Protein AF-A0A093XWJ9-F1 (afdb_monomer)

Foldseek 3Di:
DDDDDPPPVVVPVVPDDDPVVDVQPFPQQPDDDPVVLVVCCCCVQPPCCCPFQVHHNPPHVLVLLLVQDDLFEEEAACAQLVSVLSSLLVPPDDDDDDDPPGRAYEYEDLHVVRQVNSQVSNCVSPVSHDGHHYFNDDLLDAGPAFDPDDDPVSVLPRGAAGQEYEDEAVLQLDADALLSSLSSLVRVLVRYDQFHKYKYKYFALDEPPADGDPSNVVVVVVCCVSRRGRRNRGYPVSNQVSLVVFAVDKDWDRRRRMIIIMGGRTFDWPFVQPVLVVVDDDDDDPPDDQVPPDDLVQWDKFKFAALQLQWIKIFIAGPDQAWEQEPALLCLQQVFIWQVKDAQGETPGIGTPHHDQSCFAWADDDDQQKTFTAHLAQLFTAWIDHNRMIGGRPLRTDPDDNVPHHYDYDYPPVPDPRDDAQDDDWDDQDQDPPDDPPDPPPQWDWWWFARRNRLKIKIATGHDLQPDAWEQECASSCSRRVATKDKAFPSRIGIDRPPPQWDWADDQDPQWTFTAGSHSSGTFWIHGNPPVDRIIITGCSRTPPDDPVSGHYDYDHPCPDPPNRDSHRDGVD

Nearest PDB structures (foldseek):
  6chh-assembly1_A  TM=5.833E-01  e=3.820E-07  Homo sapiens
  7rkl-assembly3_C  TM=5.700E-01  e=8.475E-07  Homo sapiens
  6chh-assembly1_C  TM=5.160E-01  e=1.262E-06  Homo sapiens
  2a14-assembly1_A  TM=5.743E-01  e=4.949E-06  Homo sapiens
  7d8u-assembly2_B  TM=5.941E-01  e=1.303E-05  African swine fever virus

Sequence (573 aa):
MVVSDEAHEATLASSKLDDDTKEKRGLGAYIYSPWVLNVYDIWVLGISNSYAWRCPTSSVLLPFFKANFSSNHLDVGVGTGYFLAEAVLDRSASSEIDNYESQHITLVDLNPHCLSTAAARIKAAQPTLAPARTVAADAFEPLPLKSSNGSARERQTGQEKFDSISIFYLLHCLPGPCSAKARVFENLKTYLTADGTLYGATILGQGENIHFNWLASALMGLYNKKGIFGNSGDTEKLFVEALERSFDRVEPRVEGCVLLFKASKPIMRYSVSLDLKHTLGRSRDFTDAMSSKVDPADFKTYHGGCHCGAFKFAIRIPELKDIMACNCSICIKNGILGNIWFLDSGPEEFIVEKGDIDSLKKYSFDRMNAVYRFCGVCGTNVFVTNPGEIGINGRALGDIDVEALPKRHYDGWGKWTPYAPQFGERIEWKKPEGKADEEAEDGLVTYYGNCHCGKIRYALRSKNLDDLEVMQCNCSMCGKNSHRHIYPTRTAMQVHDPEGAGTKYSVLSKDSAQTFCSNCGTFVFVDIGDESVDLRPMNVRTIDDIDIYKLKYIMYDGRSKPPLYTGERHKLD

Structure (mmCIF, N/CA/C/O backbone):
data_AF-A0A093XWJ9-F1
#
_entry.id   AF-A0A093XWJ9-F1
#
loop_
_atom_site.group_PDB
_atom_site.id
_atom_site.type_symbol
_atom_site.label_atom_id
_atom_site.label_alt_id
_atom_site.label_comp_id
_atom_site.label_asym_id
_atom_site.label_entity_id
_atom_site.label_seq_id
_atom_site.pdbx_PDB_ins_code
_atom_site.Cartn_x
_atom_site.Cartn_y
_atom_site.Cartn_z
_atom_site.occupancy
_atom_site.B_iso_or_equiv
_atom_site.auth_seq_id
_atom_site.auth_comp_id
_atom_site.auth_asym_id
_atom_site.auth_atom_id
_atom_site.pdbx_PDB_model_num
ATOM 1 N N . MET A 1 1 ? 60.522 18.211 9.497 1.00 31.59 1 MET A N 1
ATOM 2 C CA . MET A 1 1 ? 59.084 18.041 9.790 1.00 31.59 1 MET A CA 1
ATOM 3 C C . MET A 1 1 ? 58.521 17.137 8.716 1.00 31.59 1 MET A C 1
ATOM 5 O O . MET A 1 1 ? 58.765 17.387 7.546 1.00 31.59 1 MET A O 1
ATOM 9 N N . VAL A 1 2 ? 57.950 16.025 9.158 1.00 25.83 2 VAL A N 1
ATOM 10 C CA . VAL A 1 2 ? 57.647 14.817 8.387 1.00 25.83 2 VAL A CA 1
ATOM 11 C C . VAL A 1 2 ? 56.421 15.048 7.501 1.00 25.83 2 VAL A C 1
ATOM 13 O O . VAL A 1 2 ? 55.403 15.535 7.982 1.00 25.83 2 VAL A O 1
ATOM 16 N N . VAL A 1 3 ? 56.552 14.712 6.219 1.00 26.30 3 VAL A N 1
ATOM 17 C CA . VAL A 1 3 ? 55.450 14.538 5.265 1.00 26.30 3 VAL A CA 1
ATOM 18 C C . VAL A 1 3 ? 54.928 13.119 5.491 1.00 26.30 3 VAL A C 1
ATOM 20 O O . VAL A 1 3 ? 55.720 12.185 5.424 1.00 26.30 3 VAL A O 1
ATOM 23 N N . SER A 1 4 ? 53.654 12.956 5.848 1.00 27.36 4 SER A N 1
ATOM 24 C CA . SER A 1 4 ? 53.056 11.646 6.134 1.00 27.36 4 SER A CA 1
ATOM 25 C C . SER A 1 4 ? 52.522 10.963 4.869 1.00 27.36 4 SER A C 1
ATOM 27 O O . SER A 1 4 ? 51.838 11.572 4.048 1.00 27.36 4 SER A O 1
ATOM 29 N N . ASP A 1 5 ? 52.846 9.676 4.776 1.00 31.11 5 ASP A N 1
ATOM 30 C CA . ASP A 1 5 ? 52.783 8.718 3.663 1.00 31.11 5 ASP A CA 1
ATOM 31 C C . ASP A 1 5 ? 51.393 8.316 3.101 1.00 31.11 5 ASP A C 1
ATOM 33 O O . ASP A 1 5 ? 51.286 7.317 2.395 1.00 31.11 5 ASP A O 1
ATOM 37 N N . GLU A 1 6 ? 50.304 9.057 3.320 1.00 30.70 6 GLU A N 1
ATOM 38 C CA . GLU A 1 6 ? 48.955 8.566 2.941 1.00 30.70 6 GLU A CA 1
ATOM 39 C C . GLU A 1 6 ? 48.555 8.804 1.470 1.00 30.70 6 GLU A C 1
ATOM 41 O O . GLU A 1 6 ? 47.637 8.165 0.957 1.00 30.70 6 GLU A O 1
ATOM 46 N N . ALA A 1 7 ? 49.249 9.682 0.739 1.00 29.66 7 ALA A N 1
ATOM 47 C CA . ALA A 1 7 ? 48.881 10.013 -0.645 1.00 29.66 7 ALA A CA 1
ATOM 48 C C . ALA A 1 7 ? 49.449 9.039 -1.698 1.00 29.66 7 ALA A C 1
ATOM 50 O O . ALA A 1 7 ? 48.975 9.016 -2.837 1.00 29.66 7 ALA A O 1
ATOM 51 N N . HIS A 1 8 ? 50.448 8.222 -1.344 1.00 26.80 8 HIS A N 1
ATOM 52 C CA . HIS A 1 8 ? 51.138 7.366 -2.315 1.00 26.80 8 HIS A CA 1
ATOM 53 C C . HIS A 1 8 ? 50.579 5.935 -2.410 1.00 26.80 8 HIS A C 1
ATOM 55 O O . HIS A 1 8 ? 50.715 5.314 -3.466 1.00 26.80 8 HIS A O 1
ATOM 61 N N . GLU A 1 9 ? 49.865 5.440 -1.390 1.00 26.94 9 GLU A N 1
ATOM 62 C CA . GLU A 1 9 ? 49.225 4.110 -1.424 1.00 26.94 9 GLU A CA 1
ATOM 63 C C . GLU A 1 9 ? 47.894 4.083 -2.197 1.00 26.94 9 GLU A C 1
ATOM 65 O O . GLU A 1 9 ? 47.558 3.070 -2.814 1.00 26.94 9 GLU A O 1
ATOM 70 N N . ALA A 1 10 ? 47.175 5.207 -2.293 1.00 28.91 10 ALA A N 1
ATOM 71 C CA . ALA A 1 10 ? 45.915 5.281 -3.046 1.00 28.91 10 ALA A CA 1
ATOM 72 C C . ALA A 1 10 ? 46.098 5.162 -4.575 1.00 28.91 10 ALA A C 1
ATOM 74 O O . ALA A 1 10 ? 45.152 4.847 -5.297 1.00 28.91 10 ALA A O 1
ATOM 75 N N . THR A 1 11 ? 47.319 5.367 -5.080 1.00 28.28 11 THR A N 1
ATOM 76 C CA . THR A 1 11 ? 47.605 5.380 -6.527 1.00 28.28 11 THR A CA 1
ATOM 77 C C . THR A 1 11 ? 48.067 4.013 -7.059 1.00 28.28 11 THR A C 1
ATOM 79 O O . THR A 1 11 ? 48.082 3.796 -8.267 1.00 28.28 11 THR A O 1
ATOM 82 N N . LEU A 1 12 ? 48.381 3.048 -6.184 1.00 26.48 12 LEU A N 1
ATOM 83 C CA . LEU A 1 12 ? 48.844 1.703 -6.576 1.00 26.48 12 LEU A CA 1
ATOM 84 C C . LEU A 1 12 ? 47.805 0.587 -6.357 1.00 26.48 12 LEU A C 1
ATOM 86 O O . LEU A 1 12 ? 47.952 -0.501 -6.918 1.00 26.48 12 LEU A O 1
ATOM 90 N N . ALA A 1 13 ? 46.704 0.867 -5.653 1.00 26.91 13 ALA A N 1
ATOM 91 C CA . ALA A 1 13 ? 45.601 -0.079 -5.457 1.00 26.91 13 ALA A CA 1
ATOM 92 C C . ALA A 1 13 ? 44.625 -0.186 -6.654 1.00 26.91 13 ALA A C 1
ATOM 94 O O . ALA A 1 13 ? 43.755 -1.053 -6.655 1.00 26.91 13 ALA A O 1
ATOM 95 N N . SER A 1 14 ? 44.770 0.634 -7.706 1.00 31.25 14 SER A N 1
ATOM 96 C CA . SER A 1 14 ? 43.903 0.559 -8.901 1.00 31.25 14 SER A CA 1
ATOM 97 C C . SER A 1 14 ? 44.291 -0.546 -9.898 1.00 31.25 14 SER A C 1
ATOM 99 O O . SER A 1 14 ? 43.607 -0.740 -10.902 1.00 31.25 14 SER A O 1
ATOM 101 N N . SER A 1 15 ? 45.363 -1.302 -9.630 1.00 32.66 15 SER A N 1
ATOM 102 C CA . SER A 1 15 ? 45.911 -2.294 -10.569 1.00 32.66 15 SER A CA 1
ATOM 103 C C . SER A 1 15 ? 45.526 -3.755 -10.295 1.00 32.66 15 SER A C 1
ATOM 105 O O . SER A 1 15 ? 45.940 -4.639 -11.044 1.00 32.66 15 SER A O 1
ATOM 107 N N . LYS A 1 16 ? 44.696 -4.039 -9.282 1.00 31.72 16 LYS A N 1
ATOM 108 C CA . LYS A 1 16 ? 44.158 -5.388 -9.029 1.00 31.72 16 LYS A CA 1
ATOM 109 C C . LYS A 1 16 ? 42.671 -5.332 -8.686 1.00 31.72 16 LYS A C 1
ATOM 111 O O . LYS A 1 16 ? 42.286 -5.392 -7.526 1.00 31.72 16 LYS A O 1
ATOM 116 N N . LEU A 1 17 ? 41.843 -5.190 -9.717 1.00 30.77 17 LEU A N 1
ATOM 117 C CA . LEU A 1 17 ? 40.447 -5.616 -9.654 1.00 30.77 17 LEU A CA 1
ATOM 118 C C . LEU A 1 17 ? 40.330 -6.967 -10.353 1.00 30.77 17 LEU A C 1
ATOM 120 O O . LEU A 1 17 ? 40.698 -7.085 -11.526 1.00 30.77 17 LEU A O 1
ATOM 124 N N . ASP A 1 18 ? 39.818 -7.944 -9.613 1.00 33.47 18 ASP A N 1
ATOM 125 C CA . ASP A 1 18 ? 39.602 -9.317 -10.056 1.00 33.47 18 ASP A CA 1
ATOM 126 C C . ASP A 1 18 ? 38.653 -9.369 -11.265 1.00 33.47 18 ASP A C 1
ATOM 128 O O . ASP A 1 18 ? 37.685 -8.601 -11.360 1.00 33.47 18 ASP A O 1
ATOM 132 N N . ASP A 1 19 ? 38.952 -10.278 -12.194 1.00 33.97 19 ASP A N 1
ATOM 133 C CA . ASP A 1 19 ? 38.323 -10.409 -13.519 1.00 33.97 19 ASP A CA 1
ATOM 134 C C . ASP A 1 19 ? 36.785 -10.546 -13.449 1.00 33.97 19 ASP A C 1
ATOM 136 O O . ASP A 1 19 ? 36.067 -9.959 -14.262 1.00 33.97 19 ASP A O 1
ATOM 140 N N . ASP A 1 20 ? 36.269 -11.171 -12.384 1.00 33.53 20 ASP A N 1
ATOM 141 C CA . ASP A 1 20 ? 34.834 -11.352 -12.095 1.00 33.53 20 ASP A CA 1
ATOM 142 C C . ASP A 1 20 ? 34.045 -10.034 -11.951 1.00 33.53 20 ASP A C 1
ATOM 144 O O . ASP A 1 20 ? 32.831 -9.982 -12.181 1.00 33.53 20 ASP A O 1
ATOM 148 N N . THR A 1 21 ? 34.703 -8.935 -11.563 1.00 39.25 21 THR A N 1
ATOM 149 C CA . THR A 1 21 ? 34.029 -7.636 -11.360 1.00 39.25 21 THR A CA 1
ATOM 150 C C . THR A 1 21 ? 33.881 -6.861 -12.671 1.00 39.25 21 THR A C 1
ATOM 152 O O . THR A 1 21 ? 32.970 -6.042 -12.809 1.00 39.25 21 THR A O 1
ATOM 155 N N . LYS A 1 22 ? 34.749 -7.127 -13.655 1.00 34.16 22 LYS A N 1
ATOM 156 C CA . LYS A 1 22 ? 34.668 -6.530 -14.997 1.00 34.16 22 LYS A CA 1
ATOM 157 C C . LYS A 1 22 ? 33.542 -7.153 -15.813 1.00 34.16 22 LYS A C 1
ATOM 159 O O . LYS A 1 22 ? 32.850 -6.437 -16.534 1.00 34.16 22 LYS A O 1
ATOM 164 N N . GLU A 1 23 ? 33.317 -8.452 -15.643 1.00 35.25 23 GLU A N 1
ATOM 165 C CA . GLU A 1 23 ? 32.266 -9.189 -16.346 1.00 35.25 23 GLU A CA 1
ATOM 166 C C . GLU A 1 23 ? 30.857 -8.792 -15.865 1.00 35.25 23 GLU A C 1
ATOM 168 O O . GLU A 1 23 ? 29.939 -8.647 -16.670 1.00 35.25 23 GLU A O 1
ATOM 173 N N . LYS A 1 24 ? 30.697 -8.487 -14.566 1.00 39.31 24 LYS A N 1
ATOM 174 C CA . LYS A 1 24 ? 29.423 -8.017 -13.984 1.00 39.31 24 LYS A CA 1
ATOM 175 C C . LYS A 1 24 ? 29.062 -6.558 -14.288 1.00 39.31 24 LYS A C 1
ATOM 177 O O . LYS A 1 24 ? 27.905 -6.192 -14.108 1.00 39.31 24 LYS A O 1
ATOM 182 N N . ARG A 1 25 ? 30.011 -5.711 -14.711 1.00 44.84 25 ARG A N 1
ATOM 183 C CA . ARG A 1 25 ? 29.813 -4.246 -14.788 1.00 44.84 25 ARG A CA 1
ATOM 184 C C . ARG A 1 25 ? 29.641 -3.655 -16.187 1.00 44.84 25 ARG A C 1
ATOM 186 O O . ARG A 1 25 ? 29.337 -2.473 -16.271 1.00 44.84 25 ARG A O 1
ATOM 193 N N . GLY A 1 26 ? 29.764 -4.443 -17.256 1.00 40.34 26 GLY A N 1
ATOM 194 C CA . GLY A 1 26 ? 29.612 -3.959 -18.634 1.00 40.34 26 GLY A CA 1
ATOM 195 C C . GLY A 1 26 ? 30.706 -2.958 -19.042 1.00 40.34 26 GLY A C 1
ATOM 196 O O . GLY A 1 26 ? 30.886 -1.896 -18.450 1.00 40.34 26 GLY A O 1
ATOM 197 N N . LEU A 1 27 ? 31.453 -3.263 -20.103 1.00 38.03 27 LEU A N 1
ATOM 198 C CA . LEU A 1 27 ? 32.550 -2.409 -20.587 1.00 38.03 27 LEU A CA 1
ATOM 199 C C . LEU A 1 27 ? 32.109 -0.991 -21.013 1.00 38.03 27 LEU A C 1
ATOM 201 O O . LEU A 1 27 ? 32.947 -0.091 -21.073 1.00 38.03 27 LEU A O 1
ATOM 205 N N . GLY A 1 28 ? 30.814 -0.763 -21.265 1.00 43.12 28 GLY A N 1
ATOM 206 C CA . GLY A 1 28 ? 30.256 0.548 -21.620 1.00 43.12 28 GLY A CA 1
ATOM 207 C C . GLY A 1 28 ? 30.391 1.634 -20.541 1.00 43.12 28 GLY A C 1
ATOM 208 O O . GLY A 1 28 ? 30.415 2.816 -20.880 1.00 43.12 28 GLY A O 1
ATOM 209 N N . ALA A 1 29 ? 30.550 1.263 -19.263 1.00 42.84 29 ALA A N 1
ATOM 210 C CA . ALA A 1 29 ? 30.640 2.217 -18.151 1.00 42.84 29 ALA A CA 1
ATOM 211 C C . ALA A 1 29 ? 31.997 2.953 -18.052 1.00 42.84 29 ALA A C 1
ATOM 213 O O . ALA A 1 29 ? 32.095 3.962 -17.353 1.00 42.84 29 ALA A O 1
ATOM 214 N N . TYR A 1 30 ? 33.043 2.477 -18.744 1.00 41.62 30 TYR A N 1
ATOM 215 C CA . TYR A 1 30 ? 34.439 2.865 -18.477 1.00 41.62 30 TYR A CA 1
ATOM 216 C C . TYR A 1 30 ? 35.169 3.641 -19.586 1.00 41.62 30 TYR A C 1
ATOM 218 O O . TYR A 1 30 ? 36.379 3.837 -19.483 1.00 41.62 30 TYR A O 1
ATOM 226 N N . ILE A 1 31 ? 34.495 4.127 -20.632 1.00 41.56 31 ILE A N 1
ATOM 227 C CA . ILE A 1 31 ? 35.190 4.799 -21.747 1.00 41.56 31 ILE A CA 1
ATOM 228 C C . ILE A 1 31 ? 34.793 6.264 -21.866 1.00 41.56 31 ILE A C 1
ATOM 230 O O . ILE A 1 31 ? 34.144 6.593 -22.842 1.00 41.56 31 ILE A O 1
ATOM 234 N N . TYR A 1 32 ? 35.207 7.174 -20.976 1.00 50.03 32 TYR A N 1
ATOM 235 C CA . TYR A 1 32 ? 35.037 8.604 -21.290 1.00 50.03 32 TYR A CA 1
ATOM 236 C C . TYR A 1 32 ? 36.178 9.481 -20.764 1.00 50.03 32 TYR A C 1
ATOM 238 O O . TYR A 1 32 ? 36.378 9.613 -19.560 1.00 50.03 32 TYR A O 1
ATOM 246 N N . SER A 1 33 ? 36.908 10.104 -21.696 1.00 43.84 33 SER A N 1
ATOM 247 C CA . SER A 1 33 ? 37.705 11.313 -21.459 1.00 43.84 33 SER A CA 1
ATOM 248 C C . SER A 1 33 ? 36.942 12.539 -22.000 1.00 43.84 33 SER A C 1
ATOM 250 O O . SER A 1 33 ? 36.126 12.382 -22.915 1.00 43.84 33 SER A O 1
ATOM 252 N N . PRO A 1 34 ? 37.211 13.769 -21.516 1.00 47.38 34 PRO A N 1
ATOM 253 C CA . PRO A 1 34 ? 36.454 14.973 -21.897 1.00 47.38 34 PRO A CA 1
ATOM 254 C C . PRO A 1 34 ? 36.396 15.257 -23.408 1.00 47.38 34 PRO A C 1
ATOM 256 O O . PRO A 1 34 ? 35.411 15.788 -23.914 1.00 47.38 34 PRO A O 1
ATOM 259 N N . TRP A 1 35 ? 37.440 14.884 -24.153 1.00 44.12 35 TRP A N 1
ATOM 260 C CA . TRP A 1 35 ? 37.503 15.080 -25.605 1.00 44.12 35 TRP A CA 1
ATOM 261 C C . TRP A 1 35 ? 36.623 14.081 -26.376 1.00 44.12 35 TRP A C 1
ATOM 263 O O . TRP A 1 35 ? 36.025 14.433 -27.392 1.00 44.12 35 TRP A O 1
ATOM 273 N N . VAL A 1 36 ? 36.473 12.857 -25.855 1.00 54.59 36 VAL A N 1
ATOM 274 C CA . VAL A 1 36 ? 35.605 11.817 -26.431 1.00 54.59 36 VAL A CA 1
ATOM 275 C C . VAL A 1 36 ? 34.131 12.211 -26.317 1.00 54.59 36 VAL A C 1
ATOM 277 O O . VAL A 1 36 ? 33.373 11.925 -27.235 1.00 54.59 36 VAL A O 1
ATOM 280 N N . LEU A 1 37 ? 33.730 12.933 -25.265 1.00 54.72 37 LEU A N 1
ATOM 281 C CA . LEU A 1 37 ? 32.331 13.321 -25.023 1.00 54.72 37 LEU A CA 1
ATOM 282 C C . LEU A 1 37 ? 31.787 14.359 -26.026 1.00 54.72 37 LEU A C 1
ATOM 284 O O . LEU A 1 37 ? 30.641 14.251 -26.455 1.00 54.72 37 LEU A O 1
ATOM 288 N N . ASN A 1 38 ? 32.604 15.316 -26.479 1.00 53.16 38 ASN A N 1
ATOM 289 C CA . ASN A 1 38 ? 32.175 16.287 -27.501 1.00 53.16 38 ASN A CA 1
ATOM 290 C C . ASN A 1 38 ? 32.022 15.649 -28.894 1.00 53.16 38 ASN A C 1
ATOM 292 O O . ASN A 1 38 ? 31.100 15.976 -29.639 1.00 53.16 38 ASN A O 1
ATOM 296 N N . VAL A 1 39 ? 32.907 14.710 -29.245 1.00 58.34 39 VAL A N 1
ATOM 297 C CA . VAL A 1 39 ? 32.788 13.920 -30.484 1.00 58.34 39 VAL A CA 1
ATOM 298 C C . VAL A 1 39 ? 31.611 12.941 -30.386 1.00 58.34 39 VAL A C 1
ATOM 300 O O . VAL A 1 39 ? 30.908 12.719 -31.372 1.00 58.34 39 VAL A O 1
ATOM 303 N N . TYR A 1 40 ? 31.365 12.399 -29.190 1.00 66.06 40 TYR A N 1
ATOM 304 C CA . TYR A 1 40 ? 30.253 11.503 -28.880 1.00 66.06 40 TYR A CA 1
ATOM 305 C C . TYR A 1 40 ? 28.896 12.171 -29.102 1.00 66.06 40 TYR A C 1
ATOM 307 O O . TYR A 1 40 ? 28.047 11.572 -29.750 1.00 66.06 40 TYR A O 1
ATOM 315 N N . ASP A 1 41 ? 28.703 13.419 -28.674 1.00 70.69 41 ASP A N 1
ATOM 316 C CA . ASP A 1 41 ? 27.449 14.144 -28.912 1.00 70.69 41 ASP A CA 1
ATOM 317 C C . ASP A 1 41 ? 27.162 14.330 -30.407 1.00 70.69 41 ASP A C 1
ATOM 319 O O . ASP A 1 41 ? 26.074 14.009 -30.875 1.00 70.69 41 ASP A O 1
ATOM 323 N N . ILE A 1 42 ? 28.142 14.791 -31.189 1.00 67.19 42 ILE A N 1
ATOM 324 C CA . ILE A 1 42 ? 27.961 15.006 -32.636 1.00 67.19 42 ILE A CA 1
ATOM 325 C C . ILE A 1 42 ? 27.674 13.676 -33.345 1.00 67.19 42 ILE A C 1
ATOM 327 O O . ILE A 1 42 ? 26.774 13.588 -34.186 1.00 67.19 42 ILE A O 1
ATOM 331 N N . TRP A 1 43 ? 28.414 12.626 -32.987 1.00 74.50 43 TRP A N 1
ATOM 332 C CA . TRP A 1 43 ? 28.246 11.299 -33.568 1.00 74.50 43 TRP A CA 1
ATOM 333 C C . TRP A 1 43 ? 26.910 10.660 -33.181 1.00 74.50 43 TRP A C 1
ATOM 335 O O . TRP A 1 43 ? 26.178 10.200 -34.053 1.00 74.50 43 TRP A O 1
ATOM 345 N N . VAL A 1 44 ? 26.560 10.637 -31.896 1.00 73.25 44 VAL A N 1
ATOM 346 C CA . VAL A 1 44 ? 25.346 9.980 -31.396 1.00 73.25 44 VAL A CA 1
ATOM 347 C C . VAL A 1 44 ? 24.109 10.806 -31.733 1.00 73.25 44 VAL A C 1
ATOM 349 O O . VAL A 1 44 ? 23.203 10.298 -32.394 1.00 73.25 44 VAL A O 1
ATOM 352 N N . LEU A 1 45 ? 24.085 12.083 -31.346 1.00 73.50 45 LEU A N 1
ATOM 353 C CA . LEU A 1 45 ? 22.906 12.944 -31.463 1.00 73.50 45 LEU A CA 1
ATOM 354 C C . LEU A 1 45 ? 22.680 13.441 -32.895 1.00 73.50 45 LEU A C 1
ATOM 356 O O . LEU A 1 45 ? 21.529 13.618 -33.296 1.00 73.50 45 LEU A O 1
ATOM 360 N N . GLY A 1 46 ? 23.744 13.655 -33.671 1.00 69.38 46 GLY A N 1
ATOM 361 C CA . GLY A 1 46 ? 23.647 14.146 -35.048 1.00 69.38 46 GLY A CA 1
ATOM 362 C C . GLY A 1 46 ? 23.521 13.033 -36.088 1.00 69.38 46 GLY A C 1
ATOM 363 O O . GLY A 1 46 ? 22.656 13.095 -36.966 1.00 69.38 46 GLY A O 1
ATOM 364 N N . ILE A 1 47 ? 24.376 12.010 -35.993 1.00 77.62 47 ILE A N 1
ATOM 365 C CA . ILE A 1 47 ? 24.559 11.017 -37.061 1.00 77.62 47 ILE A CA 1
ATOM 366 C C . ILE A 1 47 ? 23.844 9.699 -36.733 1.00 77.62 47 ILE A C 1
ATOM 368 O O . ILE A 1 47 ? 23.002 9.237 -37.502 1.00 77.62 47 ILE A O 1
ATOM 372 N N . SER A 1 48 ? 24.135 9.093 -35.585 1.00 83.75 48 SER A N 1
ATOM 373 C CA . SER A 1 48 ? 23.626 7.767 -35.228 1.00 83.75 48 SER A CA 1
ATOM 374 C C . SER A 1 48 ? 22.102 7.766 -35.079 1.00 83.75 48 SER A C 1
ATOM 376 O O . SER A 1 48 ? 21.419 6.985 -35.740 1.00 83.75 48 SER A O 1
ATOM 378 N N . ASN A 1 49 ? 21.551 8.712 -34.316 1.00 87.44 49 ASN A N 1
ATOM 379 C CA . ASN A 1 49 ? 20.108 8.827 -34.092 1.00 87.44 49 ASN A CA 1
ATOM 380 C C . ASN A 1 49 ? 19.325 9.019 -35.400 1.00 87.44 49 ASN A C 1
ATOM 382 O O . ASN A 1 49 ? 18.350 8.313 -35.650 1.00 87.44 49 ASN A O 1
ATOM 386 N N . SER A 1 50 ? 19.785 9.912 -36.277 1.00 87.69 50 SER A N 1
ATOM 387 C CA . SER A 1 50 ? 19.087 10.247 -37.524 1.00 87.69 50 SER A CA 1
ATOM 388 C C . SER A 1 50 ? 19.216 9.164 -38.599 1.00 87.69 50 SER A C 1
ATOM 390 O O . SER A 1 50 ? 18.234 8.842 -39.265 1.00 87.69 50 SER A O 1
ATOM 392 N N . TYR A 1 51 ? 20.409 8.587 -38.777 1.00 86.62 51 TYR A N 1
ATOM 393 C CA . TYR A 1 51 ? 20.699 7.706 -39.916 1.00 86.62 51 TYR A CA 1
ATOM 394 C C . TYR A 1 51 ? 20.729 6.223 -39.549 1.00 86.62 51 TYR A C 1
ATOM 396 O O . TYR A 1 51 ? 20.199 5.404 -40.301 1.00 86.62 51 TYR A O 1
ATOM 404 N N . ALA A 1 52 ? 21.318 5.857 -38.407 1.00 89.50 52 ALA A N 1
ATOM 405 C CA . ALA A 1 52 ? 21.320 4.470 -37.955 1.00 89.50 52 ALA A CA 1
ATOM 406 C C . ALA A 1 52 ? 19.962 4.131 -37.334 1.00 89.50 52 ALA A C 1
ATOM 408 O O . ALA A 1 52 ? 19.229 3.305 -37.872 1.00 89.50 52 ALA A O 1
ATOM 409 N N . TRP A 1 53 ? 19.573 4.828 -36.267 1.00 92.62 53 TRP A N 1
ATOM 410 C CA . TRP A 1 53 ? 18.377 4.479 -35.497 1.00 92.62 53 TRP A CA 1
ATOM 411 C C . TRP A 1 53 ? 17.071 4.995 -36.095 1.00 92.62 53 TRP A C 1
ATOM 413 O O . TRP A 1 53 ? 16.004 4.532 -35.699 1.00 92.62 53 TRP A O 1
ATOM 423 N N . ARG A 1 54 ? 17.155 5.918 -37.066 1.00 93.06 54 ARG A N 1
ATOM 424 C CA . ARG A 1 54 ? 16.013 6.573 -37.730 1.00 93.06 54 ARG A CA 1
ATOM 425 C C . ARG A 1 54 ? 15.042 7.235 -36.744 1.00 93.06 54 ARG A C 1
ATOM 427 O O . ARG A 1 54 ? 13.843 7.269 -36.982 1.00 93.06 54 ARG A O 1
ATOM 434 N N . CYS A 1 55 ? 15.577 7.779 -35.657 1.00 93.62 55 CYS A N 1
ATOM 435 C CA . CYS A 1 55 ? 14.858 8.541 -34.645 1.00 93.62 55 CYS A CA 1
ATOM 436 C C . CYS A 1 55 ? 15.623 9.853 -34.396 1.00 93.62 55 CYS A C 1
ATOM 438 O O . CYS A 1 55 ? 16.498 9.900 -33.531 1.00 93.62 55 CYS A O 1
ATOM 440 N N . PRO A 1 56 ? 15.387 10.906 -35.204 1.00 94.38 56 PRO A N 1
ATOM 441 C CA . PRO A 1 56 ? 16.200 12.118 -35.161 1.00 94.38 56 PRO A CA 1
ATOM 442 C C . PRO A 1 56 ? 16.095 12.866 -33.826 1.00 94.38 56 PRO A C 1
ATOM 444 O O . PRO A 1 56 ? 15.008 13.056 -33.274 1.00 94.38 56 PRO A O 1
ATOM 447 N N . THR A 1 57 ? 17.231 13.367 -33.335 1.00 92.56 57 THR A N 1
ATOM 448 C CA . THR A 1 57 ? 17.297 14.067 -32.043 1.00 92.56 57 THR A CA 1
ATOM 449 C C . THR A 1 57 ? 16.452 15.334 -32.019 1.00 92.56 57 THR A C 1
ATOM 451 O O . THR A 1 57 ? 15.670 15.525 -31.093 1.00 92.56 57 THR A O 1
ATOM 45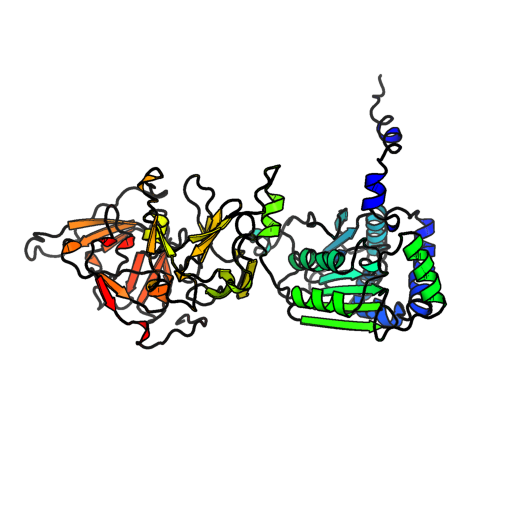4 N N . SER A 1 58 ? 16.576 16.185 -33.037 1.00 91.19 58 SER A N 1
ATOM 455 C CA . SER A 1 58 ? 15.941 17.507 -33.065 1.00 91.19 58 SER A CA 1
ATOM 456 C C . SER A 1 58 ? 14.425 17.460 -33.258 1.00 91.19 58 SER A C 1
ATOM 458 O O . SER A 1 58 ? 13.723 18.292 -32.691 1.00 91.19 58 SER A O 1
ATOM 460 N N . SER A 1 59 ? 13.910 16.508 -34.042 1.00 93.06 59 SER A N 1
ATOM 461 C CA . SER A 1 59 ? 12.487 16.448 -34.399 1.00 93.06 59 SER A CA 1
ATOM 462 C C . SER A 1 59 ? 11.679 15.419 -33.609 1.00 93.06 59 SER A C 1
ATOM 464 O O . SER A 1 59 ? 10.453 15.492 -33.632 1.00 93.06 59 SER A O 1
ATOM 466 N N . VAL A 1 60 ? 12.326 14.466 -32.926 1.00 95.69 60 VAL A N 1
ATOM 467 C CA . VAL A 1 60 ? 11.632 13.406 -32.173 1.00 95.69 60 VAL A CA 1
ATOM 468 C C . VAL A 1 60 ? 12.077 13.365 -30.715 1.00 95.69 60 VAL A C 1
ATOM 470 O O . VAL A 1 60 ? 11.272 13.656 -29.832 1.00 95.69 60 VAL A O 1
ATOM 473 N N . LEU A 1 61 ? 13.344 13.034 -30.443 1.00 95.88 61 LEU A N 1
ATOM 474 C CA . LEU A 1 61 ? 13.800 12.743 -29.074 1.00 95.88 61 LEU A CA 1
ATOM 475 C C . LEU A 1 61 ? 13.761 13.970 -28.163 1.00 95.88 61 LEU A C 1
ATOM 477 O O . LEU A 1 61 ? 13.275 13.881 -27.039 1.00 95.88 61 LEU A O 1
ATOM 481 N N . LEU A 1 62 ? 14.262 15.113 -28.637 1.00 94.94 62 LEU A N 1
ATOM 482 C CA . LEU A 1 62 ? 14.321 16.332 -27.839 1.00 94.94 62 LEU A CA 1
ATOM 483 C C . LEU A 1 62 ? 12.923 16.921 -27.572 1.00 94.94 62 LEU A C 1
ATOM 485 O O . LEU A 1 62 ? 12.639 17.208 -26.408 1.00 94.94 62 LEU A O 1
ATOM 489 N N . PRO A 1 63 ? 12.015 17.037 -28.565 1.00 96.19 63 PRO A N 1
ATOM 490 C CA . PRO A 1 63 ? 10.622 17.396 -28.298 1.00 96.19 63 PRO A CA 1
ATOM 491 C C . PRO A 1 63 ? 9.930 16.434 -27.325 1.00 96.19 63 PRO A C 1
ATOM 493 O O . PRO A 1 63 ? 9.226 16.884 -26.423 1.00 96.19 63 PRO A O 1
ATOM 496 N N . PHE A 1 64 ? 10.161 15.122 -27.460 1.00 97.31 64 PHE A N 1
ATOM 497 C CA . PHE A 1 64 ? 9.595 14.125 -26.549 1.00 97.31 64 PHE A CA 1
ATOM 498 C C . PHE A 1 64 ? 10.124 14.278 -25.116 1.00 97.31 64 PHE A C 1
ATOM 500 O O . PHE A 1 64 ? 9.341 14.202 -24.170 1.00 97.31 64 PHE A O 1
ATOM 507 N N . PHE A 1 65 ? 11.422 14.548 -24.941 1.00 96.69 65 PHE A N 1
ATOM 508 C CA . PHE A 1 65 ? 12.004 14.824 -23.626 1.00 96.69 65 PHE A CA 1
ATOM 509 C C . PHE A 1 65 ? 11.376 16.080 -23.004 1.00 96.69 65 PHE A C 1
ATOM 511 O O . PHE A 1 65 ? 10.830 16.029 -21.902 1.00 96.69 65 PHE A O 1
ATOM 518 N N . LYS A 1 66 ? 11.369 17.194 -23.748 1.00 94.31 66 LYS A N 1
ATOM 519 C CA . LYS A 1 66 ? 10.824 18.488 -23.302 1.00 94.31 66 LYS A CA 1
ATOM 520 C C . LYS A 1 66 ? 9.350 18.402 -22.897 1.00 94.31 66 LYS A C 1
ATOM 522 O O . LYS A 1 66 ? 8.959 19.007 -21.905 1.00 94.31 66 LYS A O 1
ATOM 527 N N . ALA A 1 67 ? 8.545 17.618 -23.615 1.00 94.19 67 ALA A N 1
ATOM 528 C CA . ALA A 1 67 ? 7.117 17.455 -23.336 1.00 94.19 67 ALA A CA 1
ATOM 529 C C . ALA A 1 67 ? 6.800 16.708 -22.024 1.00 94.19 67 ALA A C 1
ATOM 531 O O . ALA A 1 67 ? 5.666 16.776 -21.550 1.00 94.19 67 ALA A O 1
ATOM 532 N N . ASN A 1 68 ? 7.762 15.977 -21.449 1.00 95.75 68 ASN A N 1
ATOM 533 C CA . ASN A 1 68 ? 7.562 15.166 -20.241 1.00 95.75 68 ASN A CA 1
ATOM 534 C C . ASN A 1 68 ? 8.410 15.627 -19.042 1.00 95.75 68 ASN A C 1
ATOM 536 O O . ASN A 1 68 ? 8.233 15.122 -17.934 1.00 95.75 68 ASN A O 1
ATOM 540 N N . PHE A 1 69 ? 9.304 16.592 -19.250 1.00 93.81 69 PHE A N 1
ATOM 541 C CA . PHE A 1 69 ? 10.141 17.182 -18.215 1.00 93.81 69 PHE A CA 1
ATOM 542 C C . PHE A 1 69 ? 9.331 18.071 -17.252 1.00 93.81 69 PHE A C 1
ATOM 544 O O . PHE A 1 69 ? 8.533 18.913 -17.673 1.00 93.81 69 PHE A O 1
ATOM 551 N N . SER A 1 70 ? 9.556 17.909 -15.945 1.00 91.69 70 SER A N 1
ATOM 552 C CA . SER A 1 70 ? 8.926 18.699 -14.876 1.00 91.69 70 SER A CA 1
ATOM 553 C C . SER A 1 70 ? 9.961 19.476 -14.051 1.00 91.69 70 SER A C 1
ATOM 555 O O . SER A 1 70 ? 11.163 19.298 -14.208 1.00 91.69 70 SER A O 1
ATOM 557 N N . SER A 1 71 ? 9.496 20.353 -13.153 1.00 87.19 71 SER A N 1
ATOM 558 C CA . SER A 1 71 ? 10.387 21.141 -12.288 1.00 87.19 71 SER A CA 1
ATOM 559 C C . SER A 1 71 ? 11.073 20.310 -11.195 1.00 87.19 71 SER A C 1
ATOM 561 O O . SER A 1 71 ? 12.170 20.663 -10.780 1.00 87.19 71 SER A O 1
ATOM 563 N N . ASN A 1 72 ? 10.448 19.222 -10.734 1.00 91.00 72 ASN A N 1
ATOM 564 C CA . ASN A 1 72 ? 11.024 18.268 -9.786 1.00 91.00 72 ASN A CA 1
ATOM 565 C C . ASN A 1 72 ? 11.301 16.946 -10.513 1.00 91.00 72 ASN A C 1
ATOM 567 O O . ASN A 1 72 ? 10.385 16.143 -10.737 1.00 91.00 72 ASN A O 1
ATOM 571 N N . HIS A 1 73 ? 12.551 16.772 -10.935 1.00 95.19 73 HIS A N 1
ATOM 572 C CA . HIS A 1 73 ? 12.941 15.802 -11.947 1.00 95.19 73 HIS A CA 1
ATOM 573 C C . HIS A 1 73 ? 14.168 14.979 -11.543 1.00 95.19 73 HIS A C 1
ATOM 575 O O . HIS A 1 73 ? 15.152 15.504 -11.011 1.00 95.19 73 HIS A O 1
ATOM 581 N N . LEU A 1 74 ? 14.117 13.689 -11.863 1.00 97.31 74 LEU A N 1
ATOM 582 C CA . LEU A 1 74 ? 15.221 12.746 -11.720 1.00 97.31 74 LEU A CA 1
ATOM 583 C C . LEU A 1 74 ? 15.607 12.193 -13.098 1.00 97.31 74 LEU A C 1
ATOM 585 O O . LEU A 1 74 ? 14.791 11.558 -13.760 1.00 97.31 74 LEU A O 1
ATOM 589 N N . ASP A 1 75 ? 16.859 12.383 -13.496 1.00 97.88 75 ASP A N 1
ATOM 590 C CA . ASP A 1 75 ? 17.407 11.847 -14.745 1.00 97.88 75 ASP A CA 1
ATOM 591 C C . ASP A 1 75 ? 18.345 10.672 -14.446 1.00 97.88 75 ASP A C 1
ATOM 593 O O . ASP A 1 75 ? 19.276 10.802 -13.644 1.00 97.88 75 ASP A O 1
ATOM 597 N N . VAL A 1 76 ? 18.082 9.511 -15.053 1.00 97.38 76 VAL A N 1
ATOM 598 C CA . VAL A 1 76 ? 18.793 8.250 -14.793 1.00 97.38 76 VAL A CA 1
ATOM 599 C C . VAL A 1 76 ? 19.528 7.795 -16.052 1.00 97.38 76 VAL A C 1
ATOM 601 O O . VAL A 1 76 ? 18.912 7.507 -17.078 1.00 97.38 76 VAL A O 1
ATOM 604 N N . GLY A 1 77 ? 20.854 7.671 -15.953 1.00 94.25 77 GLY A N 1
ATOM 605 C CA . GLY A 1 77 ? 21.739 7.448 -17.099 1.00 94.25 77 GLY A CA 1
ATOM 606 C C . GLY A 1 77 ? 21.999 8.744 -17.861 1.00 94.25 77 GLY A C 1
ATOM 607 O O . GLY A 1 77 ? 21.724 8.835 -19.054 1.00 94.25 77 GLY A O 1
ATOM 608 N N . VAL A 1 78 ? 22.499 9.759 -17.157 1.00 92.12 78 VAL A N 1
ATOM 609 C CA . VAL A 1 78 ? 22.523 11.155 -17.626 1.00 92.12 78 VAL A CA 1
ATOM 610 C C . VAL A 1 78 ? 23.465 11.408 -18.805 1.00 92.12 78 VAL A C 1
ATOM 612 O O . VAL A 1 78 ? 23.311 12.396 -19.527 1.00 92.12 78 VAL A O 1
ATOM 615 N N . GLY A 1 79 ? 24.471 10.550 -19.009 1.00 88.38 79 GLY A N 1
ATOM 616 C CA . GLY A 1 79 ? 25.436 10.694 -20.101 1.00 88.38 79 GLY A CA 1
ATOM 617 C C . GLY A 1 79 ? 26.130 12.065 -20.095 1.00 88.38 79 GLY A C 1
ATOM 618 O O . GLY A 1 79 ? 26.792 12.432 -19.126 1.00 88.38 79 GLY A O 1
ATOM 619 N N . THR A 1 80 ? 25.995 12.832 -21.182 1.00 87.62 80 THR A N 1
ATOM 620 C CA . THR A 1 80 ? 26.540 14.202 -21.297 1.00 87.62 80 THR A CA 1
ATOM 621 C C . THR A 1 80 ? 25.587 15.287 -20.784 1.00 87.62 80 THR A C 1
ATOM 623 O O . THR A 1 80 ? 25.930 16.469 -20.832 1.00 87.62 80 THR A O 1
ATOM 626 N N . GLY A 1 81 ? 24.377 14.924 -20.346 1.00 91.50 81 GLY A N 1
ATOM 627 C CA . GLY A 1 81 ? 23.335 15.855 -19.909 1.00 91.50 81 GLY A CA 1
ATOM 628 C C . GLY A 1 81 ? 22.709 16.691 -21.029 1.00 91.50 81 GLY A C 1
ATOM 629 O O . GLY A 1 81 ? 22.086 17.705 -20.733 1.00 91.50 81 GLY A O 1
ATOM 630 N N . TYR A 1 82 ? 22.886 16.319 -22.306 1.00 92.69 82 TYR A N 1
ATOM 631 C CA . TYR A 1 82 ? 22.410 17.106 -23.454 1.00 92.69 82 TYR A CA 1
ATOM 632 C C . TYR A 1 82 ? 20.905 17.406 -23.407 1.00 92.69 82 TYR A C 1
ATOM 634 O O . TYR A 1 82 ? 20.517 18.570 -23.401 1.00 92.69 82 TYR A O 1
ATOM 642 N N . PHE A 1 83 ? 20.060 16.369 -23.352 1.00 93.38 83 PHE A N 1
ATOM 643 C CA . PHE A 1 83 ? 18.602 16.536 -23.403 1.00 93.38 83 PHE A CA 1
ATOM 644 C C . PHE A 1 83 ? 18.086 17.406 -22.260 1.00 93.38 83 PHE A C 1
ATOM 646 O O . PHE A 1 83 ? 17.260 18.292 -22.476 1.00 93.38 83 PHE A O 1
ATOM 653 N N . LEU A 1 84 ? 18.623 17.185 -21.061 1.00 93.06 84 LEU A N 1
ATOM 654 C CA . LEU A 1 84 ? 18.251 17.934 -19.874 1.00 93.06 84 LEU A CA 1
ATOM 655 C C . LEU A 1 84 ? 18.719 19.393 -19.949 1.00 93.06 84 LEU A C 1
ATOM 657 O O . LEU A 1 84 ? 17.939 20.286 -19.635 1.00 93.06 84 LEU A O 1
ATOM 661 N N . ALA A 1 85 ? 19.940 19.652 -20.432 1.00 92.75 85 ALA A N 1
ATOM 662 C CA . ALA A 1 85 ? 20.451 21.007 -20.658 1.00 92.75 85 ALA A CA 1
ATOM 663 C C . ALA A 1 85 ? 19.578 21.795 -21.655 1.00 92.75 85 ALA A C 1
ATOM 665 O O . ALA A 1 85 ? 19.229 22.945 -21.403 1.00 92.75 85 ALA A O 1
ATOM 666 N N . GLU A 1 86 ? 19.164 21.162 -22.753 1.00 92.38 86 GLU A N 1
ATOM 667 C CA . GLU A 1 86 ? 18.249 21.760 -23.733 1.00 92.38 86 GLU A CA 1
ATOM 668 C C . GLU A 1 86 ? 16.835 21.975 -23.166 1.00 92.38 86 GLU A C 1
ATOM 670 O O . GLU A 1 86 ? 16.168 22.953 -23.502 1.00 92.38 86 GLU A O 1
ATOM 675 N N . ALA A 1 87 ? 16.354 21.077 -22.302 1.00 90.94 87 ALA A N 1
ATOM 676 C CA . ALA A 1 87 ? 15.041 21.204 -21.671 1.00 90.94 87 ALA A CA 1
ATOM 677 C C . ALA A 1 87 ? 14.978 22.342 -20.641 1.00 90.94 87 ALA A C 1
ATOM 679 O O . ALA A 1 87 ? 13.960 23.031 -20.561 1.00 90.94 87 ALA A O 1
ATOM 680 N N . VAL A 1 88 ? 16.058 22.579 -19.885 1.00 88.56 88 VAL A N 1
ATOM 681 C CA . VAL A 1 88 ? 16.123 23.712 -18.944 1.00 88.56 88 VAL A CA 1
ATOM 682 C C . VAL A 1 88 ? 16.322 25.059 -19.649 1.00 88.56 88 VAL A C 1
ATOM 684 O O . VAL A 1 88 ? 15.847 26.073 -19.137 1.00 88.56 88 VAL A O 1
ATOM 687 N N . LEU A 1 89 ? 16.973 25.082 -20.821 1.00 85.00 89 LEU A N 1
ATOM 688 C CA . LEU A 1 89 ? 17.176 26.292 -21.635 1.00 85.00 89 LEU A CA 1
ATOM 689 C C . LEU A 1 89 ? 15.860 26.897 -22.129 1.00 85.00 89 LEU A C 1
ATOM 691 O O . LEU A 1 89 ? 15.628 28.098 -21.967 1.00 85.00 89 LEU A O 1
ATOM 695 N N . ASP A 1 90 ? 14.981 26.056 -22.678 1.00 74.81 90 ASP A N 1
ATOM 696 C CA . ASP A 1 90 ? 13.696 26.471 -23.259 1.00 74.81 90 ASP A CA 1
ATOM 697 C C . ASP A 1 90 ? 12.729 27.084 -22.234 1.00 74.81 90 ASP A C 1
ATOM 699 O O . ASP A 1 90 ? 11.768 27.750 -22.610 1.00 74.81 90 ASP A O 1
ATOM 703 N N . ARG A 1 91 ? 12.968 26.895 -20.931 1.00 68.00 91 ARG A N 1
ATOM 704 C CA . ARG A 1 91 ? 12.091 27.385 -19.855 1.00 68.00 91 ARG A CA 1
ATOM 705 C C . ARG A 1 91 ? 12.346 28.839 -19.421 1.00 68.00 91 ARG A C 1
ATOM 707 O O . ARG A 1 91 ? 11.877 29.251 -18.363 1.00 68.00 91 ARG A O 1
ATOM 714 N N . SER A 1 92 ? 13.039 29.648 -20.223 1.00 52.88 92 SER A N 1
ATOM 715 C CA . SER A 1 92 ? 13.302 31.058 -19.894 1.00 52.88 92 SER A CA 1
ATOM 716 C C . SER A 1 92 ? 12.169 32.000 -20.347 1.00 52.88 92 SER A C 1
ATOM 718 O O . SER A 1 92 ? 12.031 32.274 -21.534 1.00 52.88 92 SER A O 1
ATOM 720 N N . ALA A 1 93 ? 11.447 32.575 -19.373 1.00 47.22 93 ALA A N 1
ATOM 721 C CA . ALA A 1 93 ? 10.606 33.784 -19.462 1.00 47.22 93 ALA A CA 1
ATOM 722 C C . ALA A 1 93 ? 9.178 33.689 -20.056 1.00 47.22 93 ALA A C 1
ATOM 724 O O . ALA A 1 93 ? 8.752 34.596 -20.771 1.00 47.22 93 ALA A O 1
ATOM 725 N N . SER A 1 94 ? 8.369 32.690 -19.682 1.00 42.19 94 SER A N 1
ATOM 726 C CA . SER A 1 94 ? 6.911 32.910 -19.655 1.00 42.19 94 SER A CA 1
ATOM 727 C C . SER A 1 94 ? 6.533 33.560 -18.325 1.00 42.19 94 SER A C 1
ATOM 729 O O . SER A 1 94 ? 6.695 32.965 -17.262 1.00 42.19 94 SER A O 1
ATOM 731 N N . SER A 1 95 ? 6.080 34.806 -18.407 1.00 42.84 95 SER A N 1
ATOM 732 C CA . SER A 1 95 ? 5.547 35.615 -17.319 1.00 42.84 95 SER A CA 1
ATOM 733 C C . SER A 1 95 ? 4.455 34.883 -16.542 1.00 42.84 95 SER A C 1
ATOM 735 O O . SER A 1 95 ? 3.344 34.753 -17.040 1.00 42.84 95 SER A O 1
ATOM 737 N N . GLU A 1 96 ? 4.762 34.467 -15.323 1.00 37.53 96 GLU A N 1
ATOM 738 C CA . GLU A 1 96 ? 3.906 34.659 -14.157 1.00 37.53 96 GLU A CA 1
ATOM 739 C C . GLU A 1 96 ? 4.745 34.407 -12.904 1.00 37.53 96 GLU A C 1
ATOM 741 O O . GLU A 1 96 ? 5.667 33.592 -12.874 1.00 37.53 96 GLU A O 1
ATOM 746 N N . ILE A 1 97 ? 4.497 35.246 -11.910 1.00 42.22 97 ILE A N 1
ATOM 747 C CA . ILE A 1 97 ? 5.168 35.287 -10.622 1.00 42.22 97 ILE A CA 1
ATOM 748 C C . ILE A 1 97 ? 4.845 33.976 -9.904 1.00 42.22 97 ILE A C 1
ATOM 750 O O . ILE A 1 97 ? 3.788 33.884 -9.308 1.00 42.22 97 ILE A O 1
ATOM 754 N N . ASP A 1 98 ? 5.731 32.983 -9.991 1.00 36.47 98 ASP A N 1
ATOM 755 C CA . ASP A 1 98 ? 5.828 31.877 -9.034 1.00 36.47 98 ASP A CA 1
ATOM 756 C C . ASP A 1 98 ? 7.247 31.271 -9.068 1.00 36.47 98 ASP A C 1
ATOM 758 O O . ASP A 1 98 ? 7.584 30.376 -9.837 1.00 36.47 98 ASP A O 1
ATOM 762 N N . ASN A 1 99 ? 8.101 31.827 -8.205 1.00 42.16 99 ASN A N 1
ATOM 763 C CA . ASN A 1 99 ? 9.289 31.226 -7.593 1.00 42.16 99 ASN A CA 1
ATOM 764 C C . ASN A 1 99 ? 10.302 30.496 -8.498 1.00 42.16 99 ASN A C 1
ATOM 766 O O . ASN A 1 99 ? 10.342 29.267 -8.583 1.00 42.16 99 ASN A O 1
ATOM 770 N N . TYR A 1 100 ? 11.295 31.267 -8.952 1.00 42.25 100 TYR A N 1
ATOM 771 C CA . TYR A 1 100 ? 12.631 30.826 -9.396 1.00 42.25 100 TYR A CA 1
ATOM 772 C C . TYR A 1 100 ? 13.437 30.008 -8.340 1.00 42.25 100 TYR A C 1
ATOM 774 O O . TYR A 1 100 ? 14.624 29.758 -8.535 1.00 42.25 100 TYR A O 1
ATOM 782 N N . GLU A 1 101 ? 12.813 29.549 -7.247 1.00 46.56 101 GLU A N 1
ATOM 783 C CA . GLU A 1 101 ? 13.429 28.784 -6.149 1.00 46.56 101 GLU A CA 1
ATOM 784 C C . GLU A 1 101 ? 13.150 27.264 -6.155 1.00 46.56 101 GLU A C 1
ATOM 786 O O . GLU A 1 101 ? 13.661 26.572 -5.282 1.00 46.56 101 GLU A O 1
ATOM 791 N N . SER A 1 102 ? 12.384 26.691 -7.098 1.00 60.22 102 SER A N 1
ATOM 792 C CA . SER A 1 102 ? 11.883 25.302 -6.932 1.00 60.22 102 SER A CA 1
ATOM 793 C C . SER A 1 102 ? 12.117 24.319 -8.091 1.00 60.22 102 SER A C 1
ATOM 795 O O . SER A 1 102 ? 11.441 23.292 -8.170 1.00 60.22 102 SER A O 1
ATOM 797 N N . GLN A 1 103 ? 13.077 24.571 -8.993 1.00 71.94 103 GLN A N 1
ATOM 798 C CA . GLN A 1 103 ? 13.536 23.502 -9.893 1.00 71.94 103 GLN A CA 1
ATOM 799 C C . GLN A 1 103 ? 14.561 22.611 -9.183 1.00 71.94 103 GLN A C 1
ATOM 801 O O . GLN A 1 103 ? 15.698 23.015 -8.933 1.00 71.94 103 GLN A O 1
ATOM 806 N N . HIS A 1 104 ? 14.143 21.386 -8.881 1.00 86.50 104 HIS A N 1
ATOM 807 C CA . HIS A 1 104 ? 14.939 20.363 -8.222 1.00 86.50 104 HIS A CA 1
ATOM 808 C C . HIS A 1 104 ? 15.318 19.293 -9.241 1.00 86.50 104 HIS A C 1
ATOM 810 O O . HIS A 1 104 ? 14.482 18.502 -9.674 1.00 86.50 104 HIS A O 1
ATOM 816 N N . ILE A 1 105 ? 16.591 19.289 -9.633 1.00 92.81 105 ILE A N 1
ATOM 817 C CA . ILE A 1 105 ? 17.142 18.316 -10.576 1.00 92.81 105 ILE A CA 1
ATOM 818 C C . ILE A 1 105 ? 18.077 17.373 -9.829 1.00 92.81 105 ILE A C 1
ATOM 820 O O . ILE A 1 105 ? 19.054 17.814 -9.213 1.00 92.81 105 ILE A O 1
ATOM 824 N N . THR A 1 106 ? 17.801 16.076 -9.936 1.00 95.81 106 THR A N 1
ATOM 825 C CA . THR A 1 106 ? 18.683 15.008 -9.462 1.00 95.81 106 THR A CA 1
ATOM 826 C C . THR A 1 106 ? 19.194 14.190 -10.643 1.00 95.81 106 THR A C 1
ATOM 828 O O . THR A 1 106 ? 18.430 13.787 -11.512 1.00 95.81 106 THR A O 1
ATOM 831 N N . LEU A 1 107 ? 20.502 13.949 -10.668 1.00 97.19 107 LEU A N 1
ATOM 832 C CA . LEU A 1 107 ? 21.225 13.210 -11.696 1.00 97.19 107 LEU A CA 1
ATOM 833 C C . LEU A 1 107 ? 21.726 11.894 -11.106 1.00 97.19 107 LEU A C 1
ATOM 835 O O . LEU A 1 107 ? 22.442 11.908 -10.100 1.00 97.19 107 LEU A O 1
ATOM 839 N N . VAL A 1 108 ? 21.387 10.777 -11.744 1.00 96.56 108 VAL A N 1
ATOM 840 C CA . VAL A 1 108 ? 21.841 9.435 -11.367 1.00 96.56 108 VAL A CA 1
ATOM 841 C C . VAL A 1 108 ? 22.600 8.797 -12.516 1.00 96.56 108 VAL A C 1
ATOM 843 O O . VAL A 1 108 ? 22.090 8.670 -13.624 1.00 96.56 108 VAL A O 1
ATOM 846 N N . ASP A 1 109 ? 23.818 8.349 -12.239 1.00 94.38 109 ASP A N 1
ATOM 847 C CA . ASP A 1 109 ? 24.638 7.607 -13.192 1.00 94.38 109 ASP A CA 1
ATOM 848 C C . ASP A 1 109 ? 25.651 6.751 -12.434 1.00 94.38 109 ASP A C 1
ATOM 850 O O . ASP A 1 109 ? 26.072 7.110 -11.334 1.00 94.38 109 ASP A O 1
ATOM 854 N N . LEU A 1 110 ? 26.079 5.634 -13.018 1.00 89.38 110 LEU A N 1
ATOM 855 C CA . LEU A 1 110 ? 27.137 4.814 -12.434 1.00 89.38 110 LEU A CA 1
ATOM 856 C C . LEU A 1 110 ? 28.504 5.513 -12.538 1.00 89.38 110 LEU A C 1
ATOM 858 O O . LEU A 1 110 ? 29.384 5.271 -11.712 1.00 89.38 110 LEU A O 1
ATOM 862 N N . ASN A 1 111 ? 28.689 6.376 -13.543 1.00 86.19 111 ASN A N 1
ATOM 863 C CA . ASN A 1 111 ? 29.945 7.051 -13.835 1.00 86.19 111 ASN A CA 1
ATOM 864 C C . ASN A 1 111 ? 29.971 8.492 -13.273 1.00 86.19 111 ASN A C 1
ATOM 866 O O . ASN A 1 111 ? 29.296 9.384 -13.800 1.00 86.19 111 ASN A O 1
ATOM 870 N N . PRO A 1 112 ? 30.827 8.790 -12.274 1.00 89.50 112 PRO A N 1
ATOM 871 C CA . PRO A 1 112 ? 30.978 10.142 -11.727 1.00 89.50 112 PRO A CA 1
ATOM 872 C C . PRO A 1 112 ? 31.401 11.205 -12.755 1.00 89.50 112 PRO A C 1
ATOM 874 O O . PRO A 1 112 ? 31.127 12.397 -12.581 1.00 89.50 112 PRO A O 1
ATOM 877 N N . HIS A 1 113 ? 32.059 10.804 -13.847 1.00 88.44 113 HIS A N 1
ATOM 878 C CA . HIS A 1 113 ? 32.420 11.728 -14.918 1.00 88.44 113 HIS A CA 1
ATOM 879 C C . HIS A 1 113 ? 31.196 12.188 -15.721 1.00 88.44 113 HIS A C 1
ATOM 881 O O . HIS A 1 113 ? 31.097 13.369 -16.054 1.00 88.44 113 HIS A O 1
ATOM 887 N N . CYS A 1 114 ? 30.234 11.295 -15.968 1.00 88.06 114 CYS A N 1
ATOM 888 C CA . CYS A 1 114 ? 28.954 11.645 -16.586 1.00 88.06 114 CYS A CA 1
ATOM 889 C C . CYS A 1 114 ? 28.175 12.612 -15.688 1.00 88.06 114 CYS A C 1
ATOM 891 O O . CYS A 1 114 ? 27.746 13.665 -16.152 1.00 88.06 114 CYS A O 1
ATOM 893 N N . LEU A 1 115 ? 28.116 12.335 -14.379 1.00 92.62 115 LEU A N 1
ATOM 894 C CA . LEU A 1 115 ? 27.476 13.219 -13.395 1.00 92.62 115 LEU A CA 1
ATOM 895 C C . LEU A 1 115 ? 28.067 14.635 -13.398 1.00 92.62 115 LEU A C 1
ATOM 897 O O . LEU A 1 115 ? 27.331 15.616 -13.498 1.00 92.62 115 LEU A O 1
ATOM 901 N N . SER A 1 116 ? 29.394 14.753 -13.303 1.00 92.50 116 SER A N 1
ATOM 902 C CA . SER A 1 116 ? 30.072 16.058 -13.295 1.00 92.50 116 SER A CA 1
ATOM 903 C C . SER A 1 116 ? 29.931 16.803 -14.626 1.00 92.50 116 SER A C 1
ATOM 905 O O . SER A 1 116 ? 29.690 18.010 -14.624 1.00 92.50 116 SER A O 1
ATOM 907 N N . THR A 1 117 ? 30.012 16.093 -15.755 1.00 91.88 117 THR A N 1
ATOM 908 C CA . THR A 1 117 ? 29.834 16.674 -17.095 1.00 91.88 117 THR A CA 1
ATOM 909 C C . THR A 1 117 ? 28.409 17.184 -17.298 1.00 91.88 117 THR A C 1
ATOM 911 O O . THR A 1 117 ? 28.221 18.334 -17.698 1.00 91.88 117 THR A O 1
ATOM 914 N N . ALA A 1 118 ? 27.404 16.363 -16.987 1.00 93.88 118 ALA A N 1
ATOM 915 C CA . ALA A 1 118 ? 25.998 16.726 -17.116 1.00 93.88 118 ALA A CA 1
ATOM 916 C C . ALA A 1 118 ? 25.643 17.912 -16.209 1.00 93.88 118 ALA A C 1
ATOM 918 O O . ALA A 1 118 ? 25.062 18.889 -16.680 1.00 93.88 118 ALA A O 1
ATOM 919 N N . ALA A 1 119 ? 26.065 17.886 -14.939 1.00 94.56 119 ALA A N 1
ATOM 920 C CA . ALA A 1 119 ? 25.839 18.989 -14.007 1.00 94.56 119 ALA A CA 1
ATOM 921 C C . ALA A 1 119 ? 26.466 20.305 -14.501 1.00 94.56 119 ALA A C 1
ATOM 923 O O . ALA A 1 119 ? 25.815 21.352 -14.463 1.00 94.56 119 ALA A O 1
ATOM 924 N N . ALA A 1 120 ? 27.703 20.257 -15.011 1.00 93.94 120 ALA A N 1
ATOM 925 C CA . ALA A 1 120 ? 28.373 21.427 -15.575 1.00 93.94 120 ALA A CA 1
ATOM 926 C C . ALA A 1 120 ? 27.645 21.961 -16.817 1.00 93.94 120 ALA A C 1
ATOM 928 O O . ALA A 1 120 ? 27.458 23.172 -16.942 1.00 93.94 120 ALA A O 1
ATOM 929 N N . ARG A 1 121 ? 27.183 21.073 -17.706 1.00 94.38 121 ARG A N 1
ATOM 930 C CA . ARG A 1 121 ? 26.435 21.459 -18.906 1.00 94.38 121 ARG A CA 1
ATOM 931 C C . ARG A 1 121 ? 25.105 22.118 -18.563 1.00 94.38 121 ARG A C 1
ATOM 933 O O . ARG A 1 121 ? 24.811 23.175 -19.105 1.00 94.38 121 ARG A O 1
ATOM 940 N N . ILE A 1 122 ? 24.337 21.539 -17.642 1.00 92.31 122 ILE A N 1
ATOM 941 C CA . ILE A 1 122 ? 23.055 22.091 -17.174 1.00 92.31 122 ILE A CA 1
ATOM 942 C C . ILE A 1 122 ? 23.269 23.470 -16.540 1.00 92.31 122 ILE A C 1
ATOM 944 O O . ILE A 1 122 ? 22.537 24.408 -16.845 1.00 92.31 122 ILE A O 1
ATOM 948 N N . LYS A 1 123 ? 24.309 23.627 -15.708 1.00 91.12 123 LYS A N 1
ATOM 949 C CA . LYS A 1 123 ? 24.641 24.917 -15.088 1.00 91.12 123 LYS A CA 1
ATOM 950 C C . LYS A 1 123 ? 25.091 25.965 -16.109 1.00 91.12 123 LYS A C 1
ATOM 952 O O . LYS A 1 123 ? 24.750 27.132 -15.956 1.00 91.12 123 LYS A O 1
ATOM 957 N N . ALA A 1 124 ? 25.841 25.568 -17.137 1.00 91.94 124 ALA A N 1
ATOM 958 C CA . ALA A 1 124 ? 26.226 26.462 -18.229 1.00 91.94 124 ALA A CA 1
ATOM 959 C C . ALA A 1 124 ? 25.015 26.887 -19.074 1.00 91.94 124 ALA A C 1
ATOM 961 O O . ALA A 1 124 ? 24.949 28.027 -19.524 1.00 91.94 124 ALA A O 1
ATOM 962 N N . ALA A 1 125 ? 24.060 25.974 -19.254 1.00 89.69 125 ALA A N 1
ATOM 963 C CA . ALA A 1 125 ? 22.827 26.195 -19.988 1.00 89.69 125 ALA A CA 1
ATOM 964 C C . ALA A 1 125 ? 21.881 27.159 -19.238 1.00 89.69 125 ALA A C 1
ATOM 966 O O . ALA A 1 125 ? 21.381 28.111 -19.825 1.00 89.69 125 ALA A O 1
ATOM 967 N N . GLN A 1 126 ? 21.702 26.987 -17.922 1.00 88.25 126 GLN A N 1
ATOM 968 C CA . GLN A 1 126 ? 20.916 27.896 -17.078 1.00 88.25 126 GLN A CA 1
ATOM 969 C C . GLN A 1 126 ? 21.703 28.315 -15.816 1.00 88.25 126 GLN A C 1
ATOM 971 O O . GLN A 1 126 ? 21.588 27.674 -14.765 1.00 88.25 126 GLN A O 1
ATOM 976 N N . PRO A 1 127 ? 22.490 29.410 -15.867 1.00 86.50 127 PRO A N 1
ATOM 977 C CA . PRO A 1 127 ? 23.363 29.826 -14.763 1.00 86.50 127 PRO A CA 1
ATOM 978 C C . PRO A 1 127 ? 22.641 30.190 -13.462 1.00 86.50 127 PRO A C 1
ATOM 980 O O . PRO A 1 127 ? 23.245 30.113 -12.391 1.00 86.50 127 PRO A O 1
ATOM 983 N N . THR A 1 128 ? 21.364 30.566 -13.522 1.00 83.75 128 THR A N 1
ATOM 984 C CA . THR A 1 128 ? 20.548 30.927 -12.349 1.00 83.75 128 THR A CA 1
ATOM 985 C C . THR A 1 128 ? 19.969 29.715 -11.618 1.00 83.75 128 THR A C 1
ATOM 987 O O . THR A 1 128 ? 19.551 29.846 -10.472 1.00 83.75 128 THR A O 1
ATOM 990 N N . LEU A 1 129 ? 19.991 28.529 -12.235 1.00 82.94 129 LEU A N 1
ATOM 991 C CA . LEU A 1 129 ? 19.458 27.303 -11.651 1.00 82.94 129 LEU A CA 1
ATOM 992 C C . LEU A 1 129 ? 20.299 26.838 -10.452 1.00 82.94 129 LEU A C 1
ATOM 994 O O . LEU A 1 129 ? 21.534 26.946 -10.458 1.00 82.94 129 LEU A O 1
ATOM 998 N N . ALA A 1 130 ? 19.645 26.277 -9.433 1.00 84.31 130 ALA A N 1
ATOM 999 C CA . ALA A 1 130 ? 20.338 25.595 -8.345 1.00 84.31 130 ALA A CA 1
ATOM 1000 C C . ALA A 1 130 ? 21.238 24.464 -8.898 1.00 84.31 130 ALA A C 1
ATOM 1002 O O . ALA A 1 130 ? 20.889 23.835 -9.900 1.00 84.31 130 ALA A O 1
ATOM 1003 N N . PRO A 1 131 ? 22.410 24.194 -8.292 1.00 88.44 131 PRO A N 1
ATOM 1004 C CA . PRO A 1 131 ? 23.251 23.081 -8.720 1.00 88.44 131 PRO A CA 1
ATOM 1005 C C . PRO A 1 131 ? 22.477 21.759 -8.688 1.00 88.44 131 PRO A C 1
ATOM 1007 O O . PRO A 1 131 ? 21.844 21.436 -7.683 1.00 88.44 131 PRO A O 1
ATOM 1010 N N . ALA A 1 132 ? 22.554 20.989 -9.775 1.00 91.81 132 ALA A N 1
ATOM 1011 C CA . ALA A 1 132 ? 21.929 19.676 -9.830 1.00 91.81 132 ALA A CA 1
ATOM 1012 C C . ALA A 1 132 ? 22.553 18.745 -8.779 1.00 91.81 132 ALA A C 1
ATOM 1014 O O . ALA A 1 132 ? 23.780 18.669 -8.640 1.00 91.81 132 ALA A O 1
ATOM 1015 N N . ARG A 1 133 ? 21.712 18.013 -8.046 1.00 93.56 133 ARG A N 1
ATOM 1016 C CA . ARG A 1 133 ? 22.172 16.976 -7.120 1.00 93.56 133 ARG A CA 1
ATOM 1017 C C . ARG A 1 133 ? 22.706 15.804 -7.932 1.00 93.56 133 ARG A C 1
ATOM 1019 O O . ARG A 1 133 ? 22.044 15.352 -8.856 1.00 93.56 133 ARG A O 1
ATOM 1026 N N . THR A 1 134 ? 23.875 15.286 -7.578 1.00 95.00 134 THR A N 1
ATOM 1027 C CA . THR A 1 134 ? 24.481 14.134 -8.262 1.00 95.00 134 THR A CA 1
ATOM 1028 C C . THR A 1 134 ? 24.518 12.924 -7.341 1.00 95.00 134 THR A C 1
ATOM 1030 O O . THR A 1 134 ? 24.803 13.045 -6.148 1.00 95.00 134 THR A O 1
ATOM 1033 N N . VAL A 1 135 ? 24.194 11.753 -7.885 1.00 94.06 135 VAL A N 1
ATOM 1034 C CA . VAL A 1 135 ? 24.117 10.495 -7.141 1.00 94.06 135 VAL A CA 1
ATOM 1035 C C . VAL A 1 135 ? 24.731 9.378 -7.978 1.00 94.06 135 VAL A C 1
ATOM 1037 O O . VAL A 1 135 ? 24.188 8.983 -9.005 1.00 94.06 135 VAL A O 1
ATOM 1040 N N . ALA A 1 136 ? 25.876 8.863 -7.526 1.00 93.50 136 ALA A N 1
ATOM 1041 C CA . ALA A 1 136 ? 26.515 7.711 -8.150 1.00 93.50 136 ALA A CA 1
ATOM 1042 C C . ALA A 1 136 ? 25.820 6.422 -7.691 1.00 93.50 136 ALA A C 1
ATOM 1044 O O . ALA A 1 136 ? 25.981 6.019 -6.537 1.00 93.50 136 ALA A O 1
ATOM 1045 N N . ALA A 1 137 ? 25.015 5.809 -8.558 1.00 91.06 137 ALA A N 1
ATOM 1046 C CA . ALA A 1 137 ? 24.223 4.629 -8.215 1.00 91.06 137 ALA A CA 1
ATOM 1047 C C . ALA A 1 137 ? 23.931 3.742 -9.432 1.00 91.06 137 ALA A C 1
ATOM 1049 O O . ALA A 1 137 ? 23.949 4.196 -10.575 1.00 91.06 137 ALA A O 1
ATOM 1050 N N . ASP A 1 138 ? 23.651 2.468 -9.157 1.00 87.31 138 ASP A N 1
ATOM 1051 C CA . ASP A 1 138 ? 23.187 1.497 -10.145 1.00 87.31 138 ASP A CA 1
ATOM 1052 C C . ASP A 1 138 ? 21.660 1.593 -10.291 1.00 87.31 138 ASP A C 1
ATOM 1054 O O . ASP A 1 138 ? 20.937 1.541 -9.299 1.00 87.31 138 ASP A O 1
ATOM 1058 N N . ALA A 1 139 ? 21.162 1.711 -11.524 1.00 87.88 139 ALA A N 1
ATOM 1059 C CA . ALA A 1 139 ? 19.730 1.791 -11.810 1.00 87.88 139 ALA A CA 1
ATOM 1060 C C . ALA A 1 139 ? 18.960 0.500 -11.456 1.00 87.88 139 ALA A C 1
ATOM 1062 O O . ALA A 1 139 ? 17.736 0.542 -11.289 1.00 87.88 139 ALA A O 1
ATOM 1063 N N . PHE A 1 140 ? 19.649 -0.640 -11.335 1.00 81.94 140 PHE A N 1
ATOM 1064 C CA . PHE A 1 140 ? 19.054 -1.905 -10.892 1.00 81.94 140 PHE A CA 1
ATOM 1065 C C . PHE A 1 140 ? 18.766 -1.963 -9.389 1.00 81.94 140 PHE A C 1
ATOM 1067 O O . PHE A 1 140 ? 17.945 -2.782 -8.968 1.00 81.94 140 PHE A O 1
ATOM 1074 N N . GLU A 1 141 ? 19.431 -1.120 -8.601 1.00 84.56 141 GLU A N 1
ATOM 1075 C CA . GLU A 1 141 ? 19.391 -1.147 -7.142 1.00 84.56 141 GLU A CA 1
ATOM 1076 C C . GLU A 1 141 ? 18.640 0.069 -6.584 1.00 84.56 141 GLU A C 1
ATOM 1078 O O . GLU A 1 141 ? 18.615 1.128 -7.222 1.00 84.56 141 GLU A O 1
ATOM 1083 N N . PRO A 1 142 ? 18.037 -0.032 -5.386 1.00 82.94 142 PRO A N 1
ATOM 1084 C CA . PRO A 1 142 ? 17.430 1.115 -4.724 1.00 82.94 142 PRO A CA 1
ATOM 1085 C C . PRO A 1 142 ? 18.398 2.302 -4.645 1.00 82.94 142 PRO A C 1
ATOM 1087 O O . PRO A 1 142 ? 19.500 2.215 -4.096 1.00 82.94 142 PRO A O 1
ATOM 1090 N N . LEU A 1 143 ? 17.974 3.436 -5.194 1.00 87.38 143 LEU A N 1
ATOM 1091 C CA . LEU A 1 143 ? 18.748 4.668 -5.218 1.00 87.38 143 LEU A CA 1
ATOM 1092 C C . LEU A 1 143 ? 18.868 5.256 -3.798 1.00 87.38 143 LEU A C 1
ATOM 1094 O O . LEU A 1 143 ? 17.867 5.320 -3.072 1.00 87.38 143 LEU A O 1
ATOM 1098 N N . PRO A 1 144 ? 20.049 5.767 -3.397 1.00 87.12 144 PRO A N 1
ATOM 1099 C CA . PRO A 1 144 ? 20.295 6.330 -2.066 1.00 87.12 144 PRO A CA 1
ATOM 1100 C C . PRO A 1 144 ? 19.716 7.755 -1.913 1.00 87.12 144 PRO A C 1
ATOM 1102 O O . PRO A 1 144 ? 20.393 8.696 -1.491 1.00 87.12 144 PRO A O 1
ATOM 1105 N N . LEU A 1 145 ? 18.440 7.925 -2.259 1.00 82.81 145 LEU A N 1
ATOM 1106 C CA . LEU A 1 145 ? 17.699 9.185 -2.227 1.00 82.81 145 LEU A CA 1
ATOM 1107 C C . LEU A 1 145 ? 16.890 9.280 -0.929 1.00 82.81 145 LEU A C 1
ATOM 1109 O O . LEU A 1 145 ? 15.703 8.956 -0.870 1.00 82.81 145 LEU A O 1
ATOM 1113 N N . LYS A 1 146 ? 17.565 9.693 0.148 1.00 68.06 146 LYS A N 1
ATOM 1114 C CA . LYS A 1 146 ? 16.911 10.027 1.423 1.00 68.06 146 LYS A CA 1
ATOM 1115 C C . LYS A 1 146 ? 16.364 11.450 1.363 1.00 68.06 146 LYS A C 1
ATOM 1117 O O . LYS A 1 146 ? 17.066 12.340 0.880 1.00 68.06 146 LYS A O 1
ATOM 1122 N N . SER A 1 147 ? 15.150 11.656 1.881 1.00 60.91 147 SER A N 1
ATOM 1123 C CA . SER A 1 147 ? 14.550 12.992 1.972 1.00 60.91 147 SER A CA 1
ATOM 1124 C C . SER A 1 147 ? 15.436 13.885 2.842 1.00 60.91 147 SER A C 1
ATOM 1126 O O . SER A 1 147 ? 15.624 13.613 4.028 1.00 60.91 147 SER A O 1
ATOM 1128 N N . SER A 1 148 ? 16.032 14.914 2.242 1.00 49.34 148 SER A N 1
ATOM 1129 C CA . SER A 1 148 ? 16.981 15.783 2.935 1.00 49.34 148 SER A CA 1
ATOM 1130 C C . SER A 1 148 ? 16.323 16.991 3.599 1.00 49.34 148 SER A C 1
ATOM 1132 O O . SER A 1 148 ? 16.962 17.516 4.497 1.00 49.34 148 SER A O 1
ATOM 1134 N N . ASN A 1 149 ? 15.092 17.400 3.222 1.00 44.34 149 ASN A N 1
ATOM 1135 C CA . ASN A 1 149 ? 14.302 18.488 3.851 1.00 44.34 149 ASN A CA 1
ATOM 1136 C C . ASN A 1 149 ? 12.845 18.600 3.310 1.00 44.34 149 ASN A C 1
ATOM 1138 O O . ASN A 1 149 ? 12.378 19.682 2.962 1.00 44.34 149 ASN A O 1
ATOM 1142 N N . GLY A 1 150 ? 12.102 17.495 3.210 1.00 43.16 150 GLY A N 1
ATOM 1143 C CA . GLY A 1 150 ? 10.799 17.487 2.530 1.00 43.16 150 GLY A CA 1
ATOM 1144 C C . GLY A 1 150 ? 9.606 18.178 3.233 1.00 43.16 150 GLY A C 1
ATOM 1145 O O . GLY A 1 150 ? 9.562 18.393 4.457 1.00 43.16 150 GLY A O 1
ATOM 1146 N N . SER A 1 151 ? 8.587 18.472 2.421 1.00 46.53 151 SER A N 1
ATOM 1147 C CA . SER A 1 151 ? 7.223 18.876 2.793 1.00 46.53 151 SER A CA 1
ATOM 1148 C C . SER A 1 151 ? 6.575 17.902 3.795 1.00 46.53 151 SER A C 1
ATOM 1150 O O . SER A 1 151 ? 7.041 16.779 3.997 1.00 46.53 151 SER A O 1
ATOM 1152 N N . ALA A 1 152 ? 5.465 18.291 4.437 1.00 40.69 152 ALA A N 1
ATOM 1153 C CA . ALA A 1 152 ? 4.777 17.453 5.435 1.00 40.69 152 ALA A CA 1
ATOM 1154 C C . ALA A 1 152 ? 4.397 16.039 4.926 1.00 40.69 152 ALA A C 1
ATOM 1156 O O . ALA A 1 152 ? 4.259 15.121 5.733 1.00 40.69 152 ALA A O 1
ATOM 1157 N N . ARG A 1 153 ? 4.280 15.856 3.601 1.00 41.00 153 ARG A N 1
ATOM 1158 C CA . ARG A 1 153 ? 4.039 14.568 2.926 1.00 41.00 153 ARG A CA 1
ATOM 1159 C C . ARG A 1 153 ? 5.287 13.678 2.840 1.00 41.00 153 ARG A C 1
ATOM 1161 O O . ARG A 1 153 ? 5.173 12.466 2.962 1.00 41.00 153 ARG A O 1
ATOM 1168 N N . GLU A 1 154 ? 6.473 14.259 2.683 1.00 43.28 154 GLU A N 1
ATOM 1169 C CA . GLU A 1 154 ? 7.743 13.530 2.504 1.00 43.28 154 GLU A CA 1
ATOM 1170 C C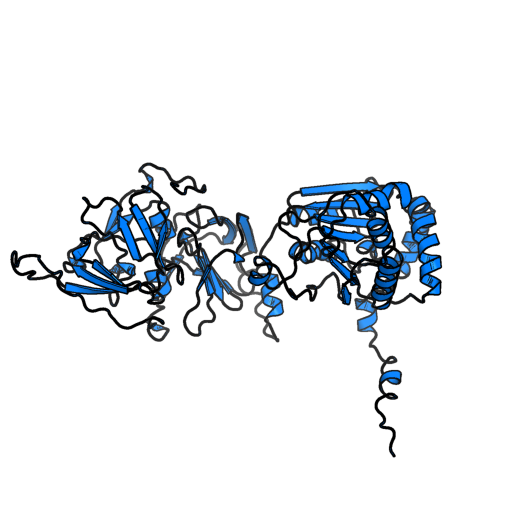 . GLU A 1 154 ? 8.361 13.080 3.838 1.00 43.28 154 GLU A C 1
ATOM 1172 O O . GLU A 1 154 ? 9.111 12.104 3.893 1.00 43.28 154 GLU A O 1
ATOM 1177 N N . ARG A 1 155 ? 7.973 13.722 4.951 1.00 41.84 155 ARG A N 1
ATOM 1178 C CA . ARG A 1 155 ? 8.378 13.320 6.312 1.00 41.84 155 ARG A CA 1
ATOM 1179 C C . ARG A 1 155 ? 7.774 11.987 6.775 1.00 41.84 155 ARG A C 1
ATOM 1181 O O . ARG A 1 155 ? 8.236 11.449 7.775 1.00 41.84 155 ARG A O 1
ATOM 1188 N N . GLN A 1 156 ? 6.754 11.458 6.091 1.00 38.31 156 GLN A N 1
ATOM 1189 C CA . GLN A 1 156 ? 6.073 10.213 6.479 1.00 38.31 156 GLN A CA 1
ATOM 1190 C C . GLN A 1 156 ? 6.667 8.939 5.851 1.00 38.31 156 GLN A C 1
ATOM 1192 O O . GLN A 1 156 ? 6.550 7.881 6.467 1.00 38.31 156 GLN A O 1
ATOM 1197 N N . THR A 1 157 ? 7.325 9.020 4.685 1.00 45.78 157 THR A N 1
ATOM 1198 C CA . THR A 1 157 ? 7.916 7.860 3.976 1.00 45.78 157 THR A CA 1
ATOM 1199 C C . THR A 1 157 ? 9.443 7.787 4.082 1.00 45.78 157 THR A C 1
ATOM 1201 O O . THR A 1 157 ? 10.012 6.713 3.930 1.00 45.78 157 THR A O 1
ATOM 1204 N N . GLY A 1 158 ? 10.129 8.911 4.332 1.00 56.31 158 GLY A N 1
ATOM 1205 C CA . GLY A 1 158 ? 11.597 8.983 4.412 1.00 56.31 158 GLY A CA 1
ATOM 1206 C C . GLY A 1 158 ? 12.336 8.925 3.062 1.00 56.31 158 GLY A C 1
ATOM 1207 O O . GLY A 1 158 ? 13.553 9.127 3.029 1.00 56.31 158 GLY A O 1
ATOM 1208 N N . GLN A 1 159 ? 11.616 8.709 1.956 1.00 66.00 159 GLN A N 1
ATOM 1209 C CA . GLN A 1 159 ? 12.148 8.572 0.596 1.00 66.00 159 GLN A CA 1
ATOM 1210 C C . GLN A 1 159 ? 11.637 9.710 -0.296 1.00 66.00 159 GLN A C 1
ATOM 1212 O O . GLN A 1 159 ? 10.451 10.040 -0.277 1.00 66.00 159 GLN A O 1
ATOM 1217 N N . GLU A 1 160 ? 12.552 10.327 -1.041 1.00 81.69 160 GLU A N 1
ATOM 1218 C CA . GLU A 1 160 ? 12.290 11.472 -1.926 1.00 81.69 160 GLU A CA 1
ATOM 1219 C C . GLU A 1 160 ? 11.438 11.074 -3.142 1.00 81.69 160 GLU A C 1
ATOM 1221 O O . GLU A 1 160 ? 11.547 9.946 -3.635 1.00 81.69 160 GLU A O 1
ATOM 1226 N N . LYS A 1 161 ? 10.577 11.988 -3.609 1.00 88.19 161 LYS A N 1
ATOM 1227 C CA . LYS A 1 161 ? 9.630 11.748 -4.706 1.00 88.19 161 LYS A CA 1
ATOM 1228 C C . LYS A 1 161 ? 9.766 12.796 -5.812 1.00 88.19 161 LYS A C 1
ATOM 1230 O O . LYS A 1 161 ? 9.966 13.971 -5.524 1.00 88.19 161 LYS A O 1
ATOM 1235 N N . PHE A 1 162 ? 9.585 12.368 -7.059 1.00 92.88 162 PHE A N 1
ATOM 1236 C CA . PHE A 1 162 ? 9.727 13.177 -8.270 1.00 92.88 162 PHE A CA 1
ATOM 1237 C C . PHE A 1 162 ? 8.440 13.172 -9.095 1.00 92.88 162 PHE A C 1
ATOM 1239 O O . PHE A 1 162 ? 7.738 12.160 -9.171 1.00 92.88 162 PHE A O 1
ATOM 1246 N N . ASP A 1 163 ? 8.150 14.297 -9.746 1.00 93.81 163 ASP A N 1
ATOM 1247 C CA . ASP A 1 163 ? 6.998 14.420 -10.648 1.00 93.81 163 ASP A CA 1
ATOM 1248 C C . ASP A 1 163 ? 7.303 13.841 -12.030 1.00 93.81 163 ASP A C 1
ATOM 1250 O O . ASP A 1 163 ? 6.403 13.406 -12.750 1.00 93.81 163 ASP A O 1
ATOM 1254 N N . SER A 1 164 ? 8.581 13.806 -12.407 1.00 97.19 164 SER A N 1
ATOM 1255 C CA . SER A 1 164 ? 9.007 13.141 -13.628 1.00 97.19 164 SER A CA 1
ATOM 1256 C C . SER A 1 164 ? 10.364 12.461 -13.465 1.00 97.19 164 SER A C 1
ATOM 1258 O O . SER A 1 164 ? 11.261 12.984 -12.804 1.00 97.19 164 SER A O 1
ATOM 1260 N N . ILE A 1 165 ? 10.510 11.289 -14.082 1.00 98.31 165 ILE A N 1
ATOM 1261 C CA . ILE A 1 165 ? 11.767 10.540 -14.156 1.00 98.31 165 ILE A CA 1
ATOM 1262 C C . ILE A 1 165 ? 12.068 10.248 -15.624 1.00 98.31 165 ILE A C 1
ATOM 1264 O O . ILE A 1 165 ? 11.205 9.703 -16.318 1.00 98.31 165 ILE A O 1
ATOM 1268 N N . SER A 1 166 ? 13.274 10.570 -16.091 1.00 98.38 166 SER A N 1
ATOM 1269 C CA . SER A 1 166 ? 13.752 10.174 -17.421 1.00 98.38 166 SER A CA 1
ATOM 1270 C C . SER A 1 166 ? 14.740 9.016 -17.361 1.00 98.38 166 SER A C 1
ATOM 1272 O O . SER A 1 166 ? 15.572 8.916 -16.461 1.00 98.38 166 SER A O 1
ATOM 1274 N N . ILE A 1 167 ? 14.660 8.146 -18.369 1.00 97.19 167 ILE A N 1
ATOM 1275 C CA . ILE A 1 167 ? 15.654 7.106 -18.651 1.00 97.19 167 ILE A CA 1
ATOM 1276 C C . ILE A 1 167 ? 15.945 7.063 -20.156 1.00 97.19 167 ILE A C 1
ATOM 1278 O O . ILE A 1 167 ? 15.361 6.299 -20.931 1.00 97.19 167 ILE A O 1
ATOM 1282 N N . PHE A 1 168 ? 16.824 7.955 -20.607 1.00 95.25 168 PHE A N 1
ATOM 1283 C CA . PHE A 1 168 ? 17.149 8.105 -22.026 1.00 95.25 168 PHE A CA 1
ATOM 1284 C C . PHE A 1 168 ? 18.410 7.332 -22.374 1.00 95.25 168 PHE A C 1
ATOM 1286 O O . PHE A 1 168 ? 19.468 7.546 -21.802 1.00 95.25 168 PHE A O 1
ATOM 1293 N N . TYR A 1 169 ? 18.297 6.429 -23.346 1.00 93.75 169 TYR A N 1
ATOM 1294 C CA . TYR A 1 169 ? 19.416 5.682 -23.911 1.00 93.75 169 TYR A CA 1
ATOM 1295 C C . TYR A 1 169 ? 20.285 4.911 -22.902 1.00 93.75 169 TYR A C 1
ATOM 1297 O O . TYR A 1 169 ? 21.415 4.540 -23.202 1.00 93.75 169 TYR A O 1
ATOM 1305 N N . LEU A 1 170 ? 19.699 4.552 -21.757 1.00 93.31 170 LEU A N 1
ATOM 1306 C CA . LEU A 1 170 ? 20.334 3.706 -20.751 1.00 93.31 170 LEU A CA 1
ATOM 1307 C C . LEU A 1 170 ? 20.029 2.216 -20.956 1.00 93.31 170 LEU A C 1
ATOM 1309 O O . LEU A 1 170 ? 20.941 1.397 -20.949 1.00 93.31 170 LEU A O 1
ATOM 1313 N N . LEU A 1 171 ? 18.757 1.845 -21.157 1.00 93.19 171 LEU A N 1
ATOM 1314 C CA . LEU A 1 171 ? 18.309 0.440 -21.103 1.00 93.19 171 LEU A CA 1
ATOM 1315 C C . LEU A 1 171 ? 19.067 -0.483 -22.072 1.00 93.19 171 LEU A C 1
ATOM 1317 O O . LEU A 1 171 ? 19.441 -1.595 -21.710 1.00 93.19 171 LEU A O 1
ATOM 1321 N N . HIS A 1 172 ? 19.347 -0.023 -23.291 1.00 92.88 172 HI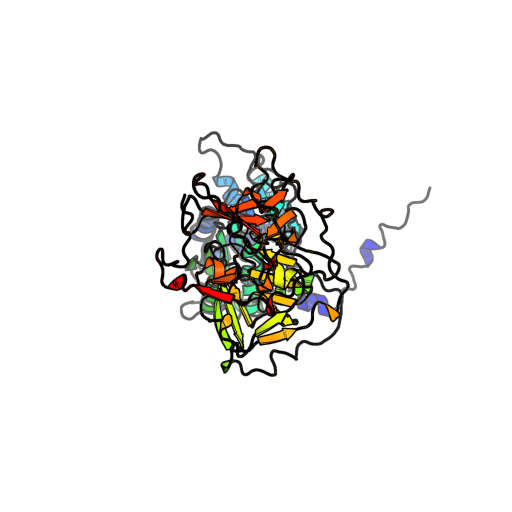S A N 1
ATOM 1322 C CA . HIS A 1 172 ? 20.084 -0.816 -24.276 1.00 92.88 172 HIS A CA 1
ATOM 1323 C C . HIS A 1 172 ? 21.569 -1.013 -23.922 1.00 92.88 172 HIS A C 1
ATOM 1325 O O . HIS A 1 172 ? 22.192 -1.932 -24.450 1.00 92.88 172 HIS A O 1
ATOM 1331 N N . CYS A 1 173 ? 22.126 -0.187 -23.032 1.00 90.12 173 CYS A N 1
ATOM 1332 C CA . CYS A 1 173 ? 23.481 -0.322 -22.492 1.00 90.12 173 CYS A CA 1
ATOM 1333 C C . CYS A 1 173 ? 23.535 -1.263 -21.279 1.00 90.12 173 CYS A C 1
ATOM 1335 O O . CYS A 1 173 ? 24.607 -1.759 -20.936 1.00 90.12 173 CYS A O 1
ATOM 1337 N N . LEU A 1 174 ? 22.398 -1.515 -20.619 1.00 86.81 174 LEU A N 1
ATOM 1338 C CA . LEU A 1 174 ? 22.355 -2.381 -19.445 1.00 86.81 174 LEU A CA 1
ATOM 1339 C C . LEU A 1 174 ? 22.620 -3.848 -19.830 1.00 86.81 174 LEU A C 1
ATOM 1341 O O . LEU A 1 174 ? 22.138 -4.306 -20.874 1.00 86.81 174 LEU A O 1
ATOM 1345 N N . PRO A 1 175 ? 23.356 -4.604 -18.996 1.00 81.19 175 PRO A N 1
ATOM 1346 C CA . PRO A 1 175 ? 23.602 -6.020 -19.224 1.00 81.19 175 PRO A CA 1
ATOM 1347 C C . PRO A 1 175 ? 22.354 -6.875 -18.962 1.00 81.19 175 PRO A C 1
ATOM 1349 O O . PRO A 1 175 ? 21.419 -6.475 -18.266 1.00 81.19 175 PRO A O 1
ATOM 1352 N N . GLY A 1 176 ? 22.381 -8.103 -19.480 1.00 79.38 176 GLY A N 1
ATOM 1353 C CA . GLY A 1 176 ? 21.363 -9.120 -19.219 1.00 79.38 176 GLY A CA 1
ATOM 1354 C C . GLY A 1 176 ? 20.153 -9.073 -20.162 1.00 79.38 176 GLY A C 1
ATOM 1355 O O . GLY A 1 176 ? 20.087 -8.241 -21.066 1.00 79.38 176 GLY A O 1
ATOM 1356 N N . PRO A 1 177 ? 19.199 -10.004 -19.994 1.00 76.25 177 PRO A N 1
ATOM 1357 C CA . PRO A 1 177 ? 18.007 -10.079 -20.832 1.00 76.25 177 PRO A CA 1
ATOM 1358 C C . PRO A 1 177 ? 17.034 -8.927 -20.547 1.00 76.25 177 PRO A C 1
ATOM 1360 O O . PRO A 1 177 ? 17.018 -8.367 -19.450 1.00 76.25 177 PRO A O 1
ATOM 1363 N N . CYS A 1 178 ? 16.151 -8.634 -21.505 1.00 76.38 178 CYS A N 1
ATOM 1364 C CA . CYS A 1 178 ? 15.129 -7.586 -21.399 1.00 76.38 178 CYS A CA 1
ATOM 1365 C C . CYS A 1 178 ? 14.302 -7.668 -20.098 1.00 76.38 178 CYS A C 1
ATOM 1367 O O . CYS A 1 178 ? 14.013 -6.646 -19.479 1.00 76.38 178 CYS A O 1
ATOM 1369 N N . SER A 1 179 ? 13.971 -8.879 -19.634 1.00 72.81 179 SER A N 1
ATOM 1370 C CA . SER A 1 179 ? 13.243 -9.106 -18.376 1.00 72.81 179 SER A CA 1
ATOM 1371 C C . SER A 1 179 ? 14.021 -8.674 -17.129 1.00 72.81 179 SER A C 1
ATOM 1373 O O . SER A 1 179 ? 13.422 -8.194 -16.169 1.00 72.81 179 SER A O 1
ATOM 1375 N N . ALA A 1 180 ? 15.350 -8.806 -17.132 1.00 73.38 180 ALA A N 1
ATOM 1376 C CA . ALA A 1 180 ? 16.186 -8.319 -16.043 1.00 73.38 180 ALA A CA 1
ATOM 1377 C C . ALA A 1 180 ? 16.225 -6.787 -16.048 1.00 73.38 180 ALA A C 1
ATOM 1379 O O . ALA A 1 180 ? 16.012 -6.174 -15.006 1.00 73.38 180 ALA A O 1
ATOM 1380 N N . LYS A 1 181 ? 16.408 -6.173 -17.224 1.00 84.00 181 LYS A N 1
ATOM 1381 C CA . LYS A 1 181 ? 16.417 -4.709 -17.419 1.00 84.00 181 LYS A CA 1
ATOM 1382 C C . LYS A 1 181 ? 15.112 -4.047 -17.006 1.00 84.00 181 LYS A 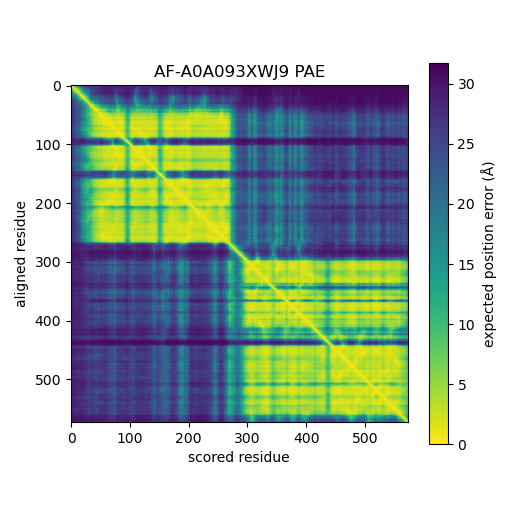C 1
ATOM 1384 O O . LYS A 1 181 ? 15.125 -2.985 -16.396 1.00 84.00 181 LYS A O 1
ATOM 1389 N N . ALA A 1 182 ? 13.990 -4.703 -17.282 1.00 80.88 182 ALA A N 1
ATOM 1390 C CA . ALA A 1 182 ? 12.663 -4.253 -16.886 1.00 80.88 182 ALA A CA 1
ATOM 1391 C C . ALA A 1 182 ? 12.514 -4.017 -15.369 1.00 80.88 182 ALA A C 1
ATOM 1393 O O . ALA A 1 182 ? 11.676 -3.216 -14.960 1.00 80.88 182 ALA A O 1
ATOM 1394 N N . ARG A 1 183 ? 13.359 -4.632 -14.523 1.00 81.75 183 ARG A N 1
ATOM 1395 C CA . ARG A 1 183 ? 13.397 -4.359 -13.073 1.00 81.75 183 ARG A CA 1
ATOM 1396 C C . ARG A 1 183 ? 13.688 -2.894 -12.747 1.00 81.75 183 ARG A C 1
ATOM 1398 O O . ARG A 1 183 ? 13.287 -2.429 -11.685 1.00 81.75 183 ARG A O 1
ATOM 1405 N N . VAL A 1 184 ? 14.337 -2.161 -13.652 1.00 88.62 184 VAL A N 1
ATOM 1406 C CA . VAL A 1 184 ? 14.566 -0.721 -13.495 1.00 88.62 184 VAL A CA 1
ATOM 1407 C C . VAL A 1 184 ? 13.237 0.036 -13.378 1.00 88.62 184 VAL A C 1
ATOM 1409 O O . VAL A 1 184 ? 13.145 0.965 -12.586 1.00 88.62 184 VAL A O 1
ATOM 1412 N N . PHE A 1 185 ? 12.175 -0.384 -14.073 1.00 92.94 185 PHE A N 1
ATOM 1413 C CA . PHE A 1 185 ? 10.854 0.250 -13.954 1.00 92.94 185 PHE A CA 1
ATOM 1414 C C . PHE A 1 185 ? 10.245 0.049 -12.564 1.00 92.94 185 PHE A C 1
ATOM 1416 O O . PHE A 1 185 ? 9.741 0.999 -11.965 1.00 92.94 185 PHE A O 1
ATOM 1423 N N . GLU A 1 186 ? 10.357 -1.168 -12.024 1.00 82.56 186 GLU A N 1
ATOM 1424 C CA . GLU A 1 186 ? 9.906 -1.506 -10.670 1.00 82.56 186 GLU A CA 1
ATOM 1425 C C . GLU A 1 186 ? 10.662 -0.724 -9.594 1.00 82.56 186 GLU A C 1
ATOM 1427 O O . GLU A 1 186 ? 10.065 -0.316 -8.603 1.00 82.56 186 GLU A O 1
ATOM 1432 N N . ASN A 1 187 ? 11.955 -0.475 -9.800 1.00 86.75 187 ASN A N 1
ATOM 1433 C CA . ASN A 1 187 ? 12.754 0.351 -8.905 1.00 86.75 187 ASN A CA 1
ATOM 1434 C C . ASN A 1 187 ? 12.357 1.835 -9.008 1.00 86.75 187 ASN A C 1
ATOM 1436 O O . ASN A 1 187 ? 11.967 2.460 -8.020 1.00 86.75 187 ASN A O 1
ATOM 1440 N N . LEU A 1 188 ? 12.380 2.398 -10.221 1.00 93.19 188 LEU A N 1
ATOM 1441 C CA . LEU A 1 188 ? 12.171 3.830 -10.450 1.00 93.19 188 LEU A CA 1
ATOM 1442 C C . LEU A 1 188 ? 10.751 4.299 -10.118 1.00 93.19 188 LEU A C 1
ATOM 1444 O O . LEU A 1 188 ? 10.591 5.412 -9.616 1.00 93.19 188 LEU A O 1
ATOM 1448 N N . LYS A 1 189 ? 9.717 3.463 -10.304 1.00 90.75 189 LYS A N 1
ATOM 1449 C CA . LYS A 1 189 ? 8.337 3.841 -9.947 1.00 90.75 189 LYS A CA 1
ATOM 1450 C C . LYS A 1 189 ? 8.183 4.183 -8.461 1.00 90.75 189 LYS A C 1
ATOM 1452 O O . LYS A 1 189 ? 7.335 4.997 -8.107 1.00 90.75 189 LYS A O 1
ATOM 1457 N N . THR A 1 190 ? 9.030 3.620 -7.591 1.00 88.06 190 THR A N 1
ATOM 1458 C CA . THR A 1 190 ? 9.012 3.910 -6.148 1.00 88.06 190 THR A CA 1
ATOM 1459 C C . THR A 1 190 ? 9.474 5.326 -5.816 1.00 88.06 190 THR A C 1
ATOM 1461 O O . THR A 1 190 ? 9.189 5.806 -4.722 1.00 88.06 190 THR A O 1
ATOM 1464 N N . TYR A 1 191 ? 10.110 6.031 -6.752 1.00 91.62 191 TYR A N 1
ATOM 1465 C CA . TYR A 1 191 ? 10.525 7.426 -6.601 1.00 91.62 191 TYR A CA 1
ATOM 1466 C C . TYR A 1 191 ? 9.555 8.401 -7.272 1.00 91.62 191 TYR A C 1
ATOM 1468 O O . TYR A 1 191 ? 9.760 9.604 -7.184 1.00 91.62 191 TYR A O 1
ATOM 1476 N N . LEU A 1 192 ? 8.475 7.931 -7.902 1.00 91.69 192 LEU A N 1
ATOM 1477 C CA . LEU A 1 192 ? 7.451 8.812 -8.464 1.00 91.69 192 LEU A CA 1
ATOM 1478 C C . LEU A 1 192 ? 6.418 9.239 -7.419 1.00 91.69 192 LEU A C 1
ATOM 1480 O O . LEU A 1 192 ? 6.068 8.483 -6.499 1.00 91.69 192 LEU A O 1
ATOM 1484 N N . THR A 1 193 ? 5.903 10.458 -7.589 1.00 87.75 193 THR A N 1
ATOM 1485 C CA . THR A 1 193 ? 4.630 10.881 -6.994 1.00 87.75 193 THR A CA 1
ATOM 1486 C C . THR A 1 193 ? 3.471 10.066 -7.587 1.00 87.75 193 THR A C 1
ATOM 1488 O O . THR A 1 193 ? 3.621 9.394 -8.608 1.00 87.75 193 THR A O 1
ATOM 1491 N N . ALA A 1 194 ? 2.296 10.095 -6.948 1.00 81.62 194 ALA A N 1
ATOM 1492 C CA . ALA A 1 194 ? 1.132 9.323 -7.407 1.00 81.62 194 ALA A CA 1
ATOM 1493 C C . ALA A 1 194 ? 0.700 9.680 -8.846 1.00 81.62 194 ALA A C 1
ATOM 1495 O O . ALA A 1 194 ? 0.247 8.812 -9.588 1.00 81.62 194 ALA A O 1
ATOM 1496 N N . ASP A 1 195 ? 0.899 10.940 -9.239 1.00 86.19 195 ASP A N 1
ATOM 1497 C CA . ASP A 1 195 ? 0.605 11.461 -10.579 1.00 86.19 195 ASP A CA 1
ATOM 1498 C C . ASP A 1 195 ? 1.868 11.593 -11.453 1.00 86.19 195 ASP A C 1
ATOM 1500 O O . ASP A 1 195 ? 1.818 12.120 -12.566 1.00 86.19 195 ASP A O 1
ATOM 1504 N N . GLY A 1 196 ? 3.011 11.116 -10.953 1.00 91.50 196 GLY A N 1
ATOM 1505 C CA . GLY A 1 196 ? 4.300 11.244 -11.609 1.00 91.50 196 GLY A CA 1
ATOM 1506 C C . GLY A 1 196 ? 4.412 10.401 -12.880 1.00 91.50 196 GLY A C 1
ATOM 1507 O O . GLY A 1 196 ? 3.704 9.407 -13.075 1.00 91.50 196 GLY A O 1
ATOM 1508 N N . THR A 1 197 ? 5.329 10.805 -13.760 1.00 97.50 197 THR A N 1
ATOM 1509 C CA . THR A 1 197 ? 5.561 10.152 -15.056 1.00 97.50 197 THR A CA 1
ATOM 1510 C C . THR A 1 197 ? 6.992 9.629 -15.185 1.00 97.50 197 THR A C 1
ATOM 1512 O O . THR A 1 197 ? 7.948 10.394 -15.078 1.00 97.50 197 THR A O 1
ATOM 1515 N N . LEU A 1 198 ? 7.144 8.342 -15.503 1.00 98.50 198 LEU A N 1
ATOM 1516 C CA . LEU A 1 198 ? 8.384 7.772 -16.033 1.00 98.50 198 LEU A CA 1
ATOM 1517 C C . LEU A 1 198 ? 8.348 7.855 -17.561 1.00 98.50 198 LEU A C 1
ATOM 1519 O O . LEU A 1 198 ? 7.377 7.428 -18.182 1.00 98.50 198 LEU A O 1
ATOM 1523 N N . TYR A 1 199 ? 9.402 8.360 -18.188 1.00 98.56 199 TYR A N 1
ATOM 1524 C CA . TYR A 1 199 ? 9.499 8.399 -19.644 1.00 98.56 199 TYR A CA 1
ATOM 1525 C C . TYR A 1 199 ? 10.920 8.104 -20.116 1.00 98.56 199 TYR A C 1
ATOM 1527 O O . TYR A 1 199 ? 11.897 8.313 -19.398 1.00 98.56 199 TYR A O 1
ATOM 1535 N N . GLY A 1 200 ? 11.059 7.580 -21.327 1.00 97.88 200 GLY A N 1
ATOM 1536 C CA . GLY A 1 200 ? 12.362 7.142 -21.805 1.00 97.88 200 GLY A CA 1
ATOM 1537 C C . GLY A 1 200 ? 12.412 6.846 -23.290 1.00 97.88 200 GLY A C 1
ATOM 1538 O O . GLY A 1 200 ? 11.393 6.824 -23.982 1.00 97.88 200 GLY A O 1
ATOM 1539 N N . ALA A 1 201 ? 13.634 6.612 -23.757 1.00 97.50 201 ALA A N 1
ATOM 1540 C CA . ALA A 1 201 ? 13.936 6.200 -25.119 1.00 97.50 201 ALA A CA 1
ATOM 1541 C C . ALA A 1 201 ? 15.002 5.098 -25.097 1.00 97.50 201 ALA A C 1
ATOM 1543 O O . ALA A 1 201 ? 16.025 5.241 -24.428 1.00 97.50 201 ALA A O 1
ATOM 1544 N N . THR A 1 202 ? 14.805 3.999 -25.826 1.00 96.00 202 THR A N 1
ATOM 1545 C CA . THR A 1 202 ? 15.802 2.919 -25.912 1.00 96.00 202 THR A CA 1
ATOM 1546 C C . THR A 1 202 ? 15.875 2.285 -27.295 1.00 96.00 202 THR A C 1
ATOM 1548 O O . THR A 1 202 ? 14.874 2.203 -27.999 1.00 96.00 202 THR A O 1
ATOM 1551 N N . ILE A 1 203 ? 17.068 1.835 -27.688 1.00 95.19 203 ILE A N 1
ATOM 1552 C CA . ILE A 1 203 ? 17.321 1.194 -28.980 1.00 95.19 203 ILE A CA 1
ATOM 1553 C C . ILE A 1 203 ? 16.982 -0.291 -28.854 1.00 95.19 203 ILE A C 1
ATOM 1555 O O . ILE A 1 203 ? 17.601 -1.010 -28.068 1.00 95.19 203 ILE A O 1
ATOM 1559 N N . LEU A 1 204 ? 16.015 -0.752 -29.639 1.00 94.75 204 LEU A N 1
ATOM 1560 C CA . LEU A 1 204 ? 15.591 -2.147 -29.669 1.00 94.75 204 LEU A CA 1
ATOM 1561 C C . LEU A 1 204 ? 16.557 -2.984 -30.513 1.00 94.75 204 LEU A C 1
ATOM 1563 O O . LEU A 1 204 ? 17.074 -2.509 -31.525 1.00 94.75 204 LEU A O 1
ATOM 1567 N N . GLY A 1 205 ? 16.803 -4.228 -30.101 1.00 90.75 205 GLY A N 1
ATOM 1568 C CA . GLY A 1 205 ? 17.606 -5.177 -30.880 1.00 90.75 205 GLY A CA 1
ATOM 1569 C C . GLY A 1 205 ? 16.768 -6.065 -31.794 1.00 90.75 205 GLY A C 1
ATOM 1570 O O . GLY A 1 205 ? 17.298 -6.624 -32.751 1.00 90.75 205 GLY A O 1
ATOM 1571 N N . GLN A 1 206 ? 15.467 -6.194 -31.513 1.00 87.12 206 GLN A N 1
ATOM 1572 C CA . GLN A 1 206 ? 14.527 -7.037 -32.251 1.00 87.12 206 GLN A CA 1
ATOM 1573 C C . GLN A 1 206 ? 13.107 -6.442 -32.225 1.00 87.12 206 GLN A C 1
ATOM 1575 O O . GLN A 1 206 ? 12.753 -5.684 -31.322 1.00 87.12 206 GLN A O 1
ATOM 1580 N N . GLY A 1 207 ? 12.265 -6.825 -33.187 1.00 84.06 207 GLY A N 1
ATOM 1581 C CA . GLY A 1 207 ? 10.836 -6.502 -33.195 1.00 84.06 207 GLY A CA 1
ATOM 1582 C C . GLY A 1 207 ? 10.165 -6.891 -34.510 1.00 84.06 207 GLY A C 1
ATOM 1583 O O . GLY A 1 207 ? 10.788 -6.795 -35.565 1.00 84.06 207 GLY A O 1
ATOM 1584 N N . GLU A 1 208 ? 8.901 -7.318 -34.451 1.00 75.06 208 GLU A N 1
ATOM 1585 C CA . GLU A 1 208 ? 8.147 -7.803 -35.623 1.00 75.06 208 GLU A CA 1
ATOM 1586 C C . GLU A 1 208 ? 7.987 -6.731 -36.714 1.00 75.06 208 GLU A C 1
ATOM 1588 O O . GLU A 1 208 ? 7.976 -7.057 -37.896 1.00 75.06 208 GLU A O 1
ATOM 1593 N N . ASN A 1 209 ? 7.954 -5.451 -36.325 1.00 77.25 209 ASN A N 1
ATOM 1594 C CA . ASN A 1 209 ? 7.768 -4.310 -37.228 1.00 77.25 209 ASN A CA 1
ATOM 1595 C C . ASN A 1 209 ? 8.987 -3.368 -37.286 1.00 77.25 209 ASN A C 1
ATOM 1597 O O . ASN A 1 209 ? 8.854 -2.199 -37.649 1.00 77.25 209 ASN A O 1
ATOM 1601 N N . ILE A 1 210 ? 10.180 -3.848 -36.910 1.00 85.50 210 ILE A N 1
ATOM 1602 C CA . ILE A 1 210 ? 11.400 -3.028 -36.871 1.00 85.50 210 ILE A CA 1
ATOM 1603 C C . ILE A 1 210 ? 12.328 -3.394 -38.025 1.00 85.50 210 ILE A C 1
ATOM 1605 O O . ILE A 1 210 ? 12.805 -4.521 -38.139 1.00 85.50 210 ILE A O 1
ATOM 1609 N N . HIS A 1 211 ? 12.648 -2.401 -38.855 1.00 83.81 211 HIS A N 1
ATOM 1610 C CA . HIS A 1 211 ? 13.581 -2.556 -39.967 1.00 83.81 211 HIS A CA 1
ATOM 1611 C C . HIS A 1 211 ? 14.927 -1.898 -39.664 1.00 83.81 211 HIS A C 1
ATOM 1613 O O . HIS A 1 211 ? 15.066 -0.672 -39.704 1.00 83.81 211 HIS A O 1
ATOM 1619 N N . PHE A 1 212 ? 15.945 -2.725 -39.435 1.00 89.31 212 PHE A N 1
ATOM 1620 C CA . PHE A 1 212 ? 17.326 -2.269 -39.306 1.00 89.31 212 PHE A CA 1
ATOM 1621 C C . PHE A 1 212 ? 17.923 -2.005 -40.689 1.00 89.31 212 PHE A C 1
ATOM 1623 O O . PHE A 1 212 ? 17.957 -2.884 -41.549 1.00 89.31 212 PHE A O 1
ATOM 1630 N N . ASN A 1 213 ? 18.398 -0.780 -40.917 1.00 90.56 213 ASN A N 1
ATOM 1631 C CA . ASN A 1 213 ? 19.194 -0.485 -42.106 1.00 90.56 213 ASN A CA 1
ATOM 1632 C C . ASN A 1 213 ? 20.629 -1.014 -41.943 1.00 90.56 213 ASN A C 1
ATOM 1634 O O . ASN A 1 213 ? 21.050 -1.354 -40.840 1.00 90.56 213 ASN A O 1
ATOM 1638 N N . TRP A 1 214 ? 21.396 -1.051 -43.036 1.00 91.56 214 TRP A N 1
ATOM 1639 C CA . TRP A 1 214 ? 22.747 -1.625 -43.028 1.00 91.56 214 TRP A CA 1
ATOM 1640 C C . TRP A 1 214 ? 23.670 -0.987 -41.973 1.00 91.56 214 TRP A C 1
ATOM 1642 O O . TRP A 1 214 ? 24.440 -1.696 -41.326 1.00 91.56 214 TRP A O 1
ATOM 1652 N N . LEU A 1 215 ? 23.564 0.332 -41.765 1.00 90.44 215 LEU A N 1
ATOM 1653 C CA . LEU A 1 215 ? 24.354 1.066 -40.780 1.00 90.44 215 LEU A CA 1
ATOM 1654 C C . LEU A 1 215 ? 23.930 0.683 -39.356 1.00 90.44 215 LEU A C 1
ATOM 1656 O O . LEU A 1 215 ? 24.785 0.397 -38.521 1.00 90.44 215 LEU A O 1
ATOM 1660 N N . ALA A 1 216 ? 22.623 0.604 -39.098 1.00 90.00 216 ALA A N 1
ATOM 1661 C CA . ALA A 1 216 ? 22.067 0.150 -37.826 1.00 90.00 216 ALA A CA 1
ATOM 1662 C C . ALA A 1 216 ? 22.499 -1.284 -37.496 1.00 90.00 216 ALA A C 1
ATOM 1664 O O . ALA A 1 216 ? 22.951 -1.545 -36.384 1.00 90.00 216 ALA A O 1
ATOM 1665 N N . SER A 1 217 ? 22.427 -2.201 -38.466 1.00 91.44 217 SER A N 1
ATOM 1666 C CA . SER A 1 217 ? 22.855 -3.595 -38.305 1.00 91.44 217 SER A CA 1
ATOM 1667 C C . SER A 1 217 ? 24.357 -3.706 -38.034 1.00 91.44 217 SER A C 1
ATOM 1669 O O . SER A 1 217 ? 24.766 -4.447 -37.139 1.00 91.44 217 SER A O 1
ATOM 1671 N N . ALA A 1 218 ? 25.184 -2.947 -38.761 1.00 90.81 218 ALA A N 1
ATOM 1672 C CA . ALA A 1 218 ? 26.633 -2.937 -38.567 1.00 90.81 218 ALA A CA 1
ATOM 1673 C C . ALA A 1 218 ? 27.022 -2.392 -37.183 1.00 90.81 218 ALA A C 1
ATOM 1675 O O . ALA A 1 218 ? 27.825 -3.010 -36.477 1.00 90.81 218 ALA A O 1
ATOM 1676 N N . LEU A 1 219 ? 26.424 -1.269 -36.767 1.00 89.44 219 LEU A N 1
ATOM 1677 C CA . LEU A 1 219 ? 26.647 -0.692 -35.441 1.00 89.44 219 LEU A CA 1
ATOM 1678 C C . LEU A 1 219 ? 26.111 -1.603 -34.331 1.00 89.44 219 LEU A C 1
ATOM 1680 O O . LEU A 1 219 ? 26.803 -1.781 -33.331 1.00 89.44 219 LEU A O 1
ATOM 1684 N N . MET A 1 220 ? 24.954 -2.251 -34.519 1.00 90.06 220 MET A N 1
ATOM 1685 C CA . MET A 1 220 ? 24.436 -3.254 -33.579 1.00 90.06 220 MET A CA 1
ATOM 1686 C C . MET A 1 220 ? 25.389 -4.408 -33.359 1.00 90.06 220 MET A C 1
ATOM 1688 O O . MET A 1 220 ? 25.702 -4.709 -32.204 1.00 90.06 220 MET A O 1
ATOM 1692 N N . GLY A 1 221 ? 25.894 -5.010 -34.436 1.00 88.00 221 GLY A N 1
ATOM 1693 C CA . GLY A 1 221 ? 26.868 -6.091 -34.331 1.00 88.00 221 GLY A CA 1
ATOM 1694 C C . GLY A 1 221 ? 28.139 -5.646 -33.605 1.00 88.00 221 GLY A C 1
ATOM 1695 O O . GLY A 1 221 ? 28.623 -6.346 -32.716 1.00 88.00 221 GLY A O 1
ATOM 1696 N N . LEU A 1 222 ? 28.661 -4.459 -33.933 1.00 89.25 222 LEU A N 1
ATOM 1697 C CA . LEU A 1 222 ? 29.881 -3.931 -33.322 1.00 89.25 222 LEU A CA 1
ATOM 1698 C C . LEU A 1 222 ? 29.702 -3.598 -31.833 1.00 89.25 222 LEU A C 1
ATOM 1700 O O . LEU A 1 222 ? 30.548 -3.978 -31.023 1.00 89.25 222 LEU A O 1
ATOM 1704 N N . TYR A 1 223 ? 28.638 -2.880 -31.469 1.00 89.00 223 TYR A N 1
ATOM 1705 C CA . TYR A 1 223 ? 28.407 -2.417 -30.099 1.00 89.00 223 TYR A CA 1
ATOM 1706 C C . TYR A 1 223 ? 28.017 -3.553 -29.157 1.00 89.00 223 TYR A C 1
ATOM 1708 O O . TYR A 1 223 ? 28.536 -3.587 -28.041 1.00 89.00 223 TYR A O 1
ATOM 1716 N N . ASN A 1 224 ? 27.209 -4.520 -29.609 1.00 88.19 224 ASN A N 1
ATOM 1717 C CA . ASN A 1 224 ? 26.929 -5.720 -28.816 1.00 88.19 224 ASN A CA 1
ATOM 1718 C C . ASN A 1 224 ? 28.197 -6.575 -28.645 1.00 88.19 224 ASN A C 1
ATOM 1720 O O . ASN A 1 224 ? 28.508 -6.991 -27.534 1.00 88.19 224 ASN A O 1
ATOM 1724 N N . LYS A 1 225 ? 29.010 -6.759 -29.701 1.00 88.88 225 LYS A N 1
ATOM 1725 C CA . LYS A 1 225 ? 30.280 -7.508 -29.601 1.00 88.88 225 LYS A CA 1
ATOM 1726 C C . LYS A 1 225 ? 31.290 -6.856 -28.652 1.00 88.88 225 LYS A C 1
ATOM 1728 O O . LYS A 1 225 ? 32.063 -7.558 -28.009 1.00 88.88 225 LYS A O 1
ATOM 1733 N N . LYS A 1 226 ? 31.313 -5.522 -28.582 1.00 82.50 226 LYS A N 1
ATOM 1734 C CA . LYS A 1 226 ? 32.185 -4.765 -27.669 1.00 82.50 226 LYS A CA 1
ATOM 1735 C C . LYS A 1 226 ? 31.630 -4.649 -26.243 1.00 82.50 226 LYS A C 1
ATOM 1737 O O . LYS A 1 226 ? 32.305 -4.060 -25.404 1.00 82.50 226 LYS A O 1
ATOM 1742 N N . GLY A 1 227 ? 30.424 -5.157 -25.971 1.00 78.00 227 GLY A N 1
ATOM 1743 C CA . GLY A 1 227 ? 29.767 -5.011 -24.669 1.00 78.00 227 GLY A CA 1
ATOM 1744 C C . GLY A 1 227 ? 29.395 -3.565 -24.324 1.00 78.00 227 GLY A C 1
ATOM 1745 O O . GLY A 1 227 ? 29.257 -3.230 -23.151 1.00 78.00 227 GLY A O 1
ATOM 1746 N N . ILE A 1 228 ? 29.280 -2.700 -25.339 1.00 82.75 228 ILE A N 1
ATOM 1747 C CA . ILE A 1 228 ? 28.764 -1.333 -25.186 1.00 82.75 228 ILE A CA 1
ATOM 1748 C C . ILE A 1 228 ? 27.239 -1.407 -25.092 1.00 82.75 228 ILE A C 1
ATOM 1750 O O . ILE A 1 228 ? 26.638 -0.719 -24.276 1.00 82.75 228 ILE A O 1
ATOM 1754 N N . PHE A 1 229 ? 26.621 -2.253 -25.927 1.00 90.06 229 PHE A N 1
ATOM 1755 C CA . PHE A 1 229 ? 25.190 -2.546 -25.887 1.00 90.06 229 PHE A CA 1
ATOM 1756 C C . PHE A 1 229 ? 24.972 -3.971 -25.377 1.00 90.06 229 PHE A C 1
ATOM 1758 O O . PHE A 1 229 ? 25.771 -4.867 -25.645 1.00 90.06 229 PHE A O 1
ATOM 1765 N N . GLY A 1 230 ? 23.860 -4.174 -24.682 1.00 86.81 230 GLY A N 1
ATOM 1766 C CA . GLY A 1 230 ? 23.353 -5.472 -24.250 1.00 86.81 230 GLY A CA 1
ATOM 1767 C C . GLY A 1 230 ? 21.952 -5.750 -24.790 1.00 86.81 230 GLY A C 1
ATOM 1768 O O . GLY A 1 230 ? 21.181 -6.445 -24.141 1.00 86.81 230 GLY A O 1
ATOM 1769 N N . ASN A 1 231 ? 21.558 -5.154 -25.915 1.00 90.81 231 ASN A N 1
ATOM 1770 C CA . ASN A 1 231 ? 20.163 -5.079 -26.366 1.00 90.81 231 ASN A CA 1
ATOM 1771 C C . ASN A 1 231 ? 19.751 -6.144 -27.388 1.00 90.81 231 ASN A C 1
ATOM 1773 O O . ASN A 1 231 ? 18.644 -6.078 -27.911 1.00 90.81 231 ASN A O 1
ATOM 1777 N N . SER A 1 232 ? 20.605 -7.130 -27.671 1.00 88.00 232 SER A N 1
ATOM 1778 C CA . SER A 1 232 ? 20.357 -8.149 -28.707 1.00 88.00 232 SER A CA 1
ATOM 1779 C C . SER A 1 232 ? 19.025 -8.902 -28.563 1.00 88.00 232 SER A C 1
ATOM 1781 O O . SER A 1 232 ? 18.523 -9.404 -29.563 1.00 88.00 232 SER A O 1
ATOM 1783 N N . GLY A 1 233 ? 18.458 -8.991 -27.354 1.00 86.62 233 GLY A N 1
ATOM 1784 C CA . GLY A 1 233 ? 17.149 -9.604 -27.077 1.00 86.62 233 GLY A CA 1
ATOM 1785 C C . GLY A 1 233 ? 16.058 -8.617 -26.638 1.00 86.62 233 GLY A C 1
ATOM 1786 O O . GLY A 1 233 ? 15.018 -9.046 -26.143 1.00 86.62 233 GLY A O 1
ATOM 1787 N N . ASP A 1 234 ? 16.293 -7.311 -26.761 1.00 90.94 234 ASP A N 1
ATOM 1788 C CA . ASP A 1 234 ? 15.340 -6.279 -26.352 1.00 90.94 234 ASP A CA 1
ATOM 1789 C C . ASP A 1 234 ? 14.278 -6.079 -27.441 1.00 90.94 234 ASP A C 1
ATOM 1791 O O . ASP A 1 234 ? 14.610 -5.788 -28.595 1.00 90.94 234 ASP A O 1
ATOM 1795 N N . THR A 1 235 ? 13.003 -6.198 -27.057 1.00 91.06 235 THR A N 1
ATOM 1796 C CA . THR A 1 235 ? 11.840 -6.002 -27.936 1.00 91.06 235 THR A CA 1
ATOM 1797 C C . THR A 1 235 ? 10.872 -4.992 -27.335 1.00 91.06 235 THR A C 1
ATOM 1799 O O . THR A 1 235 ? 10.813 -4.824 -26.116 1.00 91.06 235 THR A O 1
ATOM 1802 N N . GLU A 1 236 ? 10.076 -4.346 -28.190 1.00 93.50 236 GLU A N 1
ATOM 1803 C CA . GLU A 1 236 ? 8.982 -3.469 -27.758 1.00 93.50 236 GLU A CA 1
ATOM 1804 C C . GLU A 1 236 ? 8.029 -4.202 -26.810 1.00 93.50 236 GLU A C 1
ATOM 1806 O O . GLU A 1 236 ? 7.822 -3.757 -25.685 1.00 93.50 236 GLU A O 1
ATOM 1811 N N . LYS A 1 237 ? 7.517 -5.362 -27.239 1.00 90.31 237 LYS A N 1
ATOM 1812 C CA . LYS A 1 237 ? 6.539 -6.157 -26.490 1.00 90.31 237 LYS A CA 1
ATOM 1813 C C . LYS A 1 237 ? 6.975 -6.410 -25.047 1.00 90.31 237 LYS A C 1
ATOM 1815 O O . LYS A 1 237 ? 6.208 -6.153 -24.128 1.00 90.31 237 LYS A O 1
ATOM 1820 N N . LEU A 1 238 ? 8.215 -6.858 -24.837 1.00 85.62 238 LEU A N 1
ATOM 1821 C CA . LEU A 1 238 ? 8.710 -7.180 -23.496 1.00 85.62 238 LEU A CA 1
ATOM 1822 C C . LEU A 1 238 ? 8.830 -5.945 -22.593 1.00 85.62 238 LEU A C 1
ATOM 1824 O O . LEU A 1 238 ? 8.526 -6.034 -21.402 1.00 85.62 238 LEU A O 1
ATOM 1828 N N . PHE A 1 239 ? 9.263 -4.800 -23.130 1.00 91.62 239 PHE A N 1
ATOM 1829 C CA . PHE A 1 239 ? 9.323 -3.566 -22.346 1.00 91.62 239 PHE A CA 1
ATOM 1830 C C . PHE A 1 239 ? 7.933 -3.001 -22.056 1.00 91.62 239 PHE A C 1
ATOM 1832 O O . PHE A 1 239 ? 7.694 -2.572 -20.930 1.00 91.62 239 PHE A O 1
ATOM 1839 N N . VAL A 1 240 ? 7.016 -3.035 -23.025 1.00 92.56 240 VAL A N 1
ATOM 1840 C CA . VAL A 1 240 ? 5.633 -2.571 -22.841 1.00 92.56 240 VAL A CA 1
ATOM 1841 C C . VAL A 1 240 ? 4.913 -3.425 -21.802 1.00 92.56 240 VAL A C 1
ATOM 1843 O O . VAL A 1 240 ? 4.409 -2.875 -20.829 1.00 92.56 240 VAL A O 1
ATOM 1846 N N . GLU A 1 241 ? 4.982 -4.755 -21.904 1.00 82.81 241 GLU A N 1
ATOM 1847 C CA . GLU A 1 241 ? 4.398 -5.664 -20.907 1.00 82.81 241 GLU A CA 1
ATOM 1848 C C . GLU A 1 241 ? 4.985 -5.463 -19.501 1.00 82.81 241 GLU A C 1
ATOM 1850 O O . GLU A 1 241 ? 4.325 -5.735 -18.496 1.00 82.81 241 GLU A O 1
ATOM 1855 N N . ALA A 1 242 ? 6.252 -5.056 -19.394 1.00 83.62 242 ALA A N 1
ATOM 1856 C CA . ALA A 1 242 ? 6.851 -4.733 -18.107 1.00 83.62 242 ALA A CA 1
ATOM 1857 C C . ALA A 1 242 ? 6.362 -3.385 -17.566 1.00 83.62 242 ALA A C 1
ATOM 1859 O O . ALA A 1 242 ? 6.025 -3.296 -16.389 1.00 83.62 242 ALA A O 1
ATOM 1860 N N . LEU A 1 243 ? 6.278 -2.358 -18.414 1.00 91.12 243 LEU A N 1
ATOM 1861 C CA . LEU A 1 243 ? 5.719 -1.061 -18.038 1.00 91.12 243 LEU A CA 1
ATOM 1862 C C . LEU A 1 243 ? 4.256 -1.199 -17.599 1.00 91.12 243 LEU A C 1
ATOM 1864 O O . LEU A 1 243 ? 3.892 -0.643 -16.573 1.00 91.12 243 LEU A O 1
ATOM 1868 N N . GLU A 1 244 ? 3.440 -1.989 -18.299 1.00 88.69 244 GLU A N 1
ATOM 1869 C CA . GLU A 1 244 ? 2.027 -2.234 -17.956 1.00 88.69 244 GLU A CA 1
ATOM 1870 C C . GLU A 1 244 ? 1.865 -3.029 -16.652 1.00 88.69 244 GLU A C 1
ATOM 1872 O O . GLU A 1 244 ? 0.872 -2.894 -15.940 1.00 88.69 244 GLU A O 1
ATOM 1877 N N . ARG A 1 245 ? 2.865 -3.836 -16.275 1.00 81.12 245 ARG A N 1
ATOM 1878 C CA . ARG A 1 245 ? 2.909 -4.454 -14.941 1.00 81.12 245 ARG A CA 1
ATOM 1879 C C . ARG A 1 245 ? 3.198 -3.434 -13.836 1.00 81.12 245 ARG A C 1
ATOM 1881 O O . ARG A 1 245 ? 2.744 -3.633 -12.703 1.00 81.12 245 ARG A O 1
ATOM 1888 N N . SER A 1 246 ? 3.940 -2.378 -14.162 1.00 83.00 246 SER A N 1
ATOM 1889 C CA . SER A 1 246 ? 4.412 -1.346 -13.238 1.00 83.00 246 SER A CA 1
ATOM 1890 C C . SER A 1 246 ? 3.515 -0.101 -13.171 1.00 83.00 246 SER A C 1
ATOM 1892 O O . SER A 1 246 ? 3.596 0.620 -12.177 1.00 83.00 246 SER A O 1
ATOM 1894 N N . PHE A 1 247 ? 2.690 0.173 -14.186 1.00 91.56 247 PHE A N 1
ATOM 1895 C CA . PHE A 1 247 ? 1.942 1.424 -14.369 1.00 91.56 247 PHE A CA 1
ATOM 1896 C C . PHE A 1 247 ? 0.560 1.176 -14.987 1.00 91.56 247 PHE A C 1
ATOM 1898 O O . PHE A 1 247 ? 0.445 0.403 -15.934 1.00 91.56 247 PHE A O 1
ATOM 1905 N N . ASP A 1 248 ? -0.470 1.892 -14.519 1.00 85.12 248 ASP A N 1
ATOM 1906 C CA . ASP A 1 248 ? -1.832 1.772 -15.072 1.00 85.12 248 ASP A CA 1
ATOM 1907 C C . ASP A 1 248 ? -1.965 2.400 -16.468 1.00 85.12 248 ASP A C 1
ATOM 1909 O O . ASP A 1 248 ? -2.865 2.049 -17.231 1.00 85.12 248 ASP A O 1
ATOM 1913 N N . ARG A 1 249 ? -1.123 3.389 -16.800 1.00 94.00 249 ARG A N 1
ATOM 1914 C CA . ARG A 1 249 ? -1.169 4.091 -18.088 1.00 94.00 249 ARG A CA 1
ATOM 1915 C C . ARG A 1 249 ? 0.194 4.049 -18.755 1.00 94.00 249 ARG A C 1
ATOM 1917 O O . ARG A 1 249 ? 1.122 4.690 -18.267 1.00 94.00 249 ARG A O 1
ATOM 1924 N N . VAL A 1 250 ? 0.273 3.375 -19.900 1.00 97.50 250 VAL A N 1
ATOM 1925 C CA . VAL A 1 250 ? 1.485 3.242 -20.717 1.00 97.50 250 VAL A CA 1
ATOM 1926 C C . VAL A 1 250 ? 1.188 3.685 -22.148 1.00 97.50 250 VAL A C 1
ATOM 1928 O O . VAL A 1 250 ? 0.205 3.268 -22.751 1.00 97.50 250 VAL A O 1
ATOM 1931 N N . GLU A 1 251 ? 2.040 4.552 -22.684 1.00 98.00 251 GLU A N 1
ATOM 1932 C CA . GLU A 1 251 ? 1.966 5.094 -24.042 1.00 98.00 251 GLU A CA 1
ATOM 1933 C C . GLU A 1 251 ? 3.287 4.794 -24.765 1.00 98.00 251 GLU A C 1
ATOM 1935 O O . GLU A 1 251 ? 4.242 5.575 -24.659 1.00 98.00 251 GLU A O 1
ATOM 1940 N N . PRO A 1 252 ? 3.389 3.644 -25.454 1.00 96.88 252 PRO A N 1
ATOM 1941 C CA . PRO A 1 252 ? 4.554 3.307 -26.253 1.00 96.88 252 PRO A CA 1
ATOM 1942 C C . PRO A 1 252 ? 4.456 3.890 -27.665 1.00 96.88 252 PRO A C 1
ATOM 1944 O O . PRO A 1 252 ? 3.377 4.024 -28.243 1.00 96.88 252 PRO A O 1
ATOM 1947 N N . ARG A 1 253 ? 5.611 4.214 -28.242 1.00 95.81 253 ARG A N 1
ATOM 1948 C CA . ARG A 1 253 ? 5.757 4.610 -29.641 1.00 95.81 253 ARG A CA 1
ATOM 1949 C C . ARG A 1 253 ? 7.116 4.164 -30.157 1.00 95.81 253 ARG A C 1
ATOM 1951 O O . ARG A 1 253 ? 8.141 4.582 -29.627 1.00 95.81 253 ARG A O 1
ATOM 1958 N N . VAL A 1 254 ? 7.137 3.392 -31.237 1.00 95.62 254 VAL A N 1
ATOM 1959 C CA . VAL A 1 254 ? 8.381 3.072 -31.946 1.00 95.62 254 VAL A CA 1
ATOM 1960 C C . VAL A 1 254 ? 8.619 4.084 -33.063 1.00 95.62 254 VAL A C 1
ATOM 1962 O O . VAL A 1 254 ? 7.746 4.329 -33.892 1.00 95.62 254 VAL A O 1
ATOM 1965 N N . GLU A 1 255 ? 9.817 4.660 -33.091 1.00 94.94 255 GLU A N 1
ATOM 1966 C CA . GLU A 1 255 ? 10.316 5.497 -34.180 1.00 94.94 255 GLU A CA 1
ATOM 1967 C C . GLU A 1 255 ? 11.632 4.896 -34.690 1.00 94.94 255 GLU A C 1
ATOM 1969 O O . GLU A 1 255 ? 12.615 4.796 -33.950 1.00 94.94 255 GLU A O 1
ATOM 1974 N N . GLY A 1 256 ? 11.652 4.443 -35.945 1.00 93.31 256 GLY A N 1
ATOM 1975 C CA . GLY A 1 256 ? 12.792 3.704 -36.482 1.00 93.31 256 GLY A CA 1
ATOM 1976 C C . GLY A 1 256 ? 13.019 2.390 -35.727 1.00 93.31 256 GLY A C 1
ATOM 1977 O O . GLY A 1 256 ? 12.186 1.490 -35.793 1.00 93.31 256 GLY A O 1
ATOM 1978 N N . CYS A 1 257 ? 14.143 2.270 -35.016 1.00 94.12 257 CYS A N 1
ATOM 1979 C CA . CYS A 1 257 ? 14.405 1.158 -34.089 1.00 94.12 257 CYS A CA 1
ATOM 1980 C C . CYS A 1 257 ? 14.490 1.605 -32.618 1.00 94.12 257 CYS A C 1
ATOM 1982 O O . CYS A 1 257 ? 15.116 0.934 -31.795 1.00 94.12 257 CYS A O 1
ATOM 1984 N N . VAL A 1 258 ? 13.898 2.754 -32.286 1.00 96.06 258 VAL A N 1
ATOM 1985 C CA . VAL A 1 258 ? 13.874 3.311 -30.931 1.00 96.06 258 VAL A CA 1
ATOM 1986 C C . VAL A 1 258 ? 12.466 3.212 -30.363 1.00 96.06 258 VAL A C 1
ATOM 1988 O O . VAL A 1 258 ? 11.526 3.744 -30.945 1.00 96.06 258 VAL A O 1
ATOM 1991 N N . LEU A 1 259 ? 12.331 2.579 -29.200 1.00 96.94 259 LEU A N 1
ATOM 1992 C CA . LEU A 1 259 ? 11.125 2.658 -28.385 1.00 96.94 259 LEU A CA 1
ATOM 1993 C C . LEU A 1 259 ? 11.172 3.938 -27.557 1.00 96.94 259 LEU A C 1
ATOM 1995 O O . LEU A 1 259 ? 12.047 4.077 -26.702 1.00 96.94 259 LEU A O 1
ATOM 1999 N N . LEU A 1 260 ? 10.220 4.834 -27.787 1.00 98.25 260 LEU A N 1
ATOM 2000 C CA . LEU A 1 260 ? 9.856 5.904 -26.870 1.00 98.25 260 LEU A CA 1
ATOM 2001 C C . LEU A 1 260 ? 8.685 5.427 -26.015 1.00 98.25 260 LEU A C 1
ATOM 2003 O O . LEU A 1 260 ? 7.763 4.787 -26.520 1.00 98.25 260 LEU A O 1
ATOM 2007 N N . PHE A 1 261 ? 8.703 5.738 -24.727 1.00 98.25 261 PHE A N 1
ATOM 2008 C CA . PHE A 1 261 ? 7.602 5.377 -23.842 1.00 98.25 261 PHE A CA 1
ATOM 2009 C C . PHE A 1 261 ? 7.351 6.447 -22.794 1.00 98.25 261 PHE A C 1
ATOM 2011 O O . PHE A 1 261 ? 8.274 7.108 -22.313 1.00 98.25 261 PHE A O 1
ATOM 2018 N N . LYS A 1 262 ? 6.081 6.574 -22.424 1.00 98.19 262 LYS A N 1
ATOM 2019 C CA . LYS A 1 262 ? 5.604 7.355 -21.288 1.00 98.19 262 LYS A CA 1
ATOM 2020 C C . LYS A 1 262 ? 4.722 6.458 -20.428 1.00 98.19 262 LYS A C 1
ATOM 2022 O O . LYS A 1 262 ? 3.808 5.826 -20.943 1.00 98.19 262 LYS A O 1
ATOM 2027 N N . ALA A 1 263 ? 4.983 6.413 -19.131 1.00 97.94 263 ALA A N 1
ATOM 2028 C CA . ALA A 1 263 ? 4.230 5.622 -18.175 1.00 97.94 263 ALA A CA 1
ATOM 2029 C C . ALA A 1 263 ? 3.881 6.469 -16.943 1.00 97.94 263 ALA A C 1
ATOM 2031 O O . ALA A 1 263 ? 4.737 7.153 -16.387 1.00 97.94 263 ALA A O 1
ATOM 2032 N N . SER A 1 264 ? 2.615 6.463 -16.535 1.00 95.56 264 SER A N 1
ATOM 2033 C CA . SER A 1 264 ? 2.106 7.235 -15.389 1.00 95.56 264 SER A CA 1
ATOM 2034 C C . SER A 1 264 ? 1.133 6.397 -14.564 1.00 95.56 264 SER A C 1
ATOM 2036 O O . SER A 1 264 ? 0.722 5.324 -15.008 1.00 95.56 264 SER A O 1
ATOM 2038 N N . LYS A 1 265 ? 0.771 6.884 -13.369 1.00 87.19 265 LYS A N 1
ATOM 2039 C CA . LYS A 1 265 ? 0.000 6.137 -12.356 1.00 87.19 265 LYS A CA 1
ATOM 2040 C C . LYS A 1 265 ? 0.722 4.843 -11.932 1.00 87.19 265 LYS A C 1
ATOM 2042 O O . LYS A 1 265 ? 0.333 3.751 -12.350 1.00 87.19 265 LYS A O 1
ATOM 2047 N N . PRO A 1 266 ? 1.820 4.952 -11.161 1.00 86.75 266 PRO A N 1
ATOM 2048 C CA . PRO A 1 266 ? 2.598 3.791 -10.738 1.00 86.75 266 PRO A CA 1
ATOM 2049 C C . PRO A 1 266 ? 1.764 2.823 -9.883 1.00 86.75 266 PRO A C 1
ATOM 2051 O O . PRO A 1 266 ? 1.148 3.219 -8.893 1.00 86.75 266 PRO A O 1
ATOM 2054 N N . ILE A 1 267 ? 1.792 1.536 -10.240 1.00 78.00 267 ILE A N 1
ATOM 2055 C CA . ILE A 1 267 ? 1.148 0.443 -9.504 1.00 78.00 267 ILE A CA 1
ATOM 2056 C C . ILE A 1 267 ? 2.092 -0.007 -8.390 1.00 78.00 267 ILE A C 1
ATOM 2058 O O . ILE A 1 267 ? 3.115 -0.657 -8.637 1.00 78.00 267 ILE A O 1
ATOM 2062 N N . MET A 1 268 ? 1.741 0.291 -7.143 1.00 68.19 268 MET A N 1
ATOM 2063 C CA . MET A 1 268 ? 2.517 -0.132 -5.976 1.00 68.19 268 MET A CA 1
ATOM 2064 C C . MET A 1 268 ? 2.169 -1.581 -5.610 1.00 68.19 268 MET A C 1
ATOM 2066 O O . MET A 1 268 ? 1.302 -1.854 -4.779 1.00 68.19 268 MET A O 1
ATOM 2070 N N . ARG A 1 269 ? 2.847 -2.534 -6.261 1.00 54.44 269 ARG A N 1
ATOM 2071 C CA . ARG A 1 269 ? 2.820 -3.950 -5.875 1.00 54.44 269 ARG A CA 1
ATOM 2072 C C . ARG A 1 269 ? 3.768 -4.139 -4.698 1.00 54.44 269 ARG A C 1
ATOM 2074 O O . ARG A 1 269 ? 4.975 -3.984 -4.854 1.00 54.44 269 ARG A O 1
ATOM 2081 N N . TYR A 1 270 ? 3.239 -4.492 -3.536 1.00 42.47 270 TYR A N 1
ATOM 2082 C CA . TYR A 1 270 ? 4.080 -4.950 -2.439 1.00 42.47 270 TYR A CA 1
ATOM 2083 C C . TYR A 1 270 ? 4.391 -6.426 -2.677 1.00 42.47 270 TYR A C 1
ATOM 2085 O O . TYR A 1 270 ? 3.671 -7.304 -2.206 1.00 42.47 270 TYR A O 1
ATOM 2093 N N . SER A 1 271 ? 5.462 -6.717 -3.423 1.00 36.94 271 SER A N 1
ATOM 2094 C CA . SER A 1 271 ? 6.062 -8.042 -3.312 1.00 36.94 271 SER A CA 1
ATOM 2095 C C . SER A 1 271 ? 6.781 -8.079 -1.967 1.00 36.94 271 SER A C 1
ATOM 2097 O O . SER A 1 271 ? 7.707 -7.314 -1.696 1.00 36.94 271 SER A O 1
ATOM 2099 N N . VAL A 1 272 ? 6.340 -8.976 -1.093 1.00 38.81 272 VAL A N 1
ATOM 2100 C CA . VAL A 1 272 ? 6.948 -9.170 0.231 1.00 38.81 272 VAL A CA 1
ATOM 2101 C C . VAL A 1 272 ? 8.446 -9.529 0.102 1.00 38.81 272 VAL A C 1
ATOM 2103 O O . VAL A 1 272 ? 9.212 -9.361 1.042 1.00 38.81 272 VAL A O 1
ATOM 2106 N N . SER A 1 273 ? 8.909 -9.923 -1.091 1.00 37.50 273 SER A N 1
ATOM 2107 C CA . SER A 1 273 ? 10.293 -10.305 -1.378 1.00 37.50 273 SER A CA 1
ATOM 2108 C C . SER A 1 273 ? 11.336 -9.173 -1.370 1.00 37.50 273 SER A C 1
ATOM 2110 O O . SER A 1 273 ? 12.518 -9.480 -1.214 1.00 37.50 273 SER A O 1
ATOM 2112 N N . LEU A 1 274 ? 10.974 -7.902 -1.615 1.00 32.94 274 LEU A N 1
ATOM 2113 C CA . LEU A 1 274 ? 11.971 -6.830 -1.826 1.00 32.94 274 LEU A CA 1
ATOM 2114 C C . LEU A 1 274 ? 12.378 -6.095 -0.536 1.00 32.94 274 LEU A C 1
ATOM 2116 O O . LEU A 1 274 ? 13.574 -5.892 -0.327 1.00 32.94 274 LEU A O 1
ATOM 2120 N N . ASP A 1 275 ? 11.447 -5.824 0.383 1.00 34.12 275 ASP A N 1
ATOM 2121 C CA . ASP A 1 275 ? 11.770 -5.232 1.699 1.00 34.12 275 ASP A CA 1
ATOM 2122 C C . ASP A 1 275 ? 12.476 -6.219 2.650 1.00 34.12 275 ASP A C 1
ATOM 2124 O O . ASP A 1 275 ? 13.201 -5.824 3.569 1.00 34.12 275 ASP A O 1
ATOM 2128 N N . LEU A 1 276 ? 12.327 -7.526 2.409 1.00 35.72 276 LEU A N 1
ATOM 2129 C CA . LEU A 1 276 ? 12.951 -8.567 3.225 1.00 35.72 276 LEU A CA 1
ATOM 2130 C C . LEU A 1 276 ? 14.477 -8.625 3.049 1.00 35.72 276 LEU A C 1
ATOM 2132 O O . LEU A 1 276 ? 15.194 -8.889 4.011 1.00 35.72 276 LEU A O 1
ATOM 2136 N N . LYS A 1 277 ? 15.004 -8.347 1.848 1.00 34.22 277 LYS A N 1
ATOM 2137 C CA . LYS A 1 277 ? 16.448 -8.482 1.571 1.00 34.22 277 LYS A CA 1
ATOM 2138 C C . LYS A 1 277 ? 17.290 -7.375 2.203 1.00 34.22 277 LYS A C 1
ATOM 2140 O O . LYS A 1 277 ? 18.415 -7.641 2.614 1.00 34.22 277 LYS A O 1
ATOM 2145 N N . HIS A 1 278 ? 16.750 -6.164 2.335 1.00 34.94 278 HIS A N 1
ATOM 2146 C CA . HIS A 1 278 ? 17.495 -5.022 2.876 1.00 34.94 278 HIS A CA 1
ATOM 2147 C C . HIS A 1 278 ? 17.715 -5.084 4.398 1.00 34.94 278 HIS A C 1
ATOM 2149 O O . HIS A 1 278 ? 18.599 -4.403 4.915 1.00 34.94 278 HIS A O 1
ATOM 2155 N N . THR A 1 279 ? 16.957 -5.923 5.112 1.00 32.75 279 THR A N 1
ATOM 2156 C CA . THR A 1 279 ? 17.058 -6.077 6.576 1.00 32.75 279 THR A CA 1
ATOM 2157 C C . THR A 1 279 ? 18.024 -7.203 6.989 1.00 32.75 279 THR A C 1
ATOM 2159 O O . THR A 1 279 ? 18.384 -7.323 8.159 1.00 32.75 279 THR A O 1
ATOM 2162 N N . LEU A 1 280 ? 18.484 -8.037 6.048 1.00 35.69 280 LEU A N 1
ATOM 2163 C CA . LEU A 1 280 ? 19.147 -9.306 6.355 1.00 35.69 280 LEU A CA 1
ATOM 2164 C C . LEU A 1 280 ? 20.665 -9.255 6.147 1.00 35.69 280 LEU A C 1
ATOM 2166 O O . LEU A 1 280 ? 21.193 -9.487 5.060 1.00 35.69 280 LEU A O 1
ATOM 2170 N N . GLY A 1 281 ? 21.391 -9.077 7.248 1.00 27.03 281 GLY A N 1
ATOM 2171 C CA . GLY A 1 281 ? 22.735 -9.627 7.378 1.00 27.03 281 GLY A CA 1
ATOM 2172 C C . GLY A 1 281 ? 22.672 -11.151 7.538 1.00 27.03 281 GLY A C 1
ATOM 2173 O O . GLY A 1 281 ? 22.380 -11.635 8.621 1.00 27.03 281 GLY A O 1
ATOM 2174 N N . ARG A 1 282 ? 22.997 -11.875 6.459 1.00 28.78 282 ARG A N 1
ATOM 2175 C CA . ARG A 1 282 ? 23.472 -13.279 6.381 1.00 28.78 282 ARG A CA 1
ATOM 2176 C C . ARG A 1 282 ? 22.618 -14.439 6.962 1.00 28.78 282 ARG A C 1
ATOM 2178 O O . ARG A 1 282 ? 22.493 -14.616 8.164 1.00 28.78 282 ARG A O 1
ATOM 2185 N N . SER A 1 283 ? 22.341 -15.382 6.046 1.00 31.50 283 SER A N 1
ATOM 2186 C CA . SER A 1 283 ? 22.476 -16.851 6.171 1.00 31.50 283 SER A CA 1
ATOM 2187 C C . SER A 1 283 ? 21.501 -17.633 7.071 1.00 31.50 283 SER A C 1
ATOM 2189 O O . SER A 1 283 ? 21.794 -17.882 8.242 1.00 31.50 283 SER A O 1
ATOM 2191 N N . ARG A 1 284 ? 20.479 -18.233 6.439 1.00 26.55 284 ARG A N 1
ATOM 2192 C CA . ARG A 1 284 ? 20.218 -19.690 6.460 1.00 26.55 284 ARG A CA 1
ATOM 2193 C C . ARG A 1 284 ? 19.164 -20.054 5.406 1.00 26.55 284 ARG A C 1
ATOM 2195 O O . ARG A 1 284 ? 18.089 -19.469 5.391 1.00 26.55 284 ARG A O 1
ATOM 2202 N N . ASP A 1 285 ? 19.505 -20.999 4.533 1.00 29.31 285 ASP A N 1
ATOM 2203 C CA . ASP A 1 285 ? 18.648 -21.515 3.463 1.00 29.31 285 ASP A CA 1
ATOM 2204 C C . ASP A 1 285 ? 17.414 -22.236 4.035 1.00 29.31 285 ASP A C 1
ATOM 2206 O O . ASP A 1 285 ? 17.533 -23.307 4.627 1.00 29.31 285 ASP A O 1
ATOM 2210 N N . PHE A 1 286 ? 16.231 -21.646 3.848 1.00 27.28 286 PHE A N 1
ATOM 2211 C CA . PHE A 1 286 ? 14.918 -22.268 4.095 1.00 27.28 286 PHE A CA 1
ATOM 2212 C C . PHE A 1 286 ? 13.919 -21.999 2.953 1.00 27.28 286 PHE A C 1
ATOM 2214 O O . PHE A 1 286 ? 12.711 -22.149 3.117 1.00 27.28 286 PHE A O 1
ATOM 2221 N N . THR A 1 287 ? 14.415 -21.667 1.756 1.00 25.94 287 THR A N 1
ATOM 2222 C CA . THR A 1 287 ? 13.620 -21.270 0.578 1.00 25.94 287 THR A CA 1
ATOM 2223 C C . THR A 1 287 ? 12.692 -22.348 -0.006 1.00 25.94 287 THR A C 1
ATOM 2225 O O . THR A 1 287 ? 12.059 -22.095 -1.023 1.00 25.94 287 THR A O 1
ATOM 2228 N N . ASP A 1 288 ? 12.540 -23.515 0.625 1.00 29.31 288 ASP A N 1
ATOM 2229 C CA . ASP A 1 288 ? 11.855 -24.672 0.031 1.00 29.31 288 ASP A CA 1
ATOM 2230 C C . ASP A 1 288 ? 10.588 -25.164 0.754 1.00 29.31 288 ASP A C 1
ATOM 2232 O O . ASP A 1 288 ? 9.993 -26.142 0.313 1.00 29.31 288 ASP A O 1
ATOM 2236 N N . ALA A 1 289 ? 10.104 -24.549 1.840 1.00 29.73 289 ALA A N 1
ATOM 2237 C CA . ALA A 1 289 ? 9.081 -25.224 2.662 1.00 29.73 289 ALA A CA 1
ATOM 2238 C C . ALA A 1 289 ? 7.599 -24.990 2.278 1.00 29.73 289 ALA A C 1
ATOM 2240 O O . ALA A 1 289 ? 6.783 -25.880 2.524 1.00 29.73 289 ALA A O 1
ATOM 2241 N N . MET A 1 290 ? 7.223 -23.843 1.696 1.00 31.86 290 MET A N 1
ATOM 2242 C CA . MET A 1 290 ? 5.810 -23.543 1.363 1.00 31.86 290 MET A CA 1
ATOM 2243 C C . MET A 1 290 ? 5.492 -23.635 -0.137 1.00 31.86 290 MET A C 1
ATOM 2245 O O . MET A 1 290 ? 4.395 -24.053 -0.490 1.00 31.86 290 MET A O 1
ATOM 2249 N N . SER A 1 291 ? 6.455 -23.322 -1.011 1.00 38.25 291 SER A N 1
ATOM 2250 C CA . SER A 1 291 ? 6.289 -23.384 -2.476 1.00 38.25 291 SER A CA 1
ATOM 2251 C C . SER A 1 291 ? 6.355 -24.819 -3.033 1.00 38.25 291 SER A C 1
ATOM 2253 O O . SER A 1 291 ? 5.718 -25.132 -4.031 1.00 38.25 291 SER A O 1
ATOM 2255 N N . SER A 1 292 ? 7.058 -25.740 -2.360 1.00 36.81 292 SER A N 1
ATOM 2256 C CA . SER A 1 292 ? 7.263 -27.112 -2.864 1.00 36.81 292 SER A CA 1
ATOM 2257 C C . SER A 1 292 ? 6.165 -28.124 -2.494 1.00 36.81 292 SER A C 1
ATOM 2259 O O . SER A 1 292 ? 6.230 -29.273 -2.930 1.00 36.81 292 SER A O 1
ATOM 2261 N N . LYS A 1 293 ? 5.173 -27.744 -1.670 1.00 40.16 293 LYS A N 1
ATOM 2262 C CA . LYS A 1 293 ? 4.183 -28.681 -1.089 1.00 40.16 293 LYS A CA 1
ATOM 2263 C C . LYS A 1 293 ? 2.724 -28.421 -1.458 1.00 40.16 293 LYS A C 1
ATOM 2265 O O . LYS A 1 293 ? 1.870 -29.208 -1.055 1.00 40.16 293 LYS A O 1
ATOM 2270 N N . VAL A 1 294 ? 2.429 -27.346 -2.178 1.00 46.69 294 VAL A N 1
ATOM 2271 C CA . VAL A 1 294 ? 1.065 -27.002 -2.591 1.00 46.69 294 VAL A CA 1
ATOM 2272 C C . VAL A 1 294 ? 1.076 -26.832 -4.100 1.00 46.69 294 VAL A C 1
ATOM 2274 O O . VAL A 1 294 ? 1.894 -26.080 -4.623 1.00 46.69 294 VAL A O 1
ATOM 2277 N N . ASP A 1 295 ? 0.208 -27.565 -4.792 1.00 54.84 295 ASP A N 1
ATOM 2278 C CA . ASP A 1 295 ? 0.036 -27.416 -6.234 1.00 54.84 295 ASP A CA 1
ATOM 2279 C C . ASP A 1 295 ? -0.375 -25.957 -6.526 1.00 54.84 295 ASP A C 1
ATOM 2281 O O . ASP A 1 295 ? -1.308 -25.462 -5.887 1.00 54.84 295 ASP A O 1
ATOM 2285 N N . PRO A 1 296 ? 0.276 -25.234 -7.457 1.00 55.41 296 PRO A N 1
ATOM 2286 C CA . PRO A 1 296 ? -0.173 -23.911 -7.896 1.00 55.41 296 PRO A CA 1
ATOM 2287 C C . PRO A 1 296 ? -1.660 -23.852 -8.297 1.00 55.41 296 PRO A C 1
ATOM 2289 O O . PRO A 1 296 ? -2.252 -22.769 -8.266 1.00 55.41 296 PRO A O 1
ATOM 2292 N N . ALA A 1 297 ? -2.271 -24.993 -8.645 1.00 59.12 297 ALA A N 1
ATOM 2293 C CA . ALA A 1 297 ? -3.703 -25.145 -8.898 1.00 59.12 297 ALA A CA 1
ATOM 2294 C C . ALA A 1 297 ? -4.599 -24.999 -7.646 1.00 59.12 297 ALA A C 1
ATOM 2296 O O . ALA A 1 297 ? -5.777 -24.679 -7.790 1.00 59.12 297 ALA A O 1
ATOM 2297 N N . ASP A 1 298 ? -4.061 -25.173 -6.434 1.00 72.00 298 ASP A N 1
ATOM 2298 C CA . ASP A 1 298 ? -4.786 -25.030 -5.159 1.00 72.00 298 ASP A CA 1
ATOM 2299 C C . ASP A 1 298 ? -4.775 -23.584 -4.618 1.00 72.00 298 ASP A C 1
ATOM 2301 O O . ASP A 1 298 ? -5.323 -23.300 -3.545 1.00 72.00 298 ASP A O 1
ATOM 2305 N N . PHE A 1 299 ? -4.144 -22.649 -5.339 1.00 79.12 299 PHE A N 1
ATOM 2306 C CA . PHE A 1 299 ? -4.137 -21.234 -4.982 1.00 79.12 299 PHE A CA 1
ATOM 2307 C C . PHE A 1 299 ? -5.403 -20.535 -5.469 1.00 79.12 299 PHE A C 1
ATOM 2309 O O . PHE A 1 299 ? -5.789 -20.618 -6.635 1.00 79.12 299 PHE A O 1
ATOM 2316 N N . LYS A 1 300 ? -6.009 -19.757 -4.576 1.00 85.75 300 LYS A N 1
ATOM 2317 C CA . LYS A 1 300 ? -7.170 -18.920 -4.852 1.00 85.75 300 LYS A CA 1
ATOM 2318 C C . LYS A 1 300 ? -6.844 -17.462 -4.557 1.00 85.75 300 LYS A C 1
ATOM 2320 O O . LYS A 1 300 ? -6.189 -17.139 -3.565 1.00 85.75 300 LYS A O 1
ATOM 2325 N N . THR A 1 301 ? -7.323 -16.576 -5.422 1.00 87.25 301 THR A N 1
ATOM 2326 C CA . THR A 1 301 ? -7.292 -15.136 -5.169 1.00 87.25 301 THR A CA 1
ATOM 2327 C C . THR A 1 301 ? -8.476 -14.755 -4.289 1.00 87.25 301 THR A C 1
ATOM 2329 O O . THR A 1 301 ? -9.621 -15.084 -4.600 1.00 87.25 301 THR A O 1
ATOM 2332 N N . TYR A 1 302 ? -8.194 -14.060 -3.193 1.00 89.50 302 TYR A N 1
ATOM 2333 C CA . TYR A 1 302 ? -9.185 -13.471 -2.304 1.00 89.50 302 TYR A CA 1
ATOM 2334 C C . TYR A 1 302 ? -9.044 -11.954 -2.333 1.00 89.50 302 TYR A C 1
ATOM 2336 O O . TYR A 1 302 ? -7.931 -11.439 -2.198 1.00 89.50 302 TYR A O 1
ATOM 2344 N N . HIS A 1 303 ? -10.159 -11.235 -2.436 1.00 90.38 303 HIS A N 1
ATOM 2345 C CA . HIS A 1 303 ? -10.161 -9.791 -2.252 1.00 90.38 303 HIS A CA 1
ATOM 2346 C C . HIS A 1 303 ? -10.495 -9.449 -0.804 1.00 90.38 303 HIS A C 1
ATOM 2348 O O . HIS A 1 303 ? -11.211 -10.163 -0.092 1.00 90.38 303 HIS A O 1
ATOM 2354 N N . GLY A 1 304 ? -9.936 -8.343 -0.335 1.00 91.56 304 GLY A N 1
ATOM 2355 C CA . GLY A 1 304 ? -10.056 -7.896 1.037 1.00 91.56 304 GLY A CA 1
ATOM 2356 C C . GLY A 1 304 ? -9.833 -6.401 1.181 1.00 91.56 304 GLY A C 1
ATOM 2357 O O . GLY A 1 304 ? -9.583 -5.662 0.232 1.00 91.56 304 GLY A O 1
ATOM 2358 N N . GLY A 1 305 ? -9.966 -5.925 2.410 1.00 91.50 305 GLY A N 1
ATOM 2359 C CA . GLY A 1 305 ? -9.796 -4.519 2.727 1.00 91.50 305 GLY A CA 1
ATOM 2360 C C . GLY A 1 305 ? -10.340 -4.145 4.093 1.00 91.50 305 GLY A C 1
ATOM 2361 O O . GLY A 1 305 ? -10.978 -4.943 4.795 1.00 91.50 305 GLY A O 1
ATOM 2362 N N . CYS A 1 306 ? -10.095 -2.891 4.462 1.00 92.44 306 CYS A N 1
ATOM 2363 C CA . CYS A 1 306 ? -10.702 -2.305 5.648 1.00 92.44 306 CYS A CA 1
ATOM 2364 C C . CYS A 1 306 ? -12.210 -2.118 5.453 1.00 92.44 306 CYS A C 1
ATOM 2366 O O . CYS A 1 306 ? -12.702 -2.143 4.322 1.00 92.44 306 CYS A O 1
ATOM 2368 N N . HIS A 1 307 ? -12.955 -1.890 6.540 1.00 89.69 307 HIS A N 1
ATOM 2369 C CA . HIS A 1 307 ? -14.383 -1.638 6.402 1.00 89.69 307 HIS A CA 1
ATOM 2370 C C . HIS A 1 307 ? -14.665 -0.479 5.469 1.00 89.69 307 HIS A C 1
ATOM 2372 O O . HIS A 1 307 ? -15.441 -0.683 4.562 1.00 89.69 307 HIS A O 1
ATOM 2378 N N . CYS A 1 308 ? -14.100 0.712 5.654 1.00 88.38 308 CYS A N 1
ATOM 2379 C CA . CYS A 1 308 ? -14.537 1.889 4.894 1.00 88.38 308 CYS A CA 1
ATOM 2380 C C . CYS A 1 308 ? -14.128 1.890 3.406 1.00 88.38 308 CYS A C 1
ATOM 2382 O O . CYS A 1 308 ? -14.375 2.875 2.712 1.00 88.38 308 CYS A O 1
ATOM 2384 N N . GLY A 1 309 ? -13.444 0.847 2.920 1.00 88.06 309 GLY A N 1
ATOM 2385 C CA . GLY A 1 309 ? -12.977 0.753 1.534 1.00 88.06 309 GLY A CA 1
ATOM 2386 C C . GLY A 1 309 ? -11.885 1.765 1.159 1.00 88.06 309 GLY A C 1
ATOM 2387 O O . GLY A 1 309 ? -11.638 1.982 -0.030 1.00 88.06 309 GLY A O 1
ATOM 2388 N N . ALA A 1 310 ? -11.253 2.412 2.148 1.00 87.62 310 ALA A N 1
ATOM 2389 C CA . ALA A 1 310 ? -10.094 3.285 1.940 1.00 87.62 310 ALA A CA 1
ATOM 2390 C C . ALA A 1 310 ? -8.822 2.493 1.603 1.00 87.62 310 ALA A C 1
ATOM 2392 O O . ALA A 1 310 ? -7.955 3.013 0.911 1.00 87.62 310 ALA A O 1
ATOM 2393 N N . PHE A 1 311 ? -8.744 1.246 2.070 1.00 89.06 311 PHE A N 1
ATOM 2394 C CA . PHE A 1 311 ? -7.690 0.297 1.744 1.00 89.06 311 PHE A CA 1
ATOM 2395 C C . PHE A 1 311 ? -8.325 -0.992 1.216 1.00 89.06 311 PHE A C 1
ATOM 2397 O O . PHE A 1 311 ? -9.171 -1.571 1.907 1.00 89.06 311 PHE A O 1
ATOM 2404 N N . LYS A 1 312 ? -7.935 -1.417 0.011 1.00 88.88 312 LYS A N 1
ATOM 2405 C CA . LYS A 1 312 ? -8.361 -2.668 -0.634 1.00 88.88 312 LYS A CA 1
ATOM 2406 C C . LYS A 1 312 ? -7.147 -3.415 -1.171 1.00 88.88 312 LYS A C 1
ATOM 2408 O O . LYS A 1 312 ? -6.186 -2.784 -1.614 1.00 88.88 312 LYS A O 1
ATOM 2413 N N . PHE A 1 313 ? -7.200 -4.737 -1.124 1.00 85.31 313 PHE A N 1
ATOM 2414 C CA . PHE A 1 313 ? -6.139 -5.602 -1.613 1.00 85.31 313 PHE A CA 1
ATOM 2415 C C . PHE A 1 313 ? -6.705 -6.882 -2.232 1.00 85.31 313 PHE A C 1
ATOM 2417 O O . PHE A 1 313 ? -7.764 -7.353 -1.821 1.00 85.31 313 PHE A O 1
ATOM 2424 N N . ALA A 1 314 ? -5.940 -7.475 -3.141 1.00 84.94 314 ALA A N 1
ATOM 2425 C CA . ALA A 1 314 ? -6.092 -8.853 -3.585 1.00 84.94 314 ALA A CA 1
ATOM 2426 C C . ALA A 1 314 ? -4.898 -9.674 -3.090 1.00 84.94 314 ALA A C 1
ATOM 2428 O O . ALA A 1 314 ? -3.762 -9.193 -3.086 1.00 84.94 314 ALA A O 1
ATOM 2429 N N . ILE A 1 315 ? -5.147 -10.907 -2.656 1.00 84.31 315 ILE A N 1
ATOM 2430 C CA . ILE A 1 315 ? -4.103 -11.821 -2.196 1.00 84.31 315 ILE A CA 1
ATOM 2431 C C . ILE A 1 315 ? -4.309 -13.215 -2.787 1.00 84.31 315 ILE A C 1
ATOM 2433 O O . ILE A 1 315 ? -5.418 -13.746 -2.745 1.00 84.31 315 ILE A O 1
ATOM 2437 N N . ARG A 1 316 ? -3.244 -13.816 -3.323 1.00 81.19 316 ARG A N 1
ATOM 2438 C CA . ARG A 1 316 ? -3.261 -15.176 -3.876 1.00 81.19 316 ARG A CA 1
ATOM 2439 C C . ARG A 1 316 ? -2.581 -16.147 -2.914 1.00 81.19 316 ARG A C 1
ATOM 2441 O O . ARG A 1 316 ? -1.382 -16.036 -2.657 1.00 81.19 316 ARG A O 1
ATOM 2448 N N . ILE A 1 317 ? -3.370 -17.055 -2.337 1.00 81.25 317 ILE A N 1
ATOM 2449 C CA . ILE A 1 317 ? -2.960 -17.971 -1.254 1.00 81.25 317 ILE A CA 1
ATOM 2450 C C . ILE A 1 317 ? -3.622 -19.341 -1.444 1.00 81.25 317 ILE A C 1
ATOM 2452 O O . ILE A 1 317 ? -4.637 -19.409 -2.141 1.00 81.25 317 ILE A O 1
ATOM 2456 N N . PRO A 1 318 ? -3.112 -20.423 -0.825 1.00 82.06 318 PRO A N 1
ATOM 2457 C CA . PRO A 1 318 ? -3.804 -21.708 -0.832 1.00 82.06 318 PRO A CA 1
ATOM 2458 C C . PRO A 1 318 ? -5.240 -21.563 -0.329 1.00 82.06 318 PRO A C 1
ATOM 2460 O O . PRO A 1 318 ? -5.504 -20.761 0.574 1.00 82.06 318 PRO A O 1
ATOM 2463 N N . GLU A 1 319 ? -6.160 -22.339 -0.895 1.00 85.31 319 GLU A N 1
ATOM 2464 C CA . GLU A 1 319 ? -7.556 -22.309 -0.473 1.00 85.31 319 GLU A CA 1
ATOM 2465 C C . GLU A 1 319 ? -7.686 -22.483 1.053 1.00 85.31 319 GLU A C 1
ATOM 2467 O O . GLU A 1 319 ? -7.206 -23.454 1.649 1.00 85.31 319 GLU A O 1
ATOM 2472 N N . LEU A 1 320 ? -8.354 -21.523 1.693 1.00 86.12 320 LEU A N 1
ATOM 2473 C CA . LEU A 1 320 ? -8.570 -21.512 3.135 1.00 86.12 320 LEU A CA 1
ATOM 2474 C C . LEU A 1 320 ? -9.575 -22.595 3.542 1.00 86.12 320 LEU A C 1
ATOM 2476 O O . LEU A 1 320 ? -10.782 -22.435 3.374 1.00 86.12 320 LEU A O 1
ATOM 2480 N N . LYS A 1 321 ? -9.060 -23.683 4.122 1.00 86.69 321 LYS A N 1
ATOM 2481 C CA . LYS A 1 321 ? -9.852 -24.807 4.659 1.00 86.69 321 LYS A CA 1
ATOM 2482 C C . LYS A 1 321 ? -10.095 -24.715 6.166 1.00 86.69 321 LYS A C 1
ATOM 2484 O O . LYS A 1 321 ? -11.021 -25.335 6.678 1.00 86.69 321 LYS A O 1
ATOM 2489 N N . ASP A 1 322 ? -9.280 -23.938 6.871 1.00 87.56 322 ASP A N 1
ATOM 2490 C CA . ASP A 1 322 ? -9.409 -23.641 8.294 1.00 87.56 322 ASP A CA 1
ATOM 2491 C C . ASP A 1 322 ? -8.878 -22.235 8.596 1.00 87.56 322 ASP A C 1
ATOM 2493 O O . ASP A 1 322 ? -8.291 -21.577 7.734 1.00 87.56 322 ASP A O 1
ATOM 2497 N N . ILE A 1 323 ? -9.095 -21.766 9.826 1.00 88.69 323 ILE A N 1
ATOM 2498 C CA . ILE A 1 323 ? -8.527 -20.507 10.294 1.00 88.69 323 ILE A CA 1
ATOM 2499 C C . ILE A 1 323 ? -8.020 -20.599 11.734 1.00 88.69 323 ILE A C 1
ATOM 2501 O O . ILE A 1 323 ? -8.627 -21.223 12.606 1.00 88.69 323 ILE A O 1
ATOM 2505 N N . MET A 1 324 ? -6.884 -19.955 12.004 1.00 86.56 324 MET A N 1
ATOM 2506 C CA . MET A 1 324 ? -6.309 -19.896 13.347 1.00 86.56 324 MET A CA 1
ATOM 2507 C C . MET A 1 324 ? -7.114 -18.951 14.252 1.00 86.56 324 MET A C 1
ATOM 2509 O O . MET A 1 324 ? -7.280 -17.773 13.938 1.00 86.56 324 MET A O 1
ATOM 2513 N N . ALA A 1 325 ? -7.528 -19.426 15.424 1.00 86.19 325 ALA A N 1
ATOM 2514 C CA . ALA A 1 325 ? -8.146 -18.612 16.468 1.00 86.19 325 ALA A CA 1
ATOM 2515 C C . ALA A 1 325 ? -7.197 -18.498 17.669 1.00 86.19 325 ALA A C 1
ATOM 2517 O O . ALA A 1 325 ? -7.035 -19.449 18.433 1.00 86.19 325 ALA A O 1
ATOM 2518 N N . CYS A 1 326 ? -6.552 -17.337 17.812 1.00 86.25 326 CYS A N 1
ATOM 2519 C CA . CYS A 1 326 ? -5.608 -17.058 18.892 1.00 86.25 326 CYS A CA 1
ATOM 2520 C C . CYS A 1 326 ? -6.306 -16.362 20.069 1.00 86.25 326 CYS A C 1
ATOM 2522 O O . CYS A 1 326 ? -7.077 -15.424 19.862 1.00 86.25 326 CYS A O 1
ATOM 2524 N N . ASN A 1 327 ? -6.011 -16.794 21.296 1.00 85.38 327 ASN A N 1
ATOM 2525 C CA . ASN A 1 327 ? -6.554 -16.202 22.524 1.00 85.38 327 ASN A CA 1
ATOM 2526 C C . ASN A 1 327 ? -5.734 -15.023 23.083 1.00 85.38 327 ASN A C 1
ATOM 2528 O O . ASN A 1 327 ? -6.133 -14.467 24.096 1.00 85.38 327 ASN A O 1
ATOM 2532 N N . CYS A 1 328 ? -4.631 -14.595 22.456 1.00 86.19 328 CYS A N 1
ATOM 2533 C CA . CYS A 1 328 ? -3.828 -13.491 22.996 1.00 86.19 328 CYS A CA 1
ATOM 2534 C C . CYS A 1 328 ? -4.587 -12.148 23.023 1.00 86.19 328 CYS A C 1
ATOM 2536 O O . CYS A 1 328 ? -5.520 -11.917 22.248 1.00 86.19 328 CYS A O 1
ATOM 2538 N N . SER A 1 329 ? -4.149 -11.229 23.892 1.00 88.12 329 SER A N 1
ATOM 2539 C CA . SER A 1 329 ? -4.827 -9.949 24.160 1.00 88.12 329 SER A CA 1
ATOM 2540 C C . SER A 1 329 ? -5.122 -9.133 22.900 1.00 88.12 329 SER A C 1
ATOM 2542 O O . SER A 1 329 ? -6.225 -8.607 22.764 1.00 88.12 329 SER A O 1
ATOM 2544 N N . ILE A 1 330 ? -4.175 -9.041 21.961 1.00 89.81 330 ILE A N 1
ATOM 2545 C CA . ILE A 1 330 ? -4.361 -8.278 20.719 1.00 89.81 330 ILE A CA 1
ATOM 2546 C C . ILE A 1 330 ? -5.395 -8.927 19.806 1.00 89.81 330 ILE A C 1
ATOM 2548 O O . ILE A 1 330 ? -6.265 -8.232 19.285 1.00 89.81 330 ILE A O 1
ATOM 2552 N N . CYS A 1 331 ? -5.357 -10.253 19.654 1.00 90.25 331 CYS A N 1
ATOM 2553 C CA . CYS A 1 331 ? -6.300 -10.971 18.804 1.00 90.25 331 CYS A CA 1
ATOM 2554 C C . CYS A 1 331 ? -7.720 -10.887 19.364 1.00 90.25 331 CYS A C 1
ATOM 2556 O O . CYS A 1 331 ? -8.661 -10.653 18.607 1.00 90.25 331 CYS A O 1
ATOM 2558 N N . ILE A 1 332 ? -7.867 -10.988 20.688 1.00 90.75 332 ILE A N 1
ATOM 2559 C CA . ILE A 1 332 ? -9.151 -10.840 21.374 1.00 90.75 332 ILE A CA 1
ATOM 2560 C C . ILE A 1 332 ? -9.661 -9.399 21.265 1.00 90.75 332 ILE A C 1
ATOM 2562 O O . ILE A 1 332 ? -10.714 -9.183 20.661 1.00 90.75 332 ILE A O 1
ATOM 2566 N N . LYS A 1 333 ? -8.913 -8.404 21.768 1.00 92.81 333 LYS A N 1
ATOM 2567 C CA . LYS A 1 333 ? -9.372 -7.004 21.847 1.00 92.81 333 LYS A CA 1
ATOM 2568 C C . LYS A 1 333 ? -9.620 -6.387 20.462 1.00 92.81 333 LYS A C 1
ATOM 2570 O O . LYS A 1 333 ? -10.634 -5.717 20.282 1.00 92.81 333 LYS A O 1
ATOM 2575 N N . ASN A 1 334 ? -8.766 -6.655 19.467 1.00 93.31 334 ASN A N 1
ATOM 2576 C CA . ASN A 1 334 ? -8.948 -6.154 18.091 1.00 93.31 334 ASN A CA 1
ATOM 2577 C C . ASN A 1 334 ? -9.769 -7.083 17.193 1.00 93.31 334 ASN A C 1
ATOM 2579 O O . ASN A 1 334 ? -10.017 -6.760 16.032 1.00 93.31 334 ASN A O 1
ATOM 2583 N N . GLY A 1 335 ? -10.169 -8.244 17.707 1.00 90.19 335 GLY A N 1
ATOM 2584 C CA . GLY A 1 335 ? -10.962 -9.199 16.961 1.00 90.19 335 GLY A CA 1
ATOM 2585 C C . GLY A 1 335 ? -10.304 -9.722 15.695 1.00 90.19 335 GLY A C 1
ATOM 2586 O O . GLY A 1 335 ? -10.983 -9.927 14.691 1.00 90.19 335 GLY A O 1
ATOM 2587 N N . ILE A 1 336 ? -9.005 -9.989 15.758 1.00 91.25 336 ILE A N 1
ATOM 2588 C CA . ILE A 1 336 ? -8.248 -10.618 14.676 1.00 91.25 336 ILE A CA 1
ATOM 2589 C C . ILE A 1 336 ? -8.578 -12.116 14.677 1.00 91.25 336 ILE A C 1
ATOM 2591 O O . ILE A 1 336 ? -8.502 -12.772 15.717 1.00 91.25 336 ILE A O 1
ATOM 2595 N N . LEU A 1 337 ? -8.985 -12.659 13.528 1.00 85.56 337 LEU A N 1
ATOM 2596 C CA . LEU A 1 337 ? -9.210 -14.098 13.338 1.00 85.56 337 LEU A CA 1
ATOM 2597 C C . LEU A 1 337 ? -8.394 -14.556 12.148 1.00 85.56 337 LEU A C 1
ATOM 2599 O O . LEU A 1 337 ? -8.612 -14.089 11.035 1.00 85.56 337 LEU A O 1
ATOM 2603 N N . GLY A 1 338 ? -7.461 -15.461 12.416 1.00 70.69 338 GLY A N 1
ATOM 2604 C CA . GLY A 1 338 ? -6.356 -15.767 11.530 1.00 70.69 338 GLY A CA 1
ATOM 2605 C C . GLY A 1 338 ? -5.421 -14.573 11.455 1.00 70.69 338 GLY A C 1
ATOM 2606 O O . GLY A 1 338 ? -5.800 -13.532 10.952 1.00 70.69 338 GLY A O 1
ATOM 2607 N N . ASN A 1 339 ? -4.190 -14.723 11.925 1.00 68.56 339 ASN A N 1
ATOM 2608 C CA . ASN A 1 339 ? -3.092 -14.178 11.145 1.00 68.56 339 ASN A CA 1
ATOM 2609 C C . ASN A 1 339 ? -2.744 -15.325 10.206 1.00 68.56 339 ASN A C 1
ATOM 2611 O O . ASN A 1 339 ? -2.185 -16.329 10.649 1.00 68.56 339 ASN A O 1
ATOM 2615 N N . ILE A 1 340 ? -3.211 -15.260 8.962 1.00 71.38 340 ILE A N 1
ATOM 2616 C CA . ILE A 1 340 ? -2.804 -16.230 7.945 1.00 71.38 340 ILE A CA 1
ATOM 2617 C C . ILE A 1 340 ? -1.336 -15.906 7.669 1.00 71.38 340 ILE A C 1
ATOM 2619 O O . ILE A 1 340 ? -1.057 -14.930 6.977 1.00 71.38 340 ILE A O 1
ATOM 2623 N N . TRP A 1 341 ? -0.436 -16.617 8.352 1.00 68.50 341 TRP A N 1
ATOM 2624 C CA . TRP A 1 341 ? 0.997 -16.343 8.358 1.00 68.50 341 TRP A CA 1
ATOM 2625 C C . TRP A 1 341 ? 1.671 -16.950 7.132 1.00 68.50 341 TRP A C 1
ATOM 2627 O O . TRP A 1 341 ? 1.483 -18.129 6.837 1.00 68.50 341 TRP A O 1
ATOM 2637 N N . PHE A 1 342 ? 2.505 -16.153 6.478 1.00 63.34 342 PHE A N 1
ATOM 2638 C CA . PHE A 1 342 ? 3.382 -16.574 5.392 1.00 63.34 342 PHE A CA 1
ATOM 2639 C C . PHE A 1 342 ? 4.831 -16.404 5.849 1.00 63.34 342 PHE A C 1
ATOM 2641 O O . PHE A 1 342 ? 5.193 -15.311 6.279 1.00 63.34 342 PHE A O 1
ATOM 2648 N N . LEU A 1 343 ? 5.632 -17.471 5.766 1.00 49.66 343 LEU A N 1
ATOM 2649 C CA . LEU A 1 343 ? 7.062 -17.479 6.104 1.00 49.66 343 LEU A CA 1
ATOM 2650 C C . LEU A 1 343 ? 7.907 -17.268 4.843 1.00 49.66 343 LEU A C 1
ATOM 2652 O O . LEU A 1 343 ? 7.585 -17.849 3.807 1.00 49.66 343 LEU A O 1
ATOM 2656 N N . ASP A 1 344 ? 8.985 -16.486 4.952 1.00 43.00 344 ASP A N 1
ATOM 2657 C CA . ASP A 1 344 ? 10.115 -16.315 4.012 1.00 43.00 344 ASP A CA 1
ATOM 2658 C C . ASP A 1 344 ? 9.807 -15.792 2.592 1.00 43.00 344 ASP A C 1
ATOM 2660 O O . ASP A 1 344 ? 10.636 -15.107 1.996 1.00 43.00 344 ASP A O 1
ATOM 2664 N N . SER A 1 345 ? 8.631 -16.081 2.030 1.00 43.03 345 SER A N 1
ATOM 2665 C CA . SER A 1 345 ? 8.260 -15.788 0.636 1.00 43.03 345 SER A CA 1
ATOM 2666 C C . SER A 1 345 ? 7.017 -14.899 0.499 1.00 43.03 345 SER A C 1
ATOM 2668 O O . SER A 1 345 ? 6.726 -14.436 -0.599 1.00 43.03 345 SER A O 1
ATOM 2670 N N . GLY A 1 346 ? 6.303 -14.623 1.600 1.00 52.97 346 GLY A N 1
ATOM 2671 C CA . GLY A 1 346 ? 4.997 -13.957 1.552 1.00 52.97 346 GLY A CA 1
ATOM 2672 C C . GLY A 1 346 ? 3.929 -14.797 0.830 1.00 52.97 346 GLY A C 1
ATOM 2673 O O . GLY A 1 346 ? 4.172 -15.961 0.508 1.00 52.97 346 GLY A O 1
ATOM 2674 N N . PRO A 1 347 ? 2.723 -14.252 0.599 1.00 58.31 347 PRO A N 1
ATOM 2675 C CA . PRO A 1 347 ? 1.805 -14.838 -0.375 1.00 58.31 347 PRO A CA 1
ATOM 2676 C C . PRO A 1 347 ? 2.440 -14.810 -1.772 1.00 58.31 347 PRO A C 1
ATOM 2678 O O . PRO A 1 347 ? 3.301 -13.968 -2.033 1.00 58.31 347 PRO A O 1
ATOM 2681 N N . GLU A 1 348 ? 1.980 -15.681 -2.676 1.00 59.38 348 GLU A N 1
ATOM 2682 C CA . GLU A 1 348 ? 2.454 -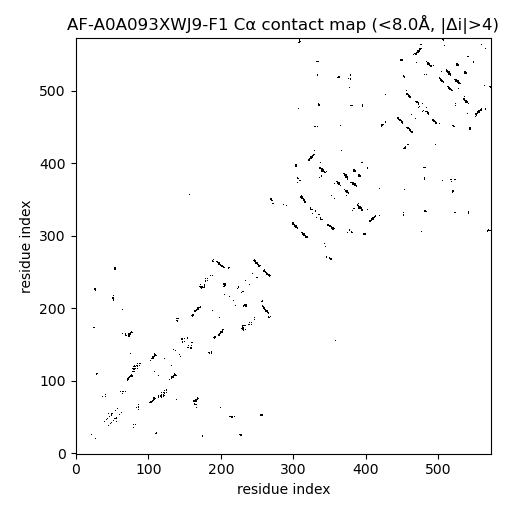15.687 -4.071 1.00 59.38 348 GLU A CA 1
ATOM 2683 C C . GLU A 1 348 ? 2.293 -14.291 -4.690 1.00 59.38 348 GLU A C 1
ATOM 2685 O O . GLU A 1 348 ? 3.205 -13.776 -5.334 1.00 59.38 348 GLU A O 1
ATOM 2690 N N . GLU A 1 349 ? 1.160 -13.641 -4.398 1.00 66.62 349 GLU A N 1
ATOM 2691 C CA . GLU A 1 349 ? 0.894 -12.255 -4.769 1.00 66.62 349 GLU A CA 1
ATOM 2692 C C . GLU A 1 349 ? 0.102 -11.525 -3.672 1.00 66.62 349 GLU A C 1
ATOM 2694 O O . GLU A 1 349 ? -0.875 -12.054 -3.134 1.00 66.62 349 GLU A O 1
ATOM 2699 N N . PHE A 1 350 ? 0.502 -10.284 -3.370 1.00 76.06 350 PHE A N 1
ATOM 2700 C CA . PHE A 1 350 ? -0.274 -9.311 -2.596 1.00 76.06 350 PHE A CA 1
ATOM 2701 C C . PHE A 1 350 ? -0.325 -7.993 -3.371 1.00 76.06 350 PHE A C 1
ATOM 2703 O O . PHE A 1 350 ? 0.687 -7.313 -3.553 1.00 76.06 350 PHE A O 1
ATOM 2710 N N . ILE A 1 351 ? -1.510 -7.627 -3.847 1.00 75.06 351 ILE A N 1
ATOM 2711 C CA . ILE A 1 351 ? -1.720 -6.460 -4.702 1.00 75.06 351 ILE A CA 1
ATOM 2712 C C . ILE A 1 351 ? -2.568 -5.458 -3.932 1.00 75.06 351 ILE A C 1
ATOM 2714 O O . ILE A 1 351 ? -3.682 -5.772 -3.521 1.00 75.06 351 ILE A O 1
ATOM 2718 N N . VAL A 1 352 ? -2.057 -4.241 -3.744 1.00 80.44 352 VAL A N 1
ATOM 2719 C CA . VAL A 1 352 ? -2.858 -3.132 -3.218 1.00 80.44 352 VAL A CA 1
ATOM 2720 C C . VAL A 1 352 ? -3.704 -2.589 -4.363 1.00 80.44 352 VAL A C 1
ATOM 2722 O O . VAL A 1 352 ? -3.186 -1.978 -5.290 1.00 80.44 352 VAL A O 1
ATOM 2725 N N . GLU A 1 353 ? -5.010 -2.825 -4.303 1.00 80.19 353 GLU A N 1
ATOM 2726 C CA . GLU A 1 353 ? -5.962 -2.371 -5.325 1.00 80.19 353 GLU A CA 1
ATOM 2727 C C . GLU A 1 353 ? -6.407 -0.925 -5.081 1.00 80.19 353 GLU A C 1
ATOM 2729 O O . GLU A 1 353 ? -6.818 -0.219 -6.000 1.00 80.19 353 GLU A O 1
ATOM 2734 N N . LYS A 1 354 ? -6.370 -0.474 -3.819 1.00 79.81 354 LYS A N 1
ATOM 2735 C CA . LYS A 1 354 ? -6.728 0.895 -3.438 1.00 79.81 354 LYS A CA 1
ATOM 2736 C C . LYS A 1 354 ? -6.098 1.290 -2.113 1.00 79.81 354 LYS A C 1
ATOM 2738 O O . LYS A 1 354 ? -6.131 0.521 -1.154 1.00 79.81 354 LYS A O 1
ATOM 2743 N N . GLY A 1 355 ? -5.672 2.546 -2.031 1.00 77.31 355 GLY A N 1
ATOM 2744 C CA . GLY A 1 355 ? -5.038 3.109 -0.844 1.00 77.31 355 GLY A CA 1
ATOM 2745 C C . GLY A 1 355 ? -3.541 2.823 -0.820 1.00 77.31 355 GLY A C 1
ATOM 2746 O O . GLY A 1 355 ? -2.967 2.389 -1.810 1.00 77.31 355 GLY A O 1
ATOM 2747 N N . ASP A 1 356 ? -2.919 3.094 0.320 1.00 74.75 356 ASP A N 1
ATOM 2748 C CA . ASP A 1 356 ? -1.485 2.902 0.530 1.00 74.75 356 ASP A CA 1
ATOM 2749 C C . ASP A 1 356 ? -1.279 2.127 1.840 1.00 74.75 356 ASP A C 1
ATOM 2751 O O . ASP A 1 356 ? -1.913 2.447 2.851 1.00 74.75 356 ASP A O 1
ATOM 2755 N N . ILE A 1 357 ? -0.415 1.110 1.843 1.00 77.00 357 ILE A N 1
ATOM 2756 C CA . ILE A 1 357 ? -0.074 0.355 3.058 1.00 77.00 357 ILE A CA 1
ATOM 2757 C C . ILE A 1 357 ? 0.485 1.288 4.131 1.00 77.00 357 ILE A C 1
ATOM 2759 O O . ILE A 1 357 ? 0.181 1.120 5.317 1.00 77.00 357 ILE A O 1
ATOM 2763 N N . ASP A 1 358 ? 1.260 2.297 3.742 1.00 75.62 358 ASP A N 1
ATOM 2764 C CA . ASP A 1 358 ? 1.854 3.229 4.694 1.00 75.62 358 ASP A CA 1
ATOM 2765 C C . ASP A 1 358 ? 0.877 4.282 5.211 1.00 75.62 358 ASP A C 1
ATOM 2767 O O . ASP A 1 358 ? 1.112 4.868 6.269 1.00 75.62 358 ASP A O 1
ATOM 2771 N N . SER A 1 359 ? -0.295 4.408 4.580 1.00 78.12 359 SER A N 1
ATOM 2772 C CA . SER A 1 359 ? -1.422 5.154 5.149 1.00 78.12 359 SER A CA 1
ATOM 2773 C C . SER A 1 359 ? -2.136 4.407 6.288 1.00 78.12 359 SER A C 1
ATOM 2775 O O . SER A 1 359 ? -2.866 5.026 7.070 1.00 78.12 359 SER A O 1
ATOM 2777 N N . LEU A 1 360 ? -1.934 3.086 6.419 1.00 88.44 360 LEU A N 1
ATOM 2778 C CA . LEU A 1 360 ? -2.438 2.320 7.559 1.00 88.44 360 LEU A CA 1
ATOM 2779 C C . LEU A 1 360 ? -1.636 2.658 8.818 1.00 88.44 360 LEU A C 1
ATOM 2781 O O . LEU A 1 360 ? -0.402 2.696 8.820 1.00 88.44 360 LEU A O 1
ATOM 2785 N N . LYS A 1 361 ? -2.351 2.846 9.928 1.00 94.25 361 LYS A N 1
ATOM 2786 C CA . LYS A 1 361 ? -1.747 3.087 11.236 1.00 94.25 361 LYS A CA 1
ATOM 2787 C C . LYS A 1 361 ? -0.968 1.853 11.675 1.00 94.25 361 LYS A C 1
ATOM 2789 O O . LYS A 1 361 ? -1.419 0.729 11.465 1.00 94.25 361 LYS A O 1
ATOM 2794 N N . LYS A 1 362 ? 0.193 2.087 12.287 1.00 92.25 362 LYS A N 1
ATOM 2795 C CA . LYS A 1 362 ? 1.080 1.049 12.818 1.00 92.25 362 LYS A CA 1
ATOM 2796 C C . LYS A 1 362 ? 0.880 0.953 14.325 1.00 92.25 362 LYS A C 1
ATOM 2798 O O . LYS A 1 362 ? 0.872 1.979 15.000 1.00 92.25 362 LYS A O 1
ATOM 2803 N N . TYR A 1 363 ? 0.758 -0.261 14.840 1.00 92.00 363 TYR A N 1
ATOM 2804 C CA . TYR A 1 363 ? 0.751 -0.525 16.269 1.00 92.00 363 TYR A CA 1
ATOM 2805 C C . TYR A 1 363 ? 1.650 -1.712 16.591 1.00 92.00 363 TYR A C 1
ATOM 2807 O O . TYR A 1 363 ? 1.514 -2.784 16.007 1.00 92.00 363 TYR A O 1
ATOM 2815 N N . SER A 1 364 ? 2.547 -1.512 17.546 1.00 87.56 364 SER A N 1
ATOM 2816 C CA . SER A 1 364 ? 3.450 -2.538 18.049 1.00 87.56 364 SER A CA 1
ATOM 2817 C C . SER A 1 364 ? 3.406 -2.540 19.564 1.00 87.56 364 SER A C 1
ATOM 2819 O O . SER 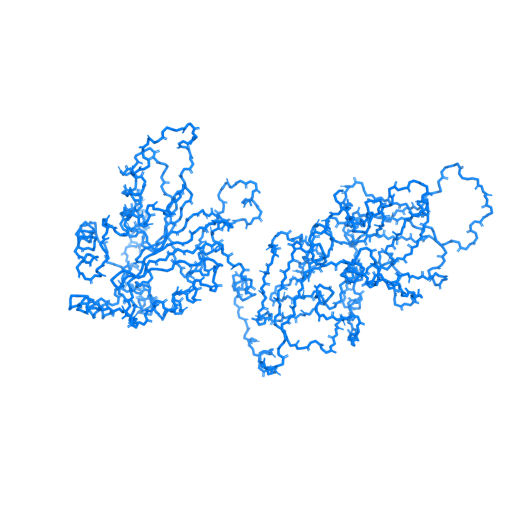A 1 364 ? 3.235 -1.501 20.210 1.00 87.56 364 SER A O 1
ATOM 2821 N N . PHE A 1 365 ? 3.554 -3.724 20.133 1.00 82.25 365 PHE A N 1
ATOM 2822 C CA . PHE A 1 365 ? 3.624 -3.917 21.566 1.00 82.25 365 PHE A CA 1
ATOM 2823 C C . PHE A 1 365 ? 4.548 -5.093 21.867 1.00 82.25 365 PHE A C 1
ATOM 2825 O O . PHE A 1 365 ? 4.640 -6.029 21.073 1.00 82.25 365 PHE A O 1
ATOM 2832 N N . ASP A 1 366 ? 5.201 -5.024 23.026 1.00 69.56 366 ASP A N 1
ATOM 2833 C CA . ASP A 1 366 ? 6.137 -6.043 23.504 1.00 69.56 366 ASP A CA 1
ATOM 2834 C C . ASP A 1 366 ? 7.314 -6.329 22.530 1.00 69.56 366 ASP A C 1
ATOM 2836 O O . ASP A 1 366 ? 7.558 -5.575 21.586 1.00 69.56 366 ASP A O 1
ATOM 2840 N N . ARG A 1 367 ? 8.107 -7.378 22.787 1.00 55.62 367 ARG A N 1
ATOM 2841 C CA . ARG A 1 367 ? 9.367 -7.695 22.080 1.00 55.62 367 ARG A CA 1
ATOM 2842 C C . ARG A 1 367 ? 9.210 -8.516 20.796 1.00 55.62 367 ARG A C 1
ATOM 2844 O O . ARG A 1 367 ? 10.214 -8.896 20.203 1.00 55.62 367 ARG A O 1
ATOM 2851 N N . MET A 1 368 ? 7.989 -8.815 20.354 1.00 59.88 368 MET A N 1
ATOM 2852 C CA . MET A 1 368 ? 7.756 -9.732 19.224 1.00 59.88 368 MET A CA 1
ATOM 2853 C C . MET A 1 368 ? 8.103 -9.150 17.841 1.00 59.88 368 MET A C 1
ATOM 2855 O O . MET A 1 368 ? 7.920 -9.837 16.843 1.00 59.88 368 MET A O 1
ATOM 2859 N N . ASN A 1 369 ? 8.573 -7.898 17.751 1.00 71.19 369 ASN A N 1
ATOM 2860 C CA . ASN A 1 369 ? 8.803 -7.169 16.491 1.00 71.19 369 ASN A CA 1
ATOM 2861 C C . ASN A 1 369 ? 7.571 -7.109 15.559 1.00 71.19 369 ASN A C 1
ATOM 2863 O O . ASN A 1 369 ? 7.692 -6.727 14.396 1.00 71.19 369 ASN A O 1
ATOM 2867 N N . ALA A 1 370 ? 6.387 -7.448 16.077 1.00 82.06 370 ALA A N 1
ATOM 2868 C CA . ALA A 1 370 ? 5.138 -7.448 15.340 1.00 82.06 370 ALA A CA 1
ATOM 2869 C C . ALA A 1 370 ? 4.621 -6.023 15.146 1.00 82.06 370 ALA A C 1
ATOM 2871 O O . ALA A 1 370 ? 4.486 -5.248 16.100 1.00 82.06 370 ALA A O 1
ATOM 2872 N N . VAL A 1 371 ? 4.283 -5.684 13.906 1.00 86.50 371 VAL A N 1
ATOM 2873 C CA . VAL A 1 371 ? 3.685 -4.403 13.529 1.00 86.50 371 VAL A CA 1
ATOM 2874 C C . VAL A 1 371 ? 2.309 -4.665 12.940 1.00 86.50 371 VAL A C 1
ATOM 2876 O O . VAL A 1 371 ? 2.168 -5.087 11.795 1.00 86.50 371 VAL A O 1
ATOM 2879 N N . TYR A 1 372 ? 1.277 -4.403 13.732 1.00 91.12 372 TYR A N 1
ATOM 2880 C CA . TYR A 1 372 ? -0.115 -4.478 13.308 1.00 91.12 372 TYR A CA 1
ATOM 2881 C C . TYR A 1 372 ? -0.463 -3.239 12.485 1.00 91.12 372 TYR A C 1
ATOM 2883 O O . TYR A 1 372 ? -0.174 -2.110 12.889 1.00 91.12 372 TYR A O 1
ATOM 2891 N N . ARG A 1 373 ? -1.090 -3.447 11.328 1.00 92.81 373 ARG A N 1
ATOM 2892 C CA . ARG A 1 373 ? -1.542 -2.398 10.413 1.00 92.81 373 ARG A CA 1
ATOM 2893 C C . ARG A 1 373 ? -3.065 -2.343 10.408 1.00 92.81 373 ARG A C 1
ATOM 2895 O O . ARG A 1 373 ? -3.739 -3.315 10.058 1.00 92.81 373 ARG A O 1
ATOM 2902 N N . PHE A 1 374 ? -3.618 -1.193 10.779 1.00 96.12 374 PHE A N 1
ATOM 2903 C CA . PHE A 1 374 ? -5.064 -0.977 10.830 1.00 96.12 374 PHE A CA 1
ATOM 2904 C C . PHE A 1 374 ? -5.476 0.330 10.155 1.00 96.12 374 PHE A C 1
ATOM 2906 O O . PHE A 1 374 ? -4.704 1.281 10.026 1.00 96.12 374 PHE A O 1
ATOM 2913 N N . CYS A 1 375 ? -6.722 0.390 9.697 1.00 95.50 375 CYS A N 1
ATOM 2914 C CA . CYS A 1 375 ? -7.252 1.573 9.039 1.00 95.50 375 CYS A CA 1
ATOM 2915 C C . CYS A 1 375 ? -7.525 2.685 10.058 1.00 95.50 375 CYS A C 1
ATOM 2917 O O . CYS A 1 375 ? -8.391 2.541 10.918 1.00 95.50 375 CYS A O 1
ATOM 2919 N N . GLY A 1 376 ? -6.863 3.833 9.902 1.00 94.19 376 GLY A N 1
ATOM 2920 C CA . GLY A 1 376 ? -7.076 5.001 10.765 1.00 94.19 376 GLY A CA 1
ATOM 2921 C C . GLY A 1 376 ? -8.456 5.662 10.640 1.00 94.19 376 GLY A C 1
ATOM 2922 O O . GLY A 1 376 ? -8.754 6.563 11.411 1.00 94.19 376 GLY A O 1
ATOM 2923 N N . VAL A 1 377 ? -9.290 5.236 9.683 1.00 92.62 377 VAL A N 1
ATOM 2924 C CA . VAL A 1 377 ? -10.651 5.766 9.481 1.00 92.62 377 VAL A CA 1
ATOM 2925 C C . VAL A 1 377 ? -11.705 4.919 10.193 1.00 92.62 377 VAL A C 1
ATOM 2927 O O . VAL A 1 377 ? -12.610 5.475 10.800 1.00 92.62 377 VAL A O 1
ATOM 2930 N N . CYS A 1 378 ? -11.613 3.589 10.104 1.00 91.75 378 CYS A N 1
ATOM 2931 C CA . CYS A 1 378 ? -12.659 2.674 10.586 1.00 91.75 378 CYS A CA 1
ATOM 2932 C C . CYS A 1 378 ? -12.184 1.645 11.623 1.00 91.75 378 CYS A C 1
ATOM 2934 O O . CYS A 1 378 ? -12.965 0.784 12.018 1.00 91.75 378 CYS A O 1
ATOM 2936 N N . GLY A 1 379 ? -10.911 1.678 12.027 1.00 94.06 379 GLY A N 1
ATOM 2937 C CA . GLY A 1 379 ? -10.347 0.777 13.037 1.00 94.06 379 GLY A CA 1
ATOM 2938 C C . GLY A 1 379 ? -10.034 -0.646 12.555 1.00 94.06 379 GLY A C 1
ATOM 2939 O O . GLY A 1 379 ? -9.383 -1.396 13.278 1.00 94.06 379 GLY A O 1
ATOM 2940 N N . THR A 1 380 ? -10.422 -1.030 11.330 1.00 94.62 380 THR A N 1
ATOM 2941 C CA . THR A 1 380 ? -10.201 -2.398 10.829 1.00 94.62 380 THR A CA 1
ATOM 2942 C C . THR A 1 380 ? -8.729 -2.761 10.762 1.00 94.62 380 THR A C 1
ATOM 2944 O O . THR A 1 380 ? -7.968 -2.153 10.009 1.00 94.62 380 THR A O 1
ATOM 2947 N N . ASN A 1 381 ? -8.358 -3.791 11.523 1.00 95.38 381 ASN A N 1
ATOM 2948 C CA . ASN A 1 381 ? -7.054 -4.437 11.466 1.00 95.38 381 ASN A CA 1
ATOM 2949 C C . ASN A 1 381 ? -6.977 -5.266 10.181 1.00 95.38 381 ASN A C 1
ATOM 2951 O O . ASN A 1 381 ? -7.841 -6.110 9.943 1.00 95.38 381 ASN A O 1
ATOM 2955 N N . VAL A 1 382 ? -5.977 -4.998 9.343 1.00 92.69 382 VAL A N 1
ATOM 2956 C CA . VAL A 1 382 ? -5.872 -5.585 7.999 1.00 92.69 382 VAL A CA 1
ATOM 2957 C C . VAL A 1 382 ? -4.843 -6.709 7.988 1.00 92.69 382 VAL A C 1
ATOM 2959 O O . VAL A 1 382 ? -5.160 -7.833 7.608 1.00 92.69 382 VAL A O 1
ATOM 2962 N N . PHE A 1 383 ? -3.627 -6.423 8.448 1.00 89.25 383 PHE A N 1
ATOM 2963 C CA . PHE A 1 383 ? -2.546 -7.399 8.516 1.00 89.25 383 PHE A CA 1
ATOM 2964 C C . PHE A 1 383 ? -1.537 -7.036 9.608 1.00 89.25 383 PHE A C 1
ATOM 2966 O O . PHE A 1 383 ? -1.554 -5.931 10.153 1.00 89.25 383 PHE A O 1
ATOM 2973 N N . VAL A 1 384 ? -0.660 -7.976 9.926 1.00 86.50 384 VAL A N 1
ATOM 2974 C CA . VAL A 1 384 ? 0.482 -7.831 10.825 1.00 86.50 384 VAL A CA 1
ATOM 2975 C C . VAL A 1 384 ? 1.749 -8.220 10.076 1.00 86.50 384 VAL A C 1
ATOM 2977 O O . VAL A 1 384 ? 1.722 -9.113 9.234 1.00 86.50 384 VAL A O 1
ATOM 2980 N N . THR A 1 385 ? 2.858 -7.561 10.374 1.00 79.00 385 THR A N 1
ATOM 2981 C CA . THR A 1 385 ? 4.178 -7.938 9.857 1.00 79.00 385 THR A CA 1
ATOM 2982 C C . THR A 1 385 ? 5.115 -8.262 11.008 1.00 79.00 385 THR A C 1
ATOM 2984 O O . THR A 1 385 ? 5.204 -7.472 11.947 1.00 79.00 385 THR A O 1
ATOM 2987 N N . ASN A 1 386 ? 5.843 -9.366 10.900 1.00 71.69 386 ASN A N 1
ATOM 2988 C CA . ASN A 1 386 ? 7.049 -9.661 11.672 1.00 71.69 386 ASN A CA 1
ATOM 2989 C C . ASN A 1 386 ? 8.256 -9.625 10.720 1.00 71.69 386 ASN A C 1
ATOM 2991 O O . ASN A 1 386 ? 8.072 -9.673 9.500 1.00 71.69 386 ASN A O 1
ATOM 2995 N N . PRO A 1 387 ? 9.499 -9.579 11.227 1.00 65.19 387 PRO A N 1
ATOM 2996 C CA . PRO A 1 387 ? 10.668 -9.814 10.389 1.00 65.19 387 PRO A CA 1
ATOM 2997 C C . PRO A 1 387 ? 10.530 -11.145 9.636 1.00 65.19 387 PRO A C 1
ATOM 2999 O O . PRO A 1 387 ? 10.511 -12.204 10.251 1.00 65.19 387 PRO A O 1
ATOM 3002 N N . GLY A 1 388 ? 10.404 -11.077 8.311 1.00 56.16 388 GLY A N 1
ATOM 3003 C CA . GLY A 1 388 ? 10.276 -12.249 7.445 1.00 56.16 388 GLY A CA 1
ATOM 3004 C C . GLY A 1 388 ? 8.885 -12.877 7.335 1.00 56.16 388 GLY A C 1
ATOM 3005 O O . GLY A 1 388 ? 8.730 -13.841 6.587 1.00 56.16 388 GLY A O 1
ATOM 3006 N N . GLU A 1 389 ? 7.872 -12.333 8.016 1.00 67.94 389 GLU A N 1
ATOM 3007 C CA . GLU A 1 389 ? 6.524 -12.907 8.016 1.00 67.94 389 GLU A CA 1
ATOM 3008 C C . GLU A 1 389 ? 5.445 -11.836 7.848 1.00 67.94 389 GLU A C 1
ATOM 3010 O O . GLU A 1 389 ? 5.512 -10.747 8.42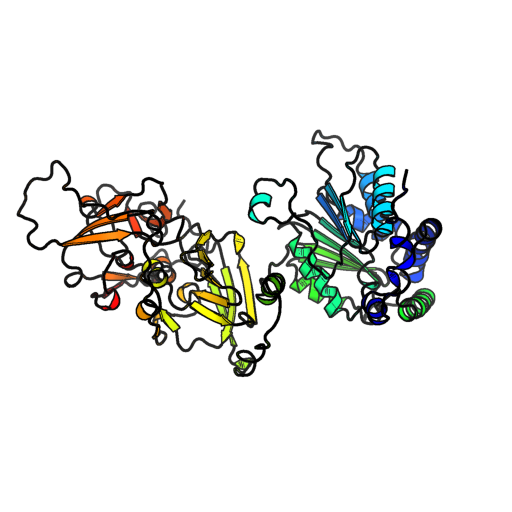3 1.00 67.94 389 GLU A O 1
ATOM 3015 N N . ILE A 1 390 ? 4.386 -12.174 7.119 1.00 76.00 390 ILE A N 1
ATOM 3016 C CA . ILE A 1 390 ? 3.155 -11.380 7.077 1.00 76.00 390 ILE A CA 1
ATOM 3017 C C . ILE A 1 390 ? 1.983 -12.251 7.506 1.00 76.00 390 ILE A C 1
ATOM 3019 O O . ILE A 1 390 ? 1.879 -13.403 7.099 1.00 76.00 390 ILE A O 1
ATOM 3023 N N . GLY A 1 391 ? 1.114 -11.701 8.348 1.00 84.69 391 GLY A N 1
ATOM 3024 C CA . GLY A 1 391 ? -0.121 -12.317 8.804 1.00 84.69 391 GLY A CA 1
ATOM 3025 C C . GLY A 1 391 ? -1.323 -11.510 8.332 1.00 84.69 391 GLY A C 1
ATOM 3026 O O . GLY A 1 391 ? -1.459 -10.350 8.709 1.00 84.69 391 GLY A O 1
ATOM 3027 N N . ILE A 1 392 ? -2.220 -12.091 7.538 1.00 88.69 392 ILE A N 1
ATOM 3028 C CA . ILE A 1 392 ? -3.464 -11.409 7.136 1.00 88.69 392 ILE A CA 1
ATOM 3029 C C . ILE A 1 392 ? -4.561 -11.685 8.153 1.00 88.69 392 ILE A C 1
ATOM 3031 O O . ILE A 1 392 ? -4.796 -12.852 8.463 1.00 88.69 392 ILE A O 1
ATOM 3035 N N . ASN A 1 393 ? -5.265 -10.640 8.608 1.00 93.31 393 ASN A N 1
ATOM 3036 C CA . ASN A 1 393 ? -6.507 -10.809 9.359 1.00 93.31 393 ASN A CA 1
ATOM 3037 C C . ASN A 1 393 ? -7.557 -11.420 8.427 1.00 93.31 393 ASN A C 1
ATOM 3039 O O . ASN A 1 393 ? -8.018 -10.748 7.505 1.00 93.31 393 ASN A O 1
ATOM 3043 N N . GLY A 1 394 ? -7.982 -12.658 8.665 1.00 92.31 394 GLY A N 1
ATOM 3044 C CA . GLY A 1 394 ? -8.978 -13.321 7.819 1.00 92.31 394 GLY A CA 1
ATOM 3045 C C . GLY A 1 394 ? -10.299 -12.555 7.738 1.00 92.31 394 GLY A C 1
ATOM 3046 O O . GLY A 1 394 ? -10.924 -12.521 6.684 1.00 92.31 394 GLY A O 1
ATOM 3047 N N . ARG A 1 395 ? -10.684 -11.828 8.798 1.00 92.38 395 ARG A N 1
ATOM 3048 C CA . ARG A 1 395 ? -11.865 -10.941 8.774 1.00 92.38 395 ARG A CA 1
ATOM 3049 C C . ARG A 1 395 ? -11.707 -9.735 7.841 1.00 92.38 395 ARG A C 1
ATOM 3051 O O . ARG A 1 395 ? -12.696 -9.088 7.505 1.00 92.38 395 ARG A O 1
ATOM 3058 N N . ALA A 1 396 ? -10.494 -9.411 7.396 1.00 92.56 396 ALA A N 1
ATOM 3059 C CA . ALA A 1 396 ? -10.272 -8.390 6.379 1.00 92.56 396 ALA A CA 1
ATOM 3060 C C . ALA A 1 396 ? -10.601 -8.888 4.960 1.00 92.56 396 ALA A C 1
ATOM 3062 O O . ALA A 1 396 ? -10.835 -8.047 4.091 1.00 92.56 396 ALA A O 1
ATOM 3063 N N . LEU A 1 397 ? -10.699 -10.202 4.729 1.00 91.88 397 LEU A N 1
ATOM 3064 C CA . LEU A 1 397 ? -11.154 -10.766 3.455 1.00 91.88 397 LEU A CA 1
ATOM 3065 C C . LEU A 1 397 ? -12.653 -10.484 3.246 1.00 91.88 397 LEU A C 1
ATOM 3067 O O . LEU A 1 397 ? -13.421 -10.374 4.203 1.00 91.88 397 LEU A O 1
ATOM 3071 N N . GLY A 1 398 ? -13.050 -10.257 1.996 1.00 86.88 398 GLY A N 1
ATOM 3072 C CA . GLY A 1 398 ? -14.424 -9.940 1.596 1.00 86.88 398 GLY A CA 1
ATOM 3073 C C . GLY A 1 398 ? -15.177 -11.132 1.009 1.00 86.88 398 GLY A C 1
ATOM 3074 O O . GLY A 1 398 ? -16.380 -11.259 1.229 1.00 86.88 398 GLY A O 1
ATOM 3075 N N . ASP A 1 399 ? -14.461 -12.027 0.328 1.00 85.12 399 ASP A N 1
ATOM 3076 C CA . ASP A 1 399 ? -15.075 -13.047 -0.537 1.00 85.12 399 ASP A CA 1
ATOM 3077 C C . ASP A 1 399 ? -15.136 -14.438 0.112 1.00 85.12 399 ASP A C 1
ATOM 3079 O O . ASP A 1 399 ? -15.300 -15.455 -0.563 1.00 85.12 399 ASP A O 1
ATOM 3083 N N . ILE A 1 400 ? -14.972 -14.500 1.435 1.00 86.88 400 ILE A N 1
ATOM 3084 C CA . ILE A 1 400 ? -15.045 -15.734 2.217 1.00 86.88 400 ILE A CA 1
ATOM 3085 C C . ILE A 1 400 ? -15.664 -15.470 3.589 1.00 86.88 400 ILE A C 1
ATOM 3087 O O . ILE A 1 400 ? -15.334 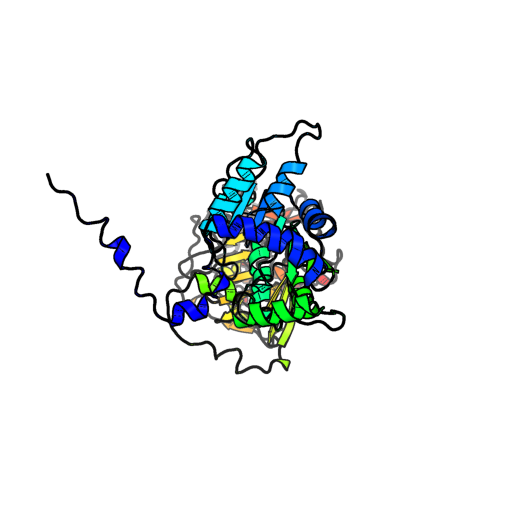-14.495 4.265 1.00 86.88 400 ILE A O 1
ATOM 3091 N N . ASP A 1 401 ? -16.553 -16.367 4.016 1.00 86.12 401 ASP A N 1
ATOM 3092 C CA . ASP A 1 401 ? -17.070 -16.373 5.382 1.00 86.12 401 ASP A CA 1
ATOM 3093 C C . ASP A 1 401 ? -16.092 -17.099 6.314 1.00 86.12 401 ASP A C 1
ATOM 3095 O O . ASP A 1 401 ? -16.156 -18.312 6.523 1.00 86.12 401 ASP A O 1
ATOM 3099 N N . VAL A 1 402 ? -15.160 -16.337 6.882 1.00 87.56 402 VAL A N 1
ATOM 3100 C CA . VAL A 1 402 ? -14.165 -16.870 7.821 1.00 87.56 402 VAL A CA 1
ATOM 3101 C C . VAL A 1 402 ? -14.766 -17.365 9.137 1.00 87.56 402 VAL A C 1
ATOM 3103 O O . VAL A 1 402 ? -14.144 -18.174 9.824 1.00 87.56 402 VAL A O 1
ATOM 3106 N N . GLU A 1 403 ? -15.970 -16.913 9.502 1.00 83.62 403 GLU A N 1
ATOM 3107 C CA . GLU A 1 403 ? -16.665 -17.392 10.699 1.00 83.62 403 GLU A CA 1
ATOM 3108 C C . GLU A 1 403 ? -17.299 -18.768 10.461 1.00 83.62 403 GLU A C 1
ATOM 3110 O O . GLU A 1 403 ? -17.578 -19.468 11.431 1.00 83.62 403 GLU A O 1
ATOM 3115 N N . ALA A 1 404 ? -17.482 -19.203 9.212 1.00 88.06 404 ALA A N 1
ATOM 3116 C CA . ALA A 1 404 ? -17.939 -20.555 8.886 1.00 88.06 404 ALA A CA 1
ATOM 3117 C C . ALA A 1 404 ? -16.796 -21.589 8.865 1.00 88.06 404 ALA A C 1
ATOM 3119 O O . ALA A 1 404 ? -17.043 -22.783 9.031 1.00 88.06 404 ALA A O 1
ATOM 3120 N N . LEU A 1 405 ? -15.539 -21.151 8.719 1.00 89.50 405 LEU A N 1
ATOM 3121 C CA . LEU A 1 405 ? -14.386 -22.054 8.642 1.00 89.50 405 LEU A CA 1
ATOM 3122 C C . LEU A 1 405 ? -14.131 -22.798 9.968 1.00 89.50 405 LEU A C 1
ATOM 3124 O O . LEU A 1 405 ? -14.331 -22.223 11.045 1.00 89.50 405 LEU A O 1
ATOM 3128 N N . PRO A 1 406 ? -13.644 -24.054 9.935 1.00 90.75 406 PRO A N 1
ATOM 3129 C CA . PRO A 1 406 ? -13.103 -24.737 11.108 1.00 90.75 406 PRO A CA 1
ATOM 3130 C C . PRO A 1 406 ? -12.023 -23.899 11.802 1.00 90.75 406 PRO A C 1
ATOM 3132 O O . PRO A 1 406 ? -11.148 -23.331 11.149 1.00 90.75 406 PRO A O 1
ATOM 3135 N N . LYS A 1 407 ? -12.072 -23.821 13.138 1.00 87.12 407 LYS A N 1
ATOM 3136 C CA . LYS A 1 407 ? -11.116 -23.031 13.925 1.00 87.12 407 LYS A CA 1
ATOM 3137 C C . LYS A 1 407 ? -10.048 -23.944 14.496 1.00 87.12 407 LYS A C 1
ATOM 3139 O O . LYS A 1 407 ? -10.357 -24.852 15.265 1.00 87.12 407 LYS A O 1
ATOM 3144 N N . ARG A 1 408 ? -8.787 -23.654 14.188 1.00 87.88 408 ARG A N 1
ATOM 3145 C CA . ARG A 1 408 ? -7.642 -24.240 14.889 1.00 87.88 408 ARG A CA 1
ATOM 3146 C C . ARG A 1 408 ? -7.247 -23.318 16.031 1.00 87.88 408 ARG A C 1
ATOM 3148 O O . ARG A 1 408 ? -6.790 -22.198 15.798 1.00 87.88 408 ARG A O 1
ATOM 3155 N N . HIS A 1 409 ? -7.459 -23.769 17.262 1.00 83.69 409 HIS A N 1
ATOM 3156 C CA . HIS A 1 409 ? -7.108 -22.982 18.437 1.00 83.69 409 HIS A CA 1
ATOM 3157 C C . HIS A 1 409 ? -5.588 -22.833 18.556 1.00 83.69 409 HIS A C 1
ATOM 3159 O O . HIS A 1 409 ? -4.843 -23.799 18.385 1.00 83.69 409 HIS A O 1
ATOM 3165 N N . TYR A 1 410 ? -5.140 -21.620 18.862 1.00 83.00 410 TYR A N 1
ATOM 3166 C CA . TYR A 1 410 ? -3.750 -21.317 19.166 1.00 83.00 410 TYR A CA 1
ATOM 3167 C C . TYR A 1 410 ? -3.677 -20.661 20.541 1.00 83.00 410 TYR A C 1
ATOM 3169 O O . TYR A 1 410 ? -4.200 -19.560 20.735 1.00 83.00 410 TYR A O 1
ATOM 3177 N N . ASP A 1 411 ? -3.014 -21.333 21.481 1.00 80.94 411 ASP A N 1
ATOM 3178 C CA . ASP A 1 411 ? -2.805 -20.797 22.821 1.00 80.94 411 ASP A CA 1
ATOM 3179 C C . ASP A 1 411 ? -1.662 -19.772 22.809 1.00 80.94 411 ASP A C 1
ATOM 3181 O O . ASP A 1 411 ? -0.476 -20.100 22.886 1.00 80.94 411 ASP A O 1
ATOM 3185 N N . GLY A 1 412 ? -2.033 -18.510 22.622 1.00 74.88 412 GLY A N 1
ATOM 3186 C CA . GLY A 1 412 ? -1.147 -17.362 22.727 1.00 74.88 412 GLY A CA 1
ATOM 3187 C C . GLY A 1 412 ? -0.936 -16.894 24.168 1.00 74.88 412 GLY A C 1
ATOM 3188 O O . GLY A 1 412 ? 0.116 -16.321 24.439 1.00 74.88 412 GLY A O 1
ATOM 3189 N N . TRP A 1 413 ? -1.883 -17.142 25.081 1.00 73.62 413 TRP A N 1
ATOM 3190 C CA . TRP A 1 413 ? -1.738 -16.820 26.507 1.00 73.62 413 TRP A CA 1
ATOM 3191 C C . TRP A 1 413 ? -0.702 -17.704 27.197 1.00 73.62 413 TRP A C 1
ATOM 3193 O O . TRP A 1 413 ? 0.158 -17.182 27.897 1.00 73.62 413 TRP A O 1
ATOM 3203 N N . GLY A 1 414 ? -0.732 -19.020 26.975 1.00 67.50 414 GLY A N 1
ATOM 3204 C CA . GLY A 1 414 ? 0.203 -19.949 27.621 1.00 67.50 414 GLY A CA 1
ATOM 3205 C C . GLY A 1 414 ? 1.651 -19.853 27.128 1.00 67.50 414 GLY A C 1
ATOM 3206 O O . GLY A 1 414 ? 2.548 -20.412 27.755 1.00 67.50 414 GLY A O 1
ATOM 3207 N N . LYS A 1 415 ? 1.905 -19.156 26.011 1.00 66.69 415 LYS A N 1
ATOM 3208 C CA . LYS A 1 415 ? 3.243 -19.055 25.402 1.00 66.69 415 LYS A CA 1
ATOM 3209 C C . LYS A 1 415 ? 4.060 -17.846 25.843 1.00 66.69 415 LYS A C 1
ATOM 3211 O O . LYS A 1 415 ? 5.282 -17.889 25.723 1.00 66.69 415 LYS A O 1
ATOM 3216 N N . TRP A 1 416 ? 3.420 -16.781 26.314 1.00 67.31 416 TRP A N 1
ATOM 3217 C CA . TRP A 1 416 ? 4.082 -15.501 26.567 1.00 67.31 416 TRP A CA 1
ATOM 3218 C C . TRP A 1 416 ? 3.613 -14.897 27.884 1.00 67.31 416 TRP A C 1
ATOM 3220 O O . TRP A 1 416 ? 2.519 -15.196 28.358 1.00 67.31 416 TRP A O 1
ATOM 3230 N N . THR A 1 417 ? 4.431 -14.024 28.471 1.00 63.97 417 THR A N 1
ATOM 3231 C CA . THR A 1 417 ? 4.023 -13.266 29.656 1.00 63.97 417 THR A CA 1
ATOM 3232 C C . THR A 1 417 ? 2.723 -12.513 29.353 1.00 63.97 417 THR A C 1
ATOM 3234 O O . THR A 1 417 ? 2.637 -11.883 28.294 1.00 63.97 417 THR A O 1
ATOM 3237 N N . PRO A 1 418 ? 1.718 -12.549 30.248 1.00 67.56 418 PRO A N 1
ATOM 3238 C CA . PRO A 1 418 ? 0.488 -11.795 30.062 1.00 67.56 418 PRO A CA 1
ATOM 3239 C C . PRO A 1 418 ? 0.792 -10.328 29.760 1.00 67.56 418 PRO A C 1
ATOM 3241 O O . PRO A 1 418 ? 1.507 -9.656 30.505 1.00 67.56 418 PRO A O 1
ATOM 3244 N N . TYR A 1 419 ? 0.276 -9.850 28.631 1.00 71.06 419 TYR A N 1
ATOM 3245 C CA . TYR A 1 419 ? 0.478 -8.477 28.197 1.00 71.06 419 TYR A CA 1
ATOM 3246 C C . TYR A 1 419 ? -0.142 -7.502 29.205 1.00 71.06 419 TYR A C 1
ATOM 3248 O O . TYR A 1 419 ? -1.342 -7.568 29.476 1.00 71.06 419 TYR A O 1
ATOM 3256 N N . ALA A 1 420 ? 0.666 -6.564 29.699 1.00 74.81 420 ALA A N 1
ATOM 3257 C CA . ALA A 1 420 ? 0.197 -5.416 30.459 1.00 74.81 420 ALA A CA 1
ATOM 3258 C C . ALA A 1 420 ? 0.078 -4.190 29.532 1.00 74.81 420 ALA A C 1
ATOM 3260 O O . ALA A 1 420 ? 1.012 -3.913 28.768 1.00 74.81 420 ALA A O 1
ATOM 3261 N N . PRO A 1 421 ? -1.038 -3.440 29.575 1.00 78.94 421 PRO A N 1
ATOM 3262 C CA . PRO A 1 421 ? -1.186 -2.229 28.782 1.00 78.94 421 PRO A CA 1
ATOM 3263 C C . PRO A 1 421 ? -0.087 -1.210 29.102 1.00 78.94 421 PRO A C 1
ATOM 3265 O O . PRO A 1 421 ? 0.291 -1.010 30.252 1.00 78.94 421 PRO A O 1
ATOM 3268 N N . GLN A 1 422 ? 0.415 -0.543 28.060 1.00 71.94 422 GLN A 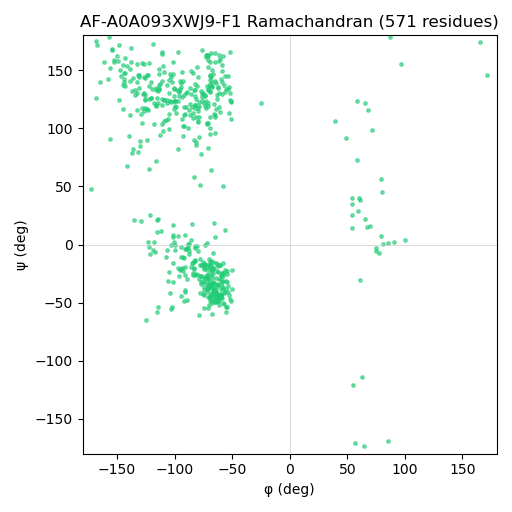N 1
ATOM 3269 C CA . GLN A 1 422 ? 1.473 0.471 28.177 1.00 71.94 422 GLN A CA 1
ATOM 3270 C C . GLN A 1 422 ? 0.999 1.705 28.954 1.00 71.94 422 GLN A C 1
ATOM 3272 O O . GLN A 1 422 ? 1.788 2.359 29.630 1.00 71.94 422 GLN A O 1
ATOM 3277 N N . PHE A 1 423 ? -0.287 2.034 28.825 1.00 68.44 423 PHE A N 1
ATOM 3278 C CA . PHE A 1 423 ? -0.879 3.231 29.396 1.00 68.44 423 PHE A CA 1
ATOM 3279 C C . PHE A 1 423 ? -1.870 2.852 30.504 1.00 68.44 423 PHE A C 1
ATOM 3281 O O . PHE A 1 423 ? -3.054 2.656 30.248 1.00 68.44 423 PHE A O 1
ATOM 3288 N N . GLY A 1 424 ? -1.380 2.839 31.742 1.00 66.19 424 GLY A N 1
ATOM 3289 C CA . GLY A 1 424 ? -2.155 3.230 32.921 1.00 66.19 424 GLY A CA 1
ATOM 3290 C C . GLY A 1 424 ? -2.825 2.136 33.752 1.00 66.19 424 GLY A C 1
ATOM 3291 O O . GLY A 1 424 ? -3.151 1.046 33.290 1.00 66.19 424 GLY A O 1
ATOM 3292 N N . GLU A 1 425 ? -3.024 2.511 35.014 1.00 70.88 425 GLU A N 1
ATOM 3293 C CA . GLU A 1 425 ? -3.686 1.762 36.078 1.00 70.88 425 GLU A CA 1
ATOM 3294 C C . GLU A 1 425 ? -5.203 1.656 35.854 1.00 70.88 425 GLU A C 1
ATOM 3296 O O . GLU A 1 425 ? -5.801 2.409 35.075 1.00 70.88 425 GLU A O 1
ATOM 3301 N N . ARG A 1 426 ? -5.834 0.704 36.552 1.00 81.81 426 ARG A N 1
ATOM 3302 C CA . ARG A 1 426 ? -7.293 0.547 36.556 1.00 81.81 426 ARG A CA 1
ATOM 3303 C C . ARG A 1 426 ? -7.961 1.822 37.057 1.00 81.81 426 ARG A C 1
ATOM 3305 O O . ARG A 1 426 ? -7.433 2.534 37.904 1.00 81.81 426 ARG A O 1
ATOM 3312 N N . ILE A 1 427 ? -9.155 2.078 36.543 1.00 85.06 427 ILE A N 1
ATOM 3313 C CA . ILE A 1 427 ? -9.951 3.232 36.948 1.00 85.06 427 ILE A CA 1
ATOM 3314 C C . ILE A 1 427 ? -11.050 2.744 37.848 1.00 85.06 427 ILE A C 1
ATOM 3316 O O . ILE A 1 427 ? -11.832 1.891 37.446 1.00 85.06 427 ILE A O 1
ATOM 3320 N N . GLU A 1 428 ? -11.111 3.292 39.051 1.00 86.69 428 GLU A N 1
ATOM 3321 C CA . GLU A 1 428 ? -12.186 2.977 39.973 1.00 86.69 428 GLU A CA 1
ATOM 3322 C C . GLU A 1 428 ? -13.514 3.525 39.465 1.00 86.69 428 GLU A C 1
ATOM 3324 O O . GLU A 1 428 ? -13.618 4.673 39.024 1.00 86.69 428 GLU A O 1
ATOM 3329 N N . TRP A 1 429 ? -14.543 2.689 39.553 1.00 88.31 429 TRP A N 1
ATOM 3330 C CA . TRP A 1 429 ? -15.905 3.129 39.321 1.00 88.31 429 TRP A CA 1
ATOM 3331 C C . TRP A 1 429 ? -16.342 4.043 40.467 1.00 88.31 429 TRP A C 1
ATOM 3333 O O . TRP A 1 429 ? -16.186 3.691 41.638 1.00 88.31 429 TRP A O 1
ATOM 3343 N N . LYS A 1 430 ? -16.917 5.200 40.141 1.00 86.56 430 LYS A N 1
ATOM 3344 C CA . LYS A 1 430 ? -17.443 6.152 41.129 1.00 86.56 430 LYS A CA 1
ATOM 3345 C C . LYS A 1 430 ? -18.954 6.259 41.007 1.00 86.56 430 LYS A C 1
ATOM 3347 O O . LYS A 1 430 ? -19.471 6.376 39.903 1.00 86.56 430 LYS A O 1
ATOM 3352 N N . LYS A 1 431 ? -19.686 6.280 42.120 1.00 80.06 431 LYS A N 1
ATOM 3353 C CA . LYS A 1 431 ? -21.143 6.471 42.071 1.00 80.06 431 LYS A CA 1
ATOM 3354 C C . LYS A 1 431 ? -21.479 7.856 41.482 1.00 80.06 431 LYS A C 1
ATOM 3356 O O . LYS A 1 431 ? -20.912 8.839 41.956 1.00 80.06 431 LYS A O 1
ATOM 3361 N N . PRO A 1 432 ? -22.363 7.962 40.468 1.00 77.50 432 PRO A N 1
ATOM 3362 C CA . PRO A 1 432 ? -22.817 9.256 39.957 1.00 77.50 432 PRO A CA 1
ATOM 3363 C C . PRO A 1 432 ? -23.567 10.060 41.031 1.00 77.50 432 PRO A C 1
ATOM 3365 O O . PRO A 1 432 ? -24.416 9.509 41.733 1.00 77.50 432 PRO A O 1
ATOM 3368 N N . GLU A 1 433 ? -23.280 11.357 41.149 1.00 71.00 433 GLU A N 1
ATOM 3369 C CA . GLU A 1 433 ? -23.958 12.256 42.093 1.00 71.00 433 GLU A CA 1
ATOM 3370 C C . GLU A 1 433 ? -25.433 12.476 41.700 1.00 71.00 433 GLU A C 1
ATOM 3372 O O . GLU A 1 433 ? -25.759 12.614 40.522 1.00 71.00 433 GLU A O 1
ATOM 3377 N N . GLY A 1 434 ? -26.338 12.511 42.685 1.00 65.06 434 GLY A N 1
ATOM 3378 C CA . GLY A 1 434 ? -27.746 12.879 42.478 1.00 65.06 434 GLY A CA 1
ATOM 3379 C C . GLY A 1 434 ? -28.701 11.764 42.026 1.00 65.06 434 GLY A C 1
ATOM 3380 O O . GLY A 1 434 ? -29.887 12.041 41.862 1.00 65.06 434 GLY A O 1
ATOM 3381 N N . LYS A 1 435 ? -28.249 10.510 41.864 1.00 58.31 435 LYS A N 1
ATOM 3382 C CA . LYS A 1 435 ? -29.159 9.354 41.735 1.00 58.31 435 LYS A CA 1
ATOM 3383 C C . LYS A 1 435 ? -29.517 8.820 43.128 1.00 58.31 435 LYS A C 1
ATOM 3385 O O . LYS A 1 435 ? -28.618 8.474 43.895 1.00 58.31 435 LYS A O 1
ATOM 3390 N N . ALA A 1 436 ? -30.814 8.810 43.451 1.00 48.97 436 ALA A N 1
ATOM 3391 C CA . ALA A 1 436 ? -31.345 8.270 44.702 1.00 48.97 436 ALA A CA 1
ATOM 3392 C C . ALA A 1 436 ? -30.975 6.787 44.864 1.00 48.97 436 ALA A C 1
ATOM 3394 O O . ALA A 1 436 ? -30.762 6.089 43.872 1.00 48.97 436 ALA A O 1
ATOM 3395 N N . ASP A 1 437 ? -30.912 6.321 46.112 1.00 48.91 437 ASP A N 1
ATOM 3396 C CA . ASP A 1 437 ? -30.817 4.901 46.462 1.00 48.91 437 ASP A CA 1
ATOM 3397 C C . ASP A 1 437 ? -32.138 4.188 46.110 1.00 48.91 437 ASP A C 1
ATOM 3399 O O . ASP A 1 437 ? -32.882 3.749 46.984 1.00 48.91 437 ASP A O 1
ATOM 3403 N N . GLU A 1 438 ? -32.487 4.128 44.827 1.00 47.44 438 GLU A N 1
ATOM 3404 C CA . GLU A 1 438 ? -33.514 3.205 44.355 1.00 47.44 438 GLU A CA 1
ATOM 3405 C C . GLU A 1 438 ? -32.904 1.810 44.411 1.00 47.44 438 GLU A C 1
ATOM 3407 O O . GLU A 1 438 ? -32.023 1.508 43.614 1.00 47.44 438 GLU A O 1
ATOM 3412 N N . GLU A 1 439 ? -33.330 1.057 45.432 1.00 46.12 439 GLU A N 1
ATOM 3413 C CA . GLU A 1 439 ? -33.078 -0.360 45.718 1.00 46.12 439 GLU A CA 1
ATOM 3414 C C . GLU A 1 439 ? -31.652 -0.820 45.410 1.00 46.12 439 GLU A C 1
ATOM 3416 O O . GLU A 1 439 ? -31.270 -0.982 44.255 1.00 46.12 439 GLU A O 1
ATOM 3421 N N . ALA A 1 440 ? -30.875 -1.039 46.479 1.00 47.50 440 ALA A N 1
ATOM 3422 C CA . ALA A 1 440 ? -29.524 -1.587 46.449 1.00 47.50 440 ALA A CA 1
ATOM 3423 C C . ALA A 1 440 ? -29.282 -2.447 45.202 1.00 47.50 440 ALA A C 1
ATOM 3425 O O . ALA A 1 440 ? -30.005 -3.410 44.956 1.00 47.50 440 ALA A O 1
ATOM 3426 N N . GLU A 1 441 ? -28.269 -2.052 44.430 1.00 56.06 441 GLU A N 1
ATOM 3427 C CA . GLU A 1 441 ? -27.656 -2.762 43.307 1.00 56.06 441 GLU A CA 1
ATOM 3428 C C . GLU A 1 441 ? -27.119 -4.152 43.739 1.00 56.06 441 GLU A C 1
ATOM 3430 O O . GLU A 1 441 ? -25.950 -4.479 43.515 1.00 56.06 441 GLU A O 1
ATOM 3435 N N . ASP A 1 442 ? -27.943 -4.960 44.405 1.00 56.94 442 ASP A N 1
ATOM 3436 C CA . ASP A 1 442 ? -27.668 -6.305 44.876 1.00 56.94 442 ASP A CA 1
ATOM 3437 C C . ASP A 1 442 ? -27.465 -7.181 43.639 1.00 56.94 442 ASP A C 1
ATOM 3439 O O . ASP A 1 442 ? -28.374 -7.431 42.846 1.00 56.94 442 ASP A O 1
ATOM 3443 N N . GLY A 1 443 ? -26.217 -7.603 43.436 1.00 75.12 443 GLY A N 1
ATOM 3444 C CA . GLY A 1 443 ? -25.822 -8.492 42.343 1.00 75.12 443 GLY A CA 1
ATOM 3445 C C . GLY A 1 443 ? -25.180 -7.823 41.122 1.00 75.12 443 GLY A C 1
ATOM 3446 O O . GLY A 1 443 ? -24.865 -8.530 40.164 1.00 75.12 443 GLY A O 1
ATOM 3447 N N . LEU A 1 444 ? -24.935 -6.504 41.124 1.00 87.06 444 LEU A N 1
ATOM 3448 C CA . LEU A 1 444 ? -24.092 -5.886 40.088 1.00 87.06 444 LEU A CA 1
ATOM 3449 C C . LEU A 1 444 ? -22.600 -6.081 40.394 1.00 87.06 444 LEU A C 1
ATOM 3451 O O . LEU A 1 444 ? -22.135 -5.855 41.509 1.00 87.06 444 LEU A O 1
ATOM 3455 N N . VAL A 1 445 ? -21.841 -6.433 39.363 1.00 91.38 445 VAL A N 1
ATOM 3456 C CA . VAL A 1 445 ? -20.390 -6.619 39.378 1.00 91.38 445 VAL A CA 1
ATOM 3457 C C . VAL A 1 445 ? -19.723 -5.430 38.685 1.00 91.38 445 VAL A C 1
ATOM 3459 O O . VAL A 1 445 ? -20.213 -4.916 37.673 1.00 91.38 445 VAL A O 1
ATOM 3462 N N . THR A 1 446 ? -18.589 -4.989 39.230 1.00 93.25 446 THR A N 1
ATOM 3463 C CA . THR A 1 446 ? -17.737 -3.980 38.593 1.00 93.25 446 THR A CA 1
ATOM 3464 C C . THR A 1 446 ? -16.683 -4.668 37.737 1.00 93.25 446 THR A C 1
ATOM 3466 O O . THR A 1 446 ? -15.837 -5.403 38.241 1.00 93.25 446 THR A O 1
ATOM 3469 N N . TYR A 1 447 ? -16.723 -4.390 36.442 1.00 94.38 447 TYR A N 1
ATOM 3470 C CA . TYR A 1 447 ? -15.751 -4.826 35.453 1.00 94.38 447 TYR A CA 1
ATOM 3471 C C . TYR A 1 447 ? -14.835 -3.670 35.071 1.00 94.38 447 TYR A C 1
ATOM 3473 O O . TYR A 1 447 ? -15.260 -2.517 34.979 1.00 94.38 447 TYR A O 1
ATOM 3481 N N . TYR A 1 448 ? -13.583 -3.995 34.777 1.00 94.31 448 TYR A N 1
ATOM 3482 C CA . TYR A 1 448 ? -12.610 -3.050 34.245 1.00 94.31 448 TYR A CA 1
ATOM 3483 C C . TYR A 1 448 ? -12.248 -3.458 32.827 1.00 94.31 448 TYR A C 1
ATOM 3485 O O . TYR A 1 448 ? -12.312 -4.634 32.462 1.00 94.31 448 TYR A O 1
ATOM 3493 N N . GLY A 1 449 ? -11.890 -2.480 32.012 1.00 94.06 449 GLY A N 1
ATOM 3494 C CA . GLY A 1 449 ? -11.365 -2.780 30.698 1.00 94.06 449 GLY A CA 1
ATOM 3495 C C . GLY A 1 449 ? -10.747 -1.579 30.023 1.00 94.06 449 GLY A C 1
ATOM 3496 O O . GLY A 1 449 ? -10.764 -0.446 30.514 1.00 94.06 449 GLY A O 1
ATOM 3497 N N . ASN A 1 450 ? -10.170 -1.853 28.866 1.00 94.88 450 ASN A N 1
ATOM 3498 C CA . ASN A 1 450 ? -9.358 -0.901 28.134 1.00 94.88 450 ASN A CA 1
ATOM 3499 C C . ASN A 1 450 ? -9.205 -1.299 26.665 1.00 94.88 450 ASN A C 1
ATOM 3501 O O . ASN A 1 450 ? -9.271 -2.478 26.301 1.00 94.88 450 ASN A O 1
ATOM 3505 N N . CYS A 1 451 ? -8.911 -0.308 25.818 1.00 95.38 451 CYS A N 1
ATOM 3506 C CA . CYS A 1 451 ? -8.323 -0.578 24.507 1.00 95.38 451 CYS A CA 1
ATOM 3507 C C . CYS A 1 451 ? -6.974 -1.292 24.673 1.00 95.38 451 CYS A C 1
ATOM 3509 O O . CYS A 1 451 ? -6.353 -1.159 25.726 1.00 95.38 451 CYS A O 1
ATOM 3511 N N . HIS A 1 452 ? -6.468 -1.989 23.650 1.00 93.44 452 HIS A N 1
ATOM 3512 C CA . HIS A 1 452 ? -5.263 -2.808 23.809 1.00 93.44 452 HIS A CA 1
ATOM 3513 C C . HIS A 1 452 ? -4.088 -2.036 24.427 1.00 93.44 452 HIS A C 1
ATOM 3515 O O . HIS A 1 452 ? -3.514 -2.495 25.399 1.00 93.44 452 HIS A O 1
ATOM 3521 N N . CYS A 1 453 ? -3.776 -0.821 23.967 1.00 93.31 453 CYS A N 1
ATOM 3522 C CA . CYS A 1 453 ? -2.657 -0.069 24.542 1.00 93.31 453 CYS A CA 1
ATOM 3523 C C . CYS A 1 453 ? -2.933 0.546 25.928 1.00 93.31 453 CYS A C 1
ATOM 3525 O O . CYS A 1 453 ? -1.983 0.945 26.594 1.00 93.31 453 CYS A O 1
ATOM 3527 N N . GLY A 1 454 ? -4.195 0.660 26.354 1.00 94.06 454 GLY A N 1
ATOM 3528 C CA . GLY A 1 454 ? -4.582 1.274 27.630 1.00 94.06 454 GLY A CA 1
ATOM 3529 C C . GLY A 1 454 ? -4.876 2.777 27.591 1.00 94.06 454 GLY A C 1
ATOM 3530 O O . GLY A 1 454 ? -5.183 3.356 28.621 1.00 94.06 454 GLY A O 1
ATOM 3531 N N . LYS A 1 455 ? -4.816 3.451 26.434 1.00 94.56 455 LYS A N 1
ATOM 3532 C CA . LYS A 1 455 ? -5.105 4.903 26.366 1.00 94.56 455 LYS A CA 1
ATOM 3533 C C . LYS A 1 455 ? -6.570 5.242 26.652 1.00 94.56 455 LYS A C 1
ATOM 3535 O O . LYS A 1 455 ? -6.857 6.265 27.256 1.00 94.56 455 LYS A O 1
ATOM 3540 N N . ILE A 1 456 ? -7.470 4.354 26.234 1.00 95.50 456 ILE A N 1
ATOM 3541 C CA . ILE A 1 456 ? -8.887 4.383 26.588 1.00 95.50 456 ILE A CA 1
ATOM 3542 C C . ILE A 1 456 ? -9.090 3.306 27.643 1.00 95.50 456 ILE A C 1
ATOM 3544 O O . ILE A 1 456 ? -8.800 2.134 27.385 1.00 95.50 456 ILE A O 1
ATOM 3548 N N . ARG A 1 457 ? -9.595 3.702 28.806 1.00 95.00 457 ARG A N 1
ATOM 3549 C CA . ARG A 1 457 ? -9.893 2.827 29.948 1.00 95.00 457 ARG A CA 1
ATOM 3550 C C . ARG A 1 457 ? -11.322 3.075 30.396 1.00 95.00 457 ARG A C 1
ATOM 3552 O O . ARG A 1 457 ? -11.869 4.150 30.149 1.00 95.00 457 ARG A O 1
ATOM 3559 N N . TYR A 1 458 ? -11.929 2.103 31.054 1.00 95.31 458 TYR A N 1
ATOM 3560 C CA . TYR A 1 458 ? -13.248 2.288 31.636 1.00 95.31 458 TYR A CA 1
ATOM 3561 C C . TYR A 1 458 ? -13.480 1.392 32.847 1.00 95.31 458 TYR A C 1
ATOM 3563 O O . TYR A 1 458 ? -12.854 0.340 33.004 1.00 95.31 458 TYR A O 1
ATOM 3571 N N . ALA A 1 459 ? -14.445 1.812 33.658 1.00 95.44 459 ALA A N 1
ATOM 3572 C CA . ALA A 1 459 ? -15.097 0.980 34.652 1.00 95.44 459 ALA A CA 1
ATOM 3573 C C . ALA A 1 459 ? -16.562 0.784 34.250 1.00 95.44 459 ALA A C 1
ATOM 3575 O O . ALA A 1 459 ? -17.240 1.737 33.858 1.00 95.44 459 ALA A O 1
ATOM 3576 N N . LEU A 1 460 ? -17.040 -0.451 34.318 1.00 94.94 460 LEU A N 1
ATOM 3577 C CA . LEU A 1 460 ? -18.387 -0.848 33.933 1.00 94.94 460 LEU A CA 1
ATOM 3578 C C . LEU A 1 460 ? -19.074 -1.504 35.123 1.00 94.94 460 LEU A C 1
ATOM 3580 O O . LEU A 1 460 ? -18.587 -2.507 35.632 1.00 94.94 460 LEU A O 1
ATOM 3584 N N . ARG A 1 461 ? -20.243 -1.000 35.505 1.00 93.62 461 ARG A N 1
ATOM 3585 C CA . ARG A 1 461 ? -21.117 -1.672 36.462 1.00 93.62 461 ARG A CA 1
ATOM 3586 C C . ARG A 1 461 ? -22.232 -2.402 35.728 1.00 93.62 461 ARG A C 1
ATOM 3588 O O . ARG A 1 461 ? -22.988 -1.786 34.985 1.00 93.62 461 ARG A O 1
ATOM 3595 N N . SER A 1 462 ? -22.301 -3.718 35.883 1.00 92.75 462 SER A N 1
ATOM 3596 C CA . SER A 1 462 ? -23.204 -4.565 35.100 1.00 92.75 462 SER A CA 1
ATOM 3597 C C . SER A 1 462 ? -23.634 -5.795 35.893 1.00 92.75 462 SER A C 1
ATOM 3599 O O . SER A 1 462 ? -22.979 -6.168 36.859 1.00 92.75 462 SER A O 1
ATOM 3601 N N . LYS A 1 463 ? -24.714 -6.460 35.467 1.00 92.00 463 LYS A N 1
ATOM 3602 C CA . LYS A 1 463 ? -24.994 -7.837 35.906 1.00 92.00 463 LYS A CA 1
ATOM 3603 C C . LYS A 1 463 ? -23.815 -8.741 35.547 1.00 92.00 463 LYS A C 1
ATOM 3605 O O . LYS A 1 463 ? -23.014 -8.378 34.675 1.00 92.00 463 LYS A O 1
ATOM 3610 N N . ASN A 1 464 ? -23.746 -9.908 36.185 1.00 92.19 464 ASN A N 1
ATOM 3611 C CA . ASN A 1 464 ? -22.774 -10.922 35.808 1.00 92.19 464 ASN A CA 1
ATOM 3612 C C . ASN A 1 464 ? -22.865 -11.186 34.294 1.00 92.19 464 ASN A C 1
ATOM 3614 O O . ASN A 1 464 ? -23.959 -11.352 33.756 1.00 92.19 464 ASN A O 1
ATOM 3618 N N . LEU A 1 465 ? -21.724 -11.172 33.601 1.00 92.62 465 LEU A N 1
ATOM 3619 C CA . LEU A 1 465 ? -21.665 -11.403 32.157 1.00 92.62 465 LEU A CA 1
ATOM 3620 C C . LEU A 1 465 ? -22.248 -12.766 31.751 1.00 92.62 465 LEU A C 1
ATOM 3622 O O . LEU A 1 465 ? -22.759 -12.874 30.639 1.00 92.62 465 LEU A O 1
ATOM 3626 N N . ASP A 1 466 ? -22.219 -13.764 32.640 1.00 90.06 466 ASP A N 1
ATOM 3627 C CA . ASP A 1 466 ? -22.820 -15.087 32.410 1.00 90.06 466 ASP A CA 1
ATOM 3628 C C . ASP A 1 466 ? -24.358 -15.031 32.313 1.00 90.06 466 ASP A C 1
ATOM 3630 O O . ASP A 1 466 ? -24.973 -15.869 31.652 1.00 90.06 466 ASP A O 1
ATOM 3634 N N . ASP A 1 467 ? -24.979 -14.007 32.908 1.00 91.25 467 ASP A N 1
ATOM 3635 C CA . ASP A 1 467 ? -26.428 -13.776 32.868 1.00 91.25 467 ASP A CA 1
ATOM 3636 C C . ASP A 1 467 ? -26.858 -12.906 31.672 1.00 91.25 467 ASP A C 1
ATOM 3638 O O . ASP A 1 467 ? -28.051 -12.652 31.474 1.00 91.25 467 ASP A O 1
ATOM 3642 N N . LEU A 1 468 ? -25.903 -12.404 30.881 1.00 92.31 468 LEU A N 1
ATOM 3643 C CA . LEU A 1 468 ? -26.161 -11.507 29.758 1.00 92.31 468 LEU A CA 1
ATOM 3644 C C . LEU A 1 468 ? -26.119 -12.233 28.416 1.00 92.31 468 LEU A C 1
ATOM 3646 O O . LEU A 1 468 ? -25.311 -13.124 28.171 1.00 92.31 468 LEU A O 1
ATOM 3650 N N . GLU A 1 469 ? -26.955 -11.765 27.493 1.00 94.50 469 GLU A N 1
ATOM 3651 C CA . GLU A 1 469 ? -26.860 -12.128 26.083 1.00 94.50 469 GLU A CA 1
ATOM 3652 C C . GLU A 1 469 ? -25.965 -11.123 25.352 1.00 94.50 469 GLU A C 1
ATOM 3654 O O . GLU A 1 469 ? -26.303 -9.948 25.194 1.00 94.50 469 GLU A O 1
ATOM 3659 N N . VAL A 1 470 ? -24.803 -11.588 24.900 1.00 96.19 470 VAL A N 1
ATOM 3660 C CA . VAL A 1 470 ? -23.862 -10.802 24.105 1.00 96.19 470 VAL A CA 1
ATOM 3661 C C . VAL A 1 470 ? -24.300 -10.826 22.648 1.00 96.19 470 VAL A C 1
ATOM 3663 O O . VAL A 1 470 ? -24.340 -11.877 22.004 1.00 96.19 470 VAL A O 1
ATOM 3666 N N . MET A 1 471 ? -24.576 -9.658 22.077 1.00 95.00 471 MET A N 1
ATOM 3667 C CA . MET A 1 471 ? -24.904 -9.564 20.662 1.00 95.00 471 MET A CA 1
ATOM 3668 C C . MET A 1 471 ? -23.648 -9.741 19.805 1.00 95.00 471 MET A C 1
ATOM 3670 O O . MET A 1 471 ? -22.701 -8.950 19.851 1.00 95.00 471 MET A O 1
ATOM 3674 N N . GLN A 1 472 ? -23.685 -10.747 18.940 1.00 92.19 472 GLN A N 1
ATOM 3675 C CA . GLN A 1 472 ? -22.812 -10.880 17.785 1.00 92.19 472 GLN A CA 1
ATOM 3676 C C . GLN A 1 472 ? -23.574 -10.435 16.537 1.00 92.19 472 GLN A C 1
ATOM 3678 O O . GLN A 1 472 ? -24.716 -10.827 16.343 1.00 92.19 472 GLN A O 1
ATOM 3683 N N . CYS A 1 473 ? -22.952 -9.631 15.675 1.00 89.75 473 CYS A N 1
ATOM 3684 C CA . CYS A 1 473 ? -23.563 -9.143 14.438 1.00 89.75 473 CYS A CA 1
ATOM 3685 C C . CYS A 1 473 ? -22.676 -9.467 13.225 1.00 89.75 473 CYS A C 1
ATOM 3687 O O . CYS A 1 473 ? -21.449 -9.441 13.325 1.00 89.75 473 CYS A O 1
ATOM 3689 N N . ASN A 1 474 ? -23.296 -9.792 12.088 1.00 87.50 474 ASN A N 1
ATOM 3690 C CA . ASN A 1 474 ? -22.630 -10.162 10.830 1.00 87.50 474 ASN A CA 1
ATOM 3691 C C . ASN A 1 474 ? -22.598 -9.012 9.800 1.00 87.50 474 ASN A C 1
ATOM 3693 O O . ASN A 1 474 ? -22.217 -9.234 8.651 1.00 87.50 474 ASN A O 1
ATOM 3697 N N . CYS A 1 475 ? -23.003 -7.790 10.174 1.00 86.88 475 CYS A N 1
ATOM 3698 C CA . CYS A 1 475 ? -22.855 -6.630 9.292 1.00 86.88 475 CYS A CA 1
ATOM 3699 C C . CYS A 1 475 ? -21.371 -6.372 8.987 1.00 86.88 475 CYS A C 1
ATOM 3701 O O . CYS A 1 475 ? -20.496 -6.825 9.721 1.00 86.88 475 CYS A O 1
ATOM 3703 N N . SER A 1 476 ? -21.058 -5.594 7.952 1.00 85.19 476 SER A N 1
ATOM 3704 C CA . SER A 1 476 ? -19.666 -5.327 7.551 1.00 85.19 476 SER A CA 1
ATOM 3705 C C . SER A 1 476 ? -18.776 -4.798 8.684 1.00 85.19 476 SER A C 1
ATOM 3707 O O . SER A 1 476 ? -17.608 -5.173 8.764 1.00 85.19 476 SER A O 1
ATOM 3709 N N . MET A 1 477 ? -19.316 -3.969 9.587 1.00 87.81 477 MET A N 1
ATOM 3710 C CA . MET A 1 477 ? -18.572 -3.447 10.740 1.00 87.81 477 MET A CA 1
ATOM 3711 C C . MET A 1 477 ? -18.281 -4.519 11.768 1.00 87.81 477 MET A C 1
ATOM 3713 O O . MET A 1 477 ? -17.127 -4.703 12.160 1.00 87.81 477 MET A O 1
ATOM 3717 N N . CYS A 1 478 ? -19.315 -5.241 12.182 1.00 89.44 478 CYS A N 1
ATOM 3718 C CA . CYS A 1 478 ? -19.180 -6.253 13.213 1.00 89.44 478 CYS A CA 1
ATOM 3719 C C . CYS A 1 478 ? -18.468 -7.501 12.684 1.00 89.44 478 CYS A C 1
ATOM 3721 O O . CYS A 1 478 ? -17.758 -8.133 13.446 1.00 89.44 478 CYS A O 1
ATOM 3723 N N . GLY A 1 479 ? -18.567 -7.817 11.394 1.00 88.31 479 GLY A N 1
ATOM 3724 C CA . GLY A 1 479 ? -17.831 -8.902 10.750 1.00 88.31 479 GLY A CA 1
ATOM 3725 C C . GLY A 1 479 ? -16.333 -8.615 10.656 1.00 88.31 479 GLY A C 1
ATOM 3726 O O . GLY A 1 479 ? -15.532 -9.442 11.078 1.00 88.31 479 GLY A O 1
ATOM 3727 N N . LYS A 1 480 ? -15.934 -7.422 10.183 1.00 89.06 480 LYS A N 1
ATOM 3728 C CA . LYS A 1 480 ? -14.510 -7.076 9.996 1.00 89.06 480 LYS A CA 1
ATOM 3729 C C . LYS A 1 480 ? -13.765 -6.780 11.297 1.00 89.06 480 LYS A C 1
ATOM 3731 O O . LYS A 1 480 ? -12.607 -7.160 11.442 1.00 89.06 480 LYS A O 1
ATOM 3736 N N . ASN A 1 481 ? -14.421 -6.102 12.238 1.00 89.69 481 ASN A N 1
ATOM 3737 C CA . ASN A 1 481 ? -13.828 -5.718 13.524 1.00 89.69 481 ASN A CA 1
ATOM 3738 C C . ASN A 1 481 ? -14.222 -6.666 14.667 1.00 89.69 481 ASN A C 1
ATOM 3740 O O . ASN A 1 481 ? -13.760 -6.524 15.796 1.00 89.69 481 ASN A O 1
ATOM 3744 N N . SER A 1 482 ? -15.102 -7.630 14.384 1.00 89.50 482 SER A N 1
ATOM 3745 C CA . SER A 1 482 ? -15.585 -8.624 15.337 1.00 89.50 482 SER A CA 1
ATOM 3746 C C . SER A 1 482 ? -16.174 -8.040 16.624 1.00 89.50 482 SER A C 1
ATOM 3748 O O . SER A 1 482 ? -15.967 -8.602 17.703 1.00 89.50 482 SER A O 1
ATOM 3750 N N . HIS A 1 483 ? -16.927 -6.943 16.515 1.00 90.38 483 HIS A N 1
ATOM 3751 C CA . HIS A 1 483 ? -17.599 -6.338 17.663 1.00 90.38 483 HIS A CA 1
ATOM 3752 C C . HIS A 1 483 ? -18.529 -7.356 18.343 1.00 90.38 483 HIS A C 1
ATOM 3754 O O . HIS A 1 483 ? -19.224 -8.128 17.668 1.00 90.38 483 HIS A O 1
ATOM 3760 N N . ARG A 1 484 ? -18.509 -7.381 19.679 1.00 93.62 484 ARG A N 1
ATOM 3761 C CA . ARG A 1 484 ? -19.392 -8.198 20.521 1.00 93.62 484 ARG A CA 1
ATOM 3762 C C . ARG A 1 484 ? -20.028 -7.289 21.559 1.00 93.62 484 ARG A C 1
ATOM 3764 O O . ARG A 1 484 ? -19.342 -6.835 22.469 1.00 93.62 484 ARG A O 1
ATOM 3771 N N . HIS A 1 485 ? -21.295 -6.955 21.362 1.00 94.75 485 HIS A N 1
ATOM 3772 C CA . HIS A 1 485 ? -21.937 -5.876 22.096 1.00 94.75 485 HIS A CA 1
ATOM 3773 C C . HIS A 1 485 ? -22.695 -6.381 23.321 1.00 94.75 485 HIS A C 1
ATOM 3775 O O . HIS A 1 485 ? -23.497 -7.307 23.225 1.00 94.75 485 HIS A O 1
ATOM 3781 N N . ILE A 1 486 ? -22.497 -5.696 24.441 1.00 96.06 486 ILE A N 1
ATOM 3782 C CA . ILE A 1 486 ? -23.506 -5.561 25.498 1.00 96.06 486 ILE A CA 1
ATOM 3783 C C . ILE A 1 486 ? -23.984 -4.108 25.538 1.00 96.06 486 ILE A C 1
ATOM 3785 O O . ILE A 1 486 ? -23.334 -3.224 24.974 1.00 96.06 486 ILE A O 1
ATOM 3789 N N . TYR A 1 487 ? -25.117 -3.867 26.194 1.00 95.38 487 TYR A N 1
ATOM 3790 C CA . TYR A 1 487 ? -25.853 -2.601 26.135 1.00 95.38 487 TYR A CA 1
ATOM 3791 C C . TYR A 1 487 ? -26.034 -1.974 27.527 1.00 95.38 487 TYR A C 1
ATOM 3793 O O . TYR A 1 487 ? -27.161 -1.889 28.010 1.00 95.38 487 TYR A O 1
ATOM 3801 N N . PRO A 1 488 ? -24.952 -1.565 28.215 1.00 94.88 488 PRO A N 1
ATOM 3802 C CA . PRO A 1 488 ? -25.074 -0.852 29.481 1.00 94.88 488 PRO A CA 1
ATOM 3803 C C . PRO A 1 488 ? -25.602 0.571 29.265 1.00 94.88 488 PRO A C 1
ATOM 3805 O O . PRO A 1 488 ? -25.531 1.118 28.161 1.00 94.88 488 PRO A O 1
ATOM 3808 N N . THR A 1 489 ? -26.080 1.195 30.341 1.00 93.00 489 THR A N 1
ATOM 3809 C CA . THR A 1 489 ? -26.441 2.619 30.337 1.00 93.00 489 THR A CA 1
ATOM 3810 C C . THR A 1 489 ? -25.203 3.513 30.286 1.00 93.00 489 THR A C 1
ATOM 3812 O O . THR A 1 489 ? -24.084 3.081 30.594 1.00 93.00 489 THR A O 1
ATOM 3815 N N . ARG A 1 490 ? -25.374 4.793 29.937 1.00 90.12 490 ARG A N 1
ATOM 3816 C CA . ARG A 1 490 ? -24.260 5.758 29.895 1.00 90.12 490 ARG A CA 1
ATOM 3817 C C . ARG A 1 490 ? -23.628 5.944 31.268 1.00 90.12 490 ARG A C 1
ATOM 3819 O O . ARG A 1 490 ? -22.414 6.111 31.354 1.00 90.12 490 ARG A O 1
ATOM 3826 N N . THR A 1 491 ? -24.433 5.893 32.333 1.00 89.00 491 THR A N 1
ATOM 3827 C CA . THR A 1 491 ? -23.942 6.025 33.713 1.00 89.00 491 THR A CA 1
ATOM 3828 C C . THR A 1 491 ? -23.270 4.760 34.242 1.00 89.00 491 THR A C 1
ATOM 3830 O O . THR A 1 491 ? -22.397 4.855 35.102 1.00 89.00 491 THR A O 1
ATOM 3833 N N . ALA A 1 492 ? -23.645 3.584 33.729 1.00 92.25 492 ALA A N 1
ATOM 3834 C CA . ALA A 1 492 ? -23.037 2.315 34.120 1.00 92.25 492 ALA A CA 1
ATOM 3835 C C . ALA A 1 492 ? -21.592 2.174 33.613 1.00 92.25 492 ALA A C 1
ATOM 3837 O O . ALA A 1 492 ? -20.774 1.550 34.287 1.00 92.25 492 ALA A O 1
ATOM 3838 N N . MET A 1 493 ? -21.264 2.768 32.458 1.00 93.50 493 MET A N 1
ATOM 3839 C CA . MET A 1 493 ? -19.927 2.722 31.859 1.00 93.50 493 MET A CA 1
ATOM 3840 C C . MET A 1 493 ? -19.221 4.083 31.927 1.00 93.50 493 MET A C 1
ATOM 3842 O O . MET A 1 493 ? -19.494 4.991 31.135 1.00 93.50 493 MET A O 1
ATOM 3846 N N . GLN A 1 494 ? -18.244 4.193 32.821 1.00 93.44 494 GLN A N 1
ATOM 3847 C CA . GLN A 1 494 ? -17.416 5.384 32.999 1.00 93.44 494 GLN A CA 1
ATOM 3848 C C . GLN A 1 494 ? -16.141 5.264 32.178 1.00 93.44 494 GLN A C 1
ATOM 3850 O O . GLN A 1 494 ? -15.262 4.470 32.500 1.00 93.44 494 GLN A O 1
ATOM 3855 N N . VAL A 1 495 ? -16.060 6.047 31.104 1.00 94.38 495 VAL A N 1
ATOM 3856 C CA . VAL A 1 495 ? -14.920 6.067 30.183 1.00 94.38 495 VAL A CA 1
ATOM 3857 C C . VAL A 1 495 ? -13.933 7.146 30.604 1.00 94.38 495 VAL A C 1
ATOM 3859 O O . VAL A 1 495 ? -14.318 8.257 30.959 1.00 94.38 495 VAL A O 1
ATOM 3862 N N . HIS A 1 496 ? -12.653 6.831 30.491 1.00 94.31 496 HIS A N 1
ATOM 3863 C CA . HIS A 1 496 ? -11.554 7.753 30.692 1.00 94.31 496 HIS A CA 1
ATOM 3864 C C . HIS A 1 496 ? -10.620 7.704 29.486 1.00 94.31 496 HIS A C 1
ATOM 3866 O O . HIS A 1 496 ? -10.010 6.675 29.180 1.00 94.31 496 HIS A O 1
ATOM 3872 N N . ASP A 1 497 ? -10.528 8.846 28.819 1.00 93.81 497 ASP A N 1
ATOM 3873 C CA . ASP A 1 497 ? -9.719 9.068 27.626 1.00 93.81 497 ASP A CA 1
ATOM 3874 C C . ASP A 1 497 ? -9.092 10.475 27.689 1.00 93.81 497 ASP A C 1
ATOM 3876 O O . ASP A 1 497 ? -9.495 11.379 26.956 1.00 93.81 497 ASP A O 1
ATOM 3880 N N . PRO A 1 498 ? -8.157 10.715 28.627 1.00 90.94 498 PRO A N 1
ATOM 3881 C CA . PRO A 1 498 ? -7.609 12.048 28.888 1.00 90.94 498 PRO A CA 1
ATOM 3882 C C . PRO A 1 498 ? -6.772 12.580 27.719 1.00 90.94 498 PRO A C 1
ATOM 3884 O O . PRO A 1 498 ? -6.587 13.785 27.590 1.00 90.94 498 PRO A O 1
ATOM 3887 N N . GLU A 1 499 ? -6.265 11.684 26.871 1.00 89.00 499 GLU A N 1
ATOM 3888 C CA . GLU A 1 499 ? -5.464 12.018 25.692 1.00 89.00 499 GLU A CA 1
ATOM 3889 C C . GLU A 1 499 ? -6.315 12.205 24.424 1.00 89.00 499 GLU A C 1
ATOM 3891 O O . GLU A 1 499 ? -5.763 12.517 23.369 1.00 89.00 499 GLU A O 1
ATOM 3896 N N . GLY A 1 500 ? -7.634 11.984 24.489 1.00 93.62 500 GLY A N 1
ATOM 3897 C CA . GLY A 1 500 ? -8.508 12.040 23.314 1.00 93.62 500 GLY A CA 1
ATOM 3898 C C . GLY A 1 500 ? -8.129 11.013 22.241 1.00 93.62 500 GLY A C 1
ATOM 3899 O O . GLY A 1 500 ? -8.148 11.307 21.045 1.00 93.62 500 GLY A O 1
ATOM 3900 N N . ALA A 1 501 ? -7.732 9.806 22.651 1.00 94.75 501 ALA A N 1
ATOM 3901 C CA . ALA A 1 501 ? -7.355 8.725 21.750 1.00 94.75 501 ALA A CA 1
ATOM 3902 C C . ALA A 1 501 ? -8.561 8.121 21.003 1.00 94.75 501 ALA A C 1
ATOM 3904 O O . ALA A 1 501 ? -8.366 7.434 19.995 1.00 94.75 501 ALA A O 1
ATOM 3905 N N . GLY A 1 502 ? -9.789 8.342 21.474 1.00 96.31 502 GLY A N 1
ATOM 3906 C CA . GLY A 1 502 ? -11.028 7.895 20.847 1.00 96.31 502 GLY A CA 1
ATOM 3907 C C . GLY A 1 502 ? -11.270 8.538 19.482 1.00 96.31 502 GLY A C 1
ATOM 3908 O O . GLY A 1 502 ? -11.481 9.740 19.360 1.00 96.31 502 GLY A O 1
ATOM 3909 N N . THR A 1 503 ? -11.288 7.716 18.436 1.00 96.06 503 THR A N 1
ATOM 3910 C CA . THR A 1 503 ? -11.684 8.099 17.077 1.00 96.06 503 THR A CA 1
ATOM 3911 C C . THR A 1 503 ? -13.068 7.551 16.768 1.00 96.06 503 THR A C 1
ATOM 3913 O O . THR A 1 503 ? -13.326 6.364 16.961 1.00 96.06 503 THR A O 1
ATOM 3916 N N . LYS A 1 504 ? -13.947 8.422 16.268 1.00 94.00 504 LYS A N 1
ATOM 3917 C CA . LYS A 1 504 ? -15.351 8.123 15.972 1.00 94.00 504 LYS A CA 1
ATOM 3918 C C . LYS A 1 504 ? -15.544 7.762 14.499 1.00 94.00 504 LYS A C 1
ATOM 3920 O O . LYS A 1 504 ? -15.104 8.501 13.618 1.00 94.00 504 LYS A O 1
ATOM 3925 N N . TYR A 1 505 ? -16.248 6.663 14.234 1.00 91.12 505 TYR A N 1
ATOM 3926 C CA . TYR A 1 505 ? -16.643 6.248 12.886 1.00 91.12 505 TYR A CA 1
ATOM 3927 C C . TYR A 1 505 ? -18.128 5.867 12.823 1.00 91.12 505 TYR A C 1
ATOM 3929 O O . TYR A 1 505 ? -18.559 4.894 13.442 1.00 91.12 505 TYR A O 1
ATOM 3937 N N . SER A 1 506 ? -18.908 6.630 12.058 1.00 87.38 506 SER A N 1
ATOM 3938 C CA . SER A 1 506 ? -20.348 6.418 11.865 1.00 87.38 506 SER A CA 1
ATOM 3939 C C . SER A 1 506 ? -20.613 5.633 10.581 1.00 87.38 506 SER A C 1
ATOM 3941 O O . SER A 1 506 ? -20.137 6.010 9.509 1.00 87.38 506 SER A O 1
ATOM 3943 N N . VAL A 1 507 ? -21.378 4.542 10.692 1.00 73.88 507 VAL A N 1
ATOM 3944 C CA . VAL A 1 507 ? -21.697 3.641 9.564 1.00 73.88 507 VAL A CA 1
ATOM 3945 C C . VAL A 1 507 ? -23.186 3.650 9.245 1.00 73.88 507 VAL A C 1
ATOM 3947 O O . VAL A 1 507 ? -23.569 3.944 8.120 1.00 73.88 507 VAL A O 1
ATOM 3950 N N . LEU A 1 508 ? -24.016 3.299 10.230 1.00 70.56 508 LEU A N 1
ATOM 3951 C CA . LEU A 1 508 ? -25.452 3.066 10.036 1.00 70.56 508 LEU A CA 1
ATOM 3952 C C . LEU A 1 508 ? -26.303 4.290 10.383 1.00 70.56 508 LEU A C 1
ATOM 3954 O O . LEU A 1 508 ? -27.386 4.460 9.838 1.00 70.56 508 LEU A O 1
ATOM 3958 N N . SER A 1 509 ? -25.813 5.137 11.286 1.00 74.75 509 SER A N 1
ATOM 3959 C CA . SER A 1 509 ? -26.472 6.370 11.704 1.00 74.75 509 SER A CA 1
ATOM 3960 C C . SER A 1 509 ? -25.421 7.426 12.024 1.00 74.75 509 SER A C 1
ATOM 3962 O O . SER A 1 509 ? -24.351 7.095 12.543 1.00 74.75 509 SER A O 1
ATOM 3964 N N . LYS A 1 510 ? -25.731 8.692 11.727 1.00 76.56 510 LYS A N 1
ATOM 3965 C CA . LYS A 1 510 ? -24.908 9.839 12.137 1.00 76.56 510 LYS A CA 1
ATOM 3966 C C . LYS A 1 510 ? -24.868 9.981 13.660 1.00 76.56 510 LYS A C 1
ATOM 3968 O O . LYS A 1 510 ? -23.835 10.363 14.200 1.00 76.56 510 LYS A O 1
ATOM 3973 N N . ASP A 1 511 ? -25.929 9.539 14.331 1.00 82.25 511 ASP A N 1
ATOM 3974 C CA . ASP A 1 511 ? -26.109 9.628 15.780 1.00 82.25 511 ASP A CA 1
ATOM 3975 C C . ASP A 1 511 ? -25.578 8.400 16.528 1.00 82.25 511 ASP A C 1
ATOM 3977 O O . ASP A 1 511 ? -25.822 8.260 17.719 1.00 82.25 511 ASP A O 1
ATOM 3981 N N . SER A 1 512 ? -24.880 7.476 15.861 1.00 87.56 512 SER A N 1
ATOM 3982 C CA . SER A 1 512 ? -24.291 6.293 16.500 1.00 87.56 512 SER A CA 1
ATOM 3983 C C . SER A 1 512 ? -22.905 6.017 15.926 1.00 87.56 512 SER A C 1
ATOM 3985 O O . SER A 1 512 ? -22.750 5.293 14.934 1.00 87.56 512 SER A O 1
ATOM 3987 N N . ALA A 1 513 ? -21.884 6.558 16.583 1.00 91.31 513 ALA A N 1
ATOM 3988 C CA . ALA A 1 513 ? -20.496 6.427 16.173 1.00 91.31 513 ALA A CA 1
ATOM 3989 C C . ALA A 1 513 ? -19.791 5.289 16.915 1.00 91.31 513 ALA A C 1
ATOM 3991 O O . ALA A 1 513 ? -19.828 5.194 18.136 1.00 91.31 513 ALA A O 1
ATOM 3992 N N . GLN A 1 514 ? -19.094 4.441 16.171 1.00 92.38 514 GLN A N 1
ATOM 3993 C CA . GLN A 1 514 ? -18.222 3.417 16.724 1.00 92.38 514 GLN A CA 1
ATOM 3994 C C . GLN A 1 514 ? -16.903 4.078 17.149 1.00 92.38 514 GLN A C 1
ATOM 3996 O O . GLN A 1 514 ? -16.204 4.641 16.303 1.00 92.38 514 GLN A O 1
ATOM 4001 N N . THR A 1 515 ? -16.560 4.008 18.434 1.00 95.69 515 THR A N 1
ATOM 4002 C CA . THR A 1 515 ? -15.365 4.645 18.997 1.00 95.69 515 THR A CA 1
ATOM 4003 C C . THR A 1 515 ? -14.245 3.624 19.185 1.00 95.69 515 THR A C 1
ATOM 4005 O O . THR A 1 515 ? -14.354 2.666 19.960 1.00 95.69 515 THR A O 1
ATOM 4008 N N . PHE A 1 516 ? -13.145 3.828 18.458 1.00 97.06 516 PHE A N 1
ATOM 4009 C CA . PHE A 1 516 ? -11.943 2.995 18.512 1.00 97.06 516 PHE A CA 1
ATOM 4010 C C . PHE A 1 516 ? -10.705 3.812 18.888 1.00 97.06 516 PHE A C 1
ATOM 4012 O O . PHE A 1 516 ? -10.650 5.021 18.688 1.00 97.06 516 PHE A O 1
ATOM 4019 N N . CYS A 1 517 ? -9.684 3.158 19.432 1.00 97.25 517 CYS A N 1
ATOM 4020 C CA . CYS A 1 517 ? -8.443 3.824 19.810 1.00 97.25 517 CYS A CA 1
ATOM 4021 C C . CYS A 1 517 ? -7.574 4.134 18.582 1.00 97.25 517 CYS A C 1
ATOM 4023 O O . CYS A 1 517 ? -7.147 3.223 17.872 1.00 97.25 517 CYS A O 1
ATOM 4025 N N . SER A 1 518 ? -7.219 5.404 18.387 1.00 96.38 518 SER A N 1
ATOM 4026 C CA . SER A 1 518 ? -6.350 5.879 17.300 1.00 96.38 518 SER A CA 1
ATOM 4027 C C . SER A 1 518 ? -4.927 5.310 17.334 1.00 96.38 518 SER A C 1
ATOM 4029 O O . SER A 1 518 ? -4.235 5.341 16.316 1.00 96.38 518 SER A O 1
ATOM 4031 N N . ASN A 1 519 ? -4.495 4.782 18.486 1.00 95.31 519 ASN A N 1
ATOM 4032 C CA . ASN A 1 519 ? -3.160 4.221 18.689 1.00 95.31 519 ASN A CA 1
ATOM 4033 C C . ASN A 1 519 ? -3.078 2.716 18.390 1.00 95.31 519 ASN A C 1
ATOM 4035 O O . ASN A 1 519 ? -2.095 2.271 17.814 1.00 95.31 519 ASN A O 1
ATOM 4039 N N . CYS A 1 520 ? -4.085 1.929 18.781 1.00 94.38 520 CYS A N 1
ATOM 4040 C CA . CYS A 1 520 ? -4.041 0.462 18.671 1.00 94.38 520 CYS A CA 1
ATOM 4041 C C . CYS A 1 520 ? -5.174 -0.160 17.844 1.00 94.38 520 CYS A C 1
ATOM 4043 O O . CYS A 1 520 ? -5.217 -1.379 17.689 1.00 94.38 520 CYS A O 1
ATOM 4045 N N . GLY A 1 521 ? -6.107 0.646 17.336 1.00 95.62 521 GLY A N 1
ATOM 4046 C CA . GLY A 1 521 ? -7.220 0.190 16.503 1.00 95.62 521 GLY A CA 1
ATOM 4047 C C . GLY A 1 521 ? -8.343 -0.522 17.259 1.00 95.62 521 GLY A C 1
ATOM 4048 O O . GLY A 1 521 ? -9.344 -0.874 16.645 1.00 95.62 521 GLY A O 1
ATOM 4049 N N . THR A 1 522 ? -8.221 -0.727 18.576 1.00 96.75 522 THR A N 1
ATOM 4050 C CA . THR A 1 522 ? -9.246 -1.422 19.366 1.00 96.75 522 THR A CA 1
ATOM 4051 C C . THR A 1 522 ? -10.538 -0.627 19.418 1.00 96.75 522 THR A C 1
ATOM 4053 O O . THR A 1 522 ? -10.555 0.490 19.937 1.00 96.75 522 THR A O 1
ATOM 4056 N N . PHE A 1 523 ? -11.625 -1.229 18.943 1.00 96.56 523 PHE A N 1
ATOM 4057 C CA . PHE A 1 523 ? -12.979 -0.745 19.174 1.00 96.56 523 PHE A CA 1
ATOM 4058 C C . PHE A 1 523 ? -13.408 -1.010 20.624 1.00 96.56 523 PHE A C 1
ATOM 4060 O O . PHE A 1 523 ? -13.296 -2.144 21.096 1.00 96.56 523 PHE A O 1
ATOM 4067 N N . VAL A 1 524 ? -13.905 0.022 21.314 1.00 96.50 524 VAL A N 1
ATOM 4068 C CA . VAL A 1 524 ? -14.236 -0.049 22.749 1.00 96.50 524 VAL A CA 1
ATOM 4069 C C . VAL A 1 524 ? -15.737 0.111 22.989 1.00 96.50 524 VAL A C 1
ATOM 4071 O O . VAL A 1 524 ? -16.346 -0.743 23.629 1.00 96.50 524 VAL A O 1
ATOM 4074 N N . PHE A 1 525 ? -16.355 1.176 22.476 1.00 96.56 525 PHE A N 1
ATOM 4075 C CA . PHE A 1 525 ? -17.774 1.465 22.700 1.00 96.56 525 PHE A CA 1
ATOM 4076 C C . PHE A 1 525 ? -18.383 2.299 21.575 1.00 96.56 525 PHE A C 1
ATOM 4078 O O . PHE A 1 525 ? -17.679 2.827 20.720 1.00 96.56 525 PHE A O 1
ATOM 4085 N N . VAL A 1 526 ? -19.707 2.402 21.577 1.00 94.75 526 VAL A N 1
ATOM 4086 C CA . VAL A 1 526 ? -20.492 3.240 20.674 1.00 94.75 526 VAL A CA 1
ATOM 4087 C C . VAL A 1 526 ? -20.901 4.515 21.403 1.00 94.75 526 VAL A C 1
ATOM 4089 O O . VAL A 1 526 ? -21.490 4.459 22.483 1.00 94.75 526 VAL A O 1
ATOM 4092 N N . ASP A 1 527 ? -20.611 5.660 20.796 1.00 91.75 527 ASP A N 1
ATOM 4093 C CA . ASP A 1 527 ? -21.161 6.951 21.188 1.00 91.75 527 ASP A CA 1
ATOM 4094 C C . ASP A 1 527 ? -22.490 7.177 20.475 1.00 91.75 527 ASP A C 1
ATOM 4096 O O . ASP A 1 527 ? -22.530 7.308 19.250 1.00 91.75 527 ASP A O 1
ATOM 4100 N N . ILE A 1 528 ? -23.570 7.250 21.250 1.00 92.38 528 ILE A N 1
ATOM 4101 C CA . ILE A 1 528 ? -24.884 7.644 20.748 1.00 92.38 528 ILE A CA 1
ATOM 4102 C C . ILE A 1 528 ? -25.037 9.159 20.955 1.00 92.38 528 ILE A C 1
ATOM 4104 O O . ILE A 1 528 ? -24.800 9.662 22.056 1.00 92.38 528 ILE A O 1
ATOM 4108 N N . GLY A 1 529 ? -25.372 9.896 19.899 1.00 88.06 529 GLY A N 1
ATOM 4109 C CA . GLY A 1 529 ? -25.569 11.349 19.919 1.00 88.06 529 GLY A CA 1
ATOM 4110 C C . GLY A 1 529 ? -26.923 11.763 20.491 1.00 88.06 529 GLY A C 1
ATOM 4111 O O . GLY A 1 529 ? -27.018 12.811 21.116 1.00 88.06 529 GLY A O 1
ATOM 4112 N N . ASP A 1 530 ? -27.943 10.916 20.337 1.00 88.88 530 ASP A N 1
ATOM 4113 C CA . ASP A 1 530 ? -29.266 11.131 20.921 1.00 88.88 530 ASP A CA 1
ATOM 4114 C C . ASP A 1 530 ? -29.215 10.989 22.453 1.00 88.88 530 ASP A C 1
ATOM 4116 O O . ASP A 1 530 ? -29.008 9.896 22.994 1.00 88.88 530 ASP A O 1
ATOM 4120 N N . GLU A 1 531 ? -29.376 12.112 23.154 1.00 87.31 531 GLU A N 1
ATOM 4121 C CA . GLU A 1 531 ? -29.349 12.184 24.618 1.00 87.31 531 GLU A CA 1
ATOM 4122 C C . GLU A 1 531 ? -30.543 11.479 25.276 1.00 87.31 531 GLU A C 1
ATOM 4124 O O . GLU A 1 531 ? -30.439 11.081 26.435 1.00 87.31 531 GLU A O 1
ATOM 4129 N N . SER A 1 532 ? -31.646 11.258 24.547 1.00 89.31 532 SER A N 1
ATOM 4130 C CA . SER A 1 532 ? -32.798 10.503 25.058 1.00 89.31 532 SER A CA 1
ATOM 4131 C C . SER A 1 532 ? -32.515 9.001 25.180 1.00 89.31 532 SER A C 1
ATOM 4133 O O . SER A 1 532 ? -33.187 8.292 25.930 1.00 89.31 532 SER A O 1
ATOM 4135 N N . VAL A 1 533 ? -31.486 8.512 24.482 1.00 90.12 533 VAL A N 1
ATOM 4136 C CA . VAL A 1 533 ? -31.050 7.117 24.533 1.00 90.12 533 VAL A CA 1
ATOM 4137 C C . VAL A 1 533 ? -29.972 6.958 25.606 1.00 90.12 533 VAL A C 1
ATOM 4139 O O . VAL A 1 533 ? -28.792 7.255 25.383 1.00 90.12 533 VAL A O 1
ATOM 4142 N N . ASP A 1 534 ? -30.354 6.431 26.772 1.00 91.75 534 ASP A N 1
ATOM 4143 C CA . ASP A 1 534 ? -29.425 6.080 27.859 1.00 91.75 534 ASP A CA 1
ATOM 4144 C C . ASP A 1 534 ? -28.784 4.700 27.640 1.00 91.75 534 ASP A C 1
ATOM 4146 O O . ASP A 1 534 ? -28.912 3.786 28.452 1.00 91.75 534 ASP A O 1
ATOM 4150 N N . LEU A 1 535 ? -28.096 4.532 26.509 1.00 93.56 535 LEU A N 1
ATOM 4151 C CA . LEU A 1 535 ? -27.300 3.344 26.210 1.00 93.56 535 LEU A CA 1
ATOM 4152 C C . LEU A 1 535 ? -25.905 3.742 25.733 1.00 93.56 535 LEU A C 1
ATOM 4154 O O . LEU A 1 535 ? -25.720 4.711 24.997 1.00 93.56 535 LEU A O 1
ATOM 4158 N N . ARG A 1 536 ? -24.916 2.938 26.115 1.00 94.44 536 ARG A N 1
ATOM 4159 C CA . ARG A 1 536 ? -23.545 2.990 25.606 1.00 94.44 536 ARG A CA 1
ATOM 4160 C C . ARG A 1 536 ? -23.114 1.573 25.221 1.00 94.44 536 ARG A C 1
ATOM 4162 O O . ARG A 1 536 ? -22.426 0.913 25.999 1.00 94.44 536 ARG A O 1
ATOM 4169 N N . PRO A 1 537 ? -23.538 1.072 24.043 1.00 95.00 537 PRO A N 1
ATOM 4170 C CA . PRO A 1 537 ? -23.156 -0.256 23.584 1.00 95.00 537 PRO A CA 1
ATOM 4171 C C . PRO A 1 537 ? -21.637 -0.411 23.595 1.00 95.00 537 PRO A C 1
ATOM 4173 O O . PRO A 1 537 ? -20.929 0.469 23.109 1.00 95.00 537 PRO A O 1
ATOM 4176 N N . MET A 1 538 ? -21.118 -1.515 24.122 1.00 95.69 538 MET A N 1
ATOM 4177 C CA . MET A 1 538 ? -19.674 -1.666 24.308 1.00 95.69 538 MET A CA 1
ATOM 4178 C C . MET A 1 538 ? -19.170 -3.059 23.955 1.00 95.69 538 MET A C 1
ATOM 4180 O O . MET A 1 538 ? -19.926 -4.028 23.984 1.00 95.69 538 MET A O 1
ATOM 4184 N N . ASN A 1 539 ? -17.911 -3.131 23.527 1.00 96.69 539 ASN A N 1
ATOM 4185 C CA . ASN A 1 539 ? -17.268 -4.354 23.075 1.00 96.69 539 ASN A CA 1
ATOM 4186 C C . ASN A 1 539 ? -16.811 -5.187 24.274 1.00 96.69 539 ASN A C 1
ATOM 4188 O O . ASN A 1 539 ? -15.785 -4.875 24.872 1.00 96.69 539 ASN A O 1
ATOM 4192 N N . VAL A 1 540 ? -17.496 -6.287 24.593 1.00 95.94 540 VAL A N 1
ATOM 4193 C CA . VAL A 1 540 ? -17.124 -7.122 25.753 1.00 95.94 540 VAL A CA 1
ATOM 4194 C C . VAL A 1 540 ? -15.684 -7.622 25.686 1.00 95.94 540 VAL A C 1
ATOM 4196 O O . VAL A 1 540 ? -15.063 -7.843 26.714 1.00 95.94 540 VAL A O 1
ATOM 4199 N N . ARG A 1 541 ? -15.101 -7.723 24.487 1.00 94.44 541 ARG A N 1
ATOM 4200 C CA . ARG A 1 541 ? -13.715 -8.168 24.284 1.00 94.44 541 ARG A CA 1
ATOM 4201 C C . ARG A 1 541 ? -12.669 -7.252 24.903 1.00 94.44 541 ARG A C 1
ATOM 4203 O O . ARG A 1 541 ? -11.523 -7.670 25.022 1.00 94.44 541 ARG A O 1
ATOM 4210 N N . THR A 1 542 ? -13.025 -6.014 25.243 1.00 95.12 542 THR A N 1
ATOM 4211 C CA . THR A 1 542 ? -12.114 -5.081 25.914 1.00 95.12 542 THR A CA 1
ATOM 4212 C C . THR A 1 542 ? -12.134 -5.203 27.430 1.00 95.12 542 THR A C 1
ATOM 4214 O O . THR A 1 542 ? -11.279 -4.581 28.059 1.00 95.12 542 THR A O 1
ATOM 4217 N N . ILE A 1 543 ? -13.054 -5.992 27.999 1.00 94.25 543 ILE A N 1
ATOM 4218 C CA . ILE A 1 543 ? -13.104 -6.291 29.433 1.00 94.25 543 ILE A CA 1
ATOM 4219 C C . ILE A 1 543 ? -11.910 -7.181 29.787 1.00 94.25 543 ILE A C 1
ATOM 4221 O O . ILE A 1 543 ? -11.561 -8.096 29.038 1.00 94.25 543 ILE A O 1
ATOM 4225 N N . ASP A 1 544 ? -11.265 -6.874 30.904 1.00 89.50 544 ASP A N 1
ATOM 4226 C CA . ASP A 1 544 ? -10.119 -7.630 31.396 1.00 89.50 544 ASP A CA 1
ATOM 4227 C C . ASP A 1 544 ? -10.561 -8.895 32.135 1.00 89.50 544 ASP A C 1
ATOM 4229 O O . ASP A 1 544 ? -11.646 -8.944 32.711 1.00 89.50 544 ASP A O 1
ATOM 4233 N N . ASP A 1 545 ? -9.693 -9.908 32.134 1.00 84.62 545 ASP A N 1
ATOM 4234 C CA . ASP A 1 545 ? -9.837 -11.129 32.936 1.00 84.62 545 ASP A CA 1
ATOM 4235 C C . ASP A 1 545 ? -11.125 -11.944 32.675 1.00 84.62 545 ASP A C 1
ATOM 4237 O O . ASP A 1 545 ? -11.600 -12.662 33.555 1.00 84.62 545 ASP A O 1
ATOM 4241 N N . ILE A 1 546 ? -11.683 -11.876 31.458 1.00 87.12 546 ILE A N 1
ATOM 4242 C CA . ILE A 1 546 ? -12.857 -12.670 31.054 1.00 87.12 546 ILE A CA 1
ATOM 4243 C C . ILE A 1 546 ? -12.534 -13.708 29.973 1.00 87.12 546 ILE A C 1
ATOM 4245 O O . ILE A 1 546 ? -11.729 -13.482 29.067 1.00 87.12 546 ILE A O 1
ATOM 4249 N N . ASP A 1 547 ? -13.234 -14.842 30.024 1.00 84.94 547 ASP A N 1
ATOM 4250 C CA . ASP A 1 547 ? -13.227 -15.846 28.959 1.00 84.94 547 ASP A CA 1
ATOM 4251 C C . ASP A 1 547 ? -14.385 -15.581 27.992 1.00 84.94 547 ASP A C 1
ATOM 4253 O O . ASP A 1 547 ? -15.516 -16.033 28.185 1.00 84.94 547 ASP A O 1
ATOM 4257 N N . ILE A 1 548 ? -14.099 -14.835 26.922 1.00 86.94 548 ILE A N 1
ATOM 4258 C CA . ILE A 1 548 ? -15.120 -14.450 25.941 1.00 86.94 548 ILE A CA 1
ATOM 4259 C C . ILE A 1 548 ? -15.786 -15.649 25.251 1.00 86.94 548 ILE A C 1
ATOM 4261 O O . ILE A 1 548 ? -16.839 -15.472 24.642 1.00 86.94 548 ILE A O 1
ATOM 4265 N N . TYR A 1 549 ? -15.192 -16.845 25.289 1.00 83.69 549 TYR A N 1
ATOM 4266 C CA . TYR A 1 549 ? -15.731 -18.025 24.613 1.00 83.69 549 TYR A CA 1
ATOM 4267 C C . TYR A 1 549 ? -16.804 -18.742 25.439 1.00 83.69 549 TYR A C 1
ATOM 4269 O O . TYR A 1 549 ? -17.536 -19.557 24.882 1.00 83.69 549 TYR A O 1
ATOM 4277 N N . LYS A 1 550 ? -16.927 -18.425 26.735 1.00 88.75 550 LYS A N 1
ATOM 4278 C CA . LYS A 1 550 ? -17.961 -18.973 27.629 1.00 88.75 550 LYS A CA 1
ATOM 4279 C C . LYS A 1 550 ? -19.231 -18.129 27.699 1.00 88.75 550 LYS A C 1
ATOM 4281 O O . LYS A 1 550 ? -20.237 -18.599 28.218 1.00 88.75 550 LYS A O 1
ATOM 4286 N N . LEU A 1 551 ? -19.194 -16.909 27.165 1.00 92.50 551 LEU A N 1
ATOM 4287 C CA . LEU A 1 551 ? -20.339 -16.003 27.178 1.00 92.50 551 LEU A CA 1
ATOM 4288 C C . LEU A 1 551 ? -21.479 -16.522 26.294 1.00 92.50 551 LEU A C 1
ATOM 4290 O O . LEU A 1 551 ? -21.255 -17.159 25.261 1.00 92.50 551 LEU A O 1
ATOM 4294 N N . LYS A 1 552 ? -22.716 -16.191 26.670 1.00 95.06 552 LYS A N 1
ATOM 4295 C CA . LYS A 1 552 ? -23.906 -16.515 25.884 1.00 95.06 552 LYS A CA 1
ATOM 4296 C C . LYS A 1 552 ? -24.060 -15.516 24.738 1.00 95.06 552 LYS A C 1
ATOM 4298 O O . LYS A 1 552 ? -24.258 -14.328 24.972 1.00 95.06 552 LYS A O 1
ATOM 4303 N N . TYR A 1 553 ? -24.004 -15.995 23.496 1.00 93.62 553 TYR A N 1
ATOM 4304 C CA . TYR A 1 553 ? -24.140 -15.149 22.307 1.00 93.62 553 TYR A CA 1
ATOM 4305 C C . TYR A 1 553 ? -25.520 -15.256 21.663 1.00 93.62 553 TYR A C 1
ATOM 4307 O O . TYR A 1 553 ? -26.058 -16.351 21.502 1.00 93.62 553 TYR A O 1
ATOM 4315 N N . ILE A 1 554 ? -26.039 -14.116 21.209 1.00 94.94 554 ILE A N 1
ATOM 4316 C CA . ILE A 1 554 ? -27.173 -14.035 20.284 1.00 94.94 554 ILE A CA 1
ATOM 4317 C C . ILE A 1 554 ? -26.701 -13.464 18.948 1.00 94.94 554 ILE A C 1
ATOM 4319 O O . ILE A 1 554 ? -25.958 -12.481 18.898 1.00 94.94 554 ILE A O 1
ATOM 4323 N N . MET A 1 555 ? -27.115 -14.096 17.852 1.00 92.38 555 MET A N 1
ATOM 4324 C CA . MET A 1 555 ? -26.741 -13.678 16.505 1.00 92.38 555 MET A CA 1
ATOM 4325 C C . MET A 1 555 ? -27.769 -12.684 15.960 1.00 92.38 555 MET A C 1
ATOM 4327 O O . MET A 1 555 ? -28.935 -13.021 15.772 1.00 92.38 555 MET A O 1
ATOM 4331 N N . TYR A 1 556 ? -27.328 -11.466 15.670 1.00 91.00 556 TYR A N 1
ATOM 4332 C CA . TYR A 1 556 ? -28.093 -10.452 14.960 1.00 91.00 556 TYR A CA 1
ATOM 4333 C C . TYR A 1 556 ? -27.693 -10.416 13.481 1.00 91.00 556 TYR A C 1
ATOM 4335 O O . TYR A 1 556 ? -26.546 -10.109 13.139 1.00 91.00 556 TYR A O 1
ATOM 4343 N N . ASP A 1 557 ? -28.644 -10.699 12.591 1.00 88.69 557 ASP A N 1
ATOM 4344 C CA . ASP A 1 557 ? -28.428 -10.603 11.147 1.00 88.69 557 ASP A CA 1
ATOM 4345 C C . ASP A 1 557 ? -28.473 -9.141 10.683 1.00 88.69 557 ASP A C 1
ATOM 4347 O O . ASP A 1 557 ? -29.470 -8.648 10.161 1.00 88.69 557 ASP A O 1
ATOM 4351 N N . GLY A 1 558 ? -27.383 -8.417 10.928 1.00 85.38 558 GLY A N 1
ATOM 4352 C CA . GLY A 1 558 ? -27.210 -7.050 10.455 1.00 85.38 558 GLY A CA 1
ATOM 4353 C C . GLY A 1 558 ? -26.915 -6.966 8.959 1.00 85.38 558 GLY A C 1
ATOM 4354 O O . GLY A 1 558 ? -27.131 -5.914 8.367 1.00 85.38 558 GLY A O 1
ATOM 4355 N N . ARG A 1 559 ? -26.447 -8.051 8.328 1.00 82.19 559 ARG A N 1
ATOM 4356 C CA . ARG A 1 559 ? -26.198 -8.101 6.880 1.00 82.19 559 ARG A CA 1
ATOM 4357 C C . ARG A 1 559 ? -27.494 -8.024 6.078 1.00 82.19 559 ARG A C 1
ATOM 4359 O O . ARG A 1 559 ? -27.470 -7.491 4.977 1.00 82.19 559 ARG A O 1
ATOM 4366 N N . SER A 1 560 ? -28.614 -8.500 6.622 1.00 84.06 560 SER A N 1
ATOM 4367 C CA . SER A 1 560 ? -29.924 -8.393 5.971 1.00 84.06 560 SER A CA 1
ATOM 4368 C C . SER A 1 560 ? -30.615 -7.037 6.171 1.00 84.06 560 SER A C 1
ATOM 4370 O O . SER A 1 560 ? -31.753 -6.871 5.724 1.00 84.06 560 SER A O 1
ATOM 4372 N N . LYS A 1 561 ? -30.016 -6.095 6.914 1.00 78.88 561 LYS A N 1
ATOM 4373 C CA . LYS A 1 561 ? -30.660 -4.829 7.296 1.00 78.88 561 LYS A CA 1
ATOM 4374 C C . LYS A 1 561 ? -30.070 -3.657 6.505 1.00 78.88 561 LYS A C 1
ATOM 4376 O O . LYS A 1 561 ? -28.854 -3.588 6.347 1.00 78.88 561 LYS A O 1
ATOM 4381 N N . PRO A 1 562 ? -30.901 -2.720 6.017 1.00 63.56 562 PRO A N 1
ATOM 4382 C CA . PRO A 1 562 ? -30.410 -1.508 5.380 1.00 63.56 562 PRO A CA 1
ATOM 4383 C C . PRO A 1 562 ? -29.774 -0.537 6.402 1.00 63.56 562 PRO A C 1
ATOM 4385 O O . PRO A 1 562 ? -30.193 -0.521 7.561 1.00 63.56 562 PRO A O 1
ATOM 4388 N N . PRO A 1 563 ? -28.817 0.312 5.976 1.00 63.84 563 PRO A N 1
ATOM 4389 C CA . PRO A 1 563 ? -28.187 0.312 4.655 1.00 63.84 563 PRO A CA 1
ATOM 4390 C C . PRO A 1 563 ? -27.286 -0.918 4.452 1.00 63.84 563 PRO A C 1
ATOM 4392 O O . PRO A 1 563 ? -26.455 -1.247 5.297 1.00 63.84 563 PRO A O 1
ATOM 4395 N N . LEU A 1 564 ? -27.444 -1.586 3.303 1.00 61.44 564 LEU A N 1
ATOM 4396 C CA . LEU A 1 564 ? -26.570 -2.688 2.905 1.00 61.44 564 LEU A CA 1
ATOM 4397 C C . LEU A 1 564 ? -25.205 -2.105 2.542 1.00 61.44 564 LEU A C 1
ATOM 4399 O O . LEU A 1 564 ? -25.094 -1.280 1.638 1.00 61.44 564 LEU A O 1
ATOM 4403 N N . TYR A 1 565 ? -24.163 -2.509 3.262 1.00 58.47 565 TYR A N 1
ATOM 4404 C CA . TYR A 1 565 ? -22.818 -2.016 3.001 1.00 58.47 565 TYR A CA 1
ATOM 4405 C C . TYR A 1 565 ? -22.267 -2.581 1.680 1.00 58.47 565 TYR A C 1
ATOM 4407 O O . TYR A 1 565 ? -22.152 -3.796 1.531 1.00 58.47 565 TYR A O 1
ATOM 4415 N N . THR A 1 566 ? -21.893 -1.705 0.742 1.00 58.00 566 THR A N 1
ATOM 4416 C CA . THR A 1 566 ? -21.451 -2.061 -0.623 1.00 58.00 566 THR A CA 1
ATOM 4417 C C . THR A 1 566 ? -19.933 -2.185 -0.793 1.00 58.00 566 THR A C 1
ATOM 4419 O O . THR A 1 566 ? -19.462 -2.493 -1.882 1.00 58.00 566 THR A O 1
ATOM 4422 N N . GLY A 1 567 ? -19.124 -1.929 0.243 1.00 53.44 567 GLY A N 1
ATOM 4423 C CA . GLY A 1 567 ? -17.660 -1.898 0.080 1.00 53.44 567 GLY A CA 1
ATOM 4424 C C . GLY A 1 567 ? -17.114 -0.596 -0.518 1.00 53.44 567 GLY A C 1
ATOM 4425 O O . GLY A 1 567 ? -15.920 -0.514 -0.830 1.00 53.44 567 GLY A O 1
ATOM 4426 N N . GLU A 1 568 ? -17.956 0.425 -0.686 1.00 54.62 568 GLU A N 1
ATOM 4427 C CA . GLU A 1 568 ? -17.559 1.774 -1.092 1.00 54.62 568 GLU A CA 1
ATOM 4428 C C . GLU A 1 568 ? -17.414 2.711 0.118 1.00 54.62 568 GLU A C 1
ATOM 4430 O O . GLU A 1 568 ? -17.809 2.379 1.244 1.00 54.62 568 GLU A O 1
ATOM 4435 N N . ARG A 1 569 ? -16.769 3.870 -0.089 1.00 50.06 569 ARG A N 1
ATOM 4436 C CA . ARG A 1 569 ? -16.482 4.843 0.976 1.00 50.06 569 ARG A CA 1
ATOM 4437 C C . ARG A 1 569 ? -17.781 5.513 1.423 1.00 50.06 569 ARG A C 1
ATOM 4439 O O . ARG A 1 569 ? -18.082 6.622 1.008 1.00 50.06 569 ARG A O 1
ATOM 4446 N N . HIS A 1 570 ? -18.512 4.859 2.314 1.00 51.22 570 HIS A N 1
ATOM 4447 C CA . HIS A 1 570 ? -19.596 5.476 3.060 1.00 51.22 570 HIS A CA 1
ATOM 4448 C C . HIS A 1 570 ? -19.031 6.006 4.376 1.00 51.22 570 HIS A C 1
ATOM 4450 O O . HIS A 1 570 ? -18.755 5.258 5.318 1.00 51.22 570 HIS A O 1
ATOM 4456 N N . LYS A 1 571 ? -18.806 7.317 4.413 1.00 45.34 571 LYS A N 1
ATOM 4457 C CA . LYS A 1 571 ? -18.928 8.078 5.649 1.00 45.34 571 LYS A CA 1
ATOM 4458 C C . LYS A 1 571 ? -20.298 8.738 5.545 1.00 45.34 571 LYS A C 1
ATOM 4460 O O . LYS A 1 571 ? -20.580 9.370 4.531 1.00 45.34 571 LYS A O 1
ATOM 4465 N N . LEU A 1 572 ? -21.178 8.511 6.514 1.00 50.91 572 LEU A N 1
ATOM 4466 C CA . LEU A 1 572 ? -22.329 9.394 6.656 1.00 50.91 572 LEU A CA 1
ATOM 4467 C C . LEU A 1 572 ? -21.735 10.725 7.130 1.00 50.91 572 LEU A C 1
ATOM 4469 O O . LEU A 1 572 ? -21.300 10.797 8.277 1.00 50.91 572 LEU A O 1
ATOM 4473 N N . ASP A 1 573 ? -21.574 11.680 6.211 1.00 45.25 573 ASP A N 1
ATOM 4474 C CA . ASP A 1 573 ? -20.977 12.994 6.496 1.00 45.25 573 ASP A CA 1
ATOM 4475 C C . ASP A 1 573 ? -21.734 13.762 7.576 1.00 45.25 573 ASP A C 1
ATOM 4477 O O . ASP A 1 573 ? -22.989 13.751 7.535 1.00 45.25 573 ASP A O 1
#

Secondary structure (DSSP, 8-state):
-PPPTHHHHTTTGGG---HHHHHHH-GGGG---HHHHHHHHIIIIIIIIIIISS--IIIIIHHHHHHH--SEEEEES-TT-HHHHHHHHTTS-----S-TT--EEEEEES-HHHHHHHHHHHHHH-TTSPPPEEEE--TTS----B-SS--TTTTTTSB--EEEEEEES-GGGS-S-HHHHTHHHHHHGGGEEEEEEEEEEEE-S--TT----HHHHHHHHHHHHTTS---TT--HHHHHHHHHHHEEEEEEEEETTEEEEEEEEE--B--HHHHHHHT--S----TTTTTSSS-GGGEEEEEEE-TTSSSEEEEEEE--S-EEEE-SHHHHHTT---EEEEESS--SEEEEEES-GGGSEEE--TTS--EEEE-TTT--EEEEEETTEEEEEGGGBSSS-TTTSPEEEE-STTTSPPPPPSS-------PPTT----S--TT-EEEEEE-TTSSSEEEEEES-GGGSEEEEE-SHHHHHH--EEE---TTTEEEE-TT--EEEEEEEETTEEEEEETTT--EEEEEE--TT-----EEGGGBTT--TTSSEEEEE--TTSSSPP-SS-----

pLDDT: mean 78.38, std 20.33, range [25.83, 98.56]

Radius of gyration: 30.83 Å; Cα contacts (8 Å, |Δi|>4): 1112; chains: 1; bounding box: 93×64×90 Å

Mean predicted aligned error: 17.13 Å

Solvent-accessible surface area (backbone atoms only — not comparable to full-atom values): 31770 Å² total; per-residue (Å²): 136,87,83,78,78,72,76,67,58,72,73,64,64,79,80,72,75,63,71,73,60,56,72,77,60,40,62,54,70,73,79,79,54,82,73,55,52,62,54,44,46,53,44,44,51,58,45,39,24,40,68,34,36,45,39,34,33,83,83,43,51,44,54,55,49,48,75,58,64,51,53,37,24,36,34,39,42,44,52,67,20,60,67,60,20,55,44,58,43,74,68,71,81,80,92,68,99,75,67,98,82,61,63,44,46,37,39,30,22,73,39,65,65,32,44,53,44,16,41,50,42,31,38,70,50,34,74,85,55,69,83,54,44,72,42,78,40,57,70,83,47,87,69,93,53,61,50,84,81,59,58,89,74,35,70,75,72,52,49,47,69,21,52,12,35,42,36,49,66,33,70,23,44,39,68,62,53,49,76,63,53,43,45,31,53,63,50,54,46,73,34,39,38,75,82,11,35,45,33,36,35,30,55,46,50,45,51,99,89,48,74,75,44,74,63,29,49,51,49,48,55,52,33,43,74,62,35,38,28,35,20,76,72,22,34,62,67,64,52,50,58,42,45,52,68,35,15,82,40,70,51,77,45,77,38,52,40,27,41,37,37,41,32,28,40,55,51,68,63,55,59,58,63,64,73,52,59,80,73,58,84,77,90,80,95,66,92,60,75,71,78,76,76,52,63,79,85,51,47,40,80,42,43,28,35,32,62,44,41,62,37,29,31,39,37,33,39,66,64,82,75,55,37,44,41,45,66,25,69,63,31,45,28,41,30,45,40,15,65,55,70,24,70,81,55,40,54,88,40,42,38,58,76,36,65,56,79,85,70,33,40,70,33,69,67,85,89,72,63,40,38,35,31,20,33,80,71,64,31,18,49,38,36,34,35,38,91,59,31,40,19,38,19,44,40,15,40,67,81,56,69,64,87,77,40,51,70,45,79,39,74,44,53,88,73,45,81,82,86,72,50,82,35,73,79,88,56,82,76,73,85,72,86,90,66,75,89,73,66,81,75,80,71,56,42,82,45,49,31,34,28,62,48,21,60,40,33,30,16,32,53,36,64,54,63,80,82,38,71,32,38,36,37,60,20,69,63,25,44,31,38,45,47,34,34,41,75,44,33,51,85,35,46,48,76,47,49,91,80,63,42,69,40,73,32,32,74,87,39,81,49,42,21,44,27,18,30,74,65,59,28,13,52,42,37,36,50,54,66,52,80,89,53,67,46,32,40,26,26,58,55,25,43,59,100,63,68,78,86,76,47,42,74,40,85,42,73,43,59,83,35,84,79,67,84,81,62,55,76,62,65,63,125